Protein AF-A0A813HF98-F1 (afdb_monomer_lite)

Radius of gyration: 34.9 Å; chains: 1; bounding box: 110×50×104 Å

Structure (mmCIF, N/CA/C/O backbone):
data_AF-A0A813HF98-F1
#
_entry.id   AF-A0A813HF98-F1
#
loop_
_atom_site.group_PDB
_atom_site.id
_atom_site.type_symbol
_atom_site.label_atom_id
_atom_site.label_alt_id
_atom_site.label_comp_id
_atom_site.label_asym_id
_atom_site.label_entity_id
_atom_site.label_seq_id
_atom_site.pdbx_PDB_ins_code
_atom_site.Cartn_x
_atom_site.Cartn_y
_atom_site.Cartn_z
_atom_site.occupancy
_atom_site.B_iso_or_equiv
_atom_site.auth_seq_id
_atom_site.auth_comp_id
_atom_site.auth_asym_id
_atom_site.auth_atom_id
_atom_site.pdbx_PDB_model_num
ATOM 1 N N . ALA A 1 1 ? 39.385 -16.186 -59.248 1.00 38.28 1 ALA A N 1
ATOM 2 C CA . ALA A 1 1 ? 38.647 -17.145 -58.405 1.00 38.28 1 ALA A CA 1
ATOM 3 C C . ALA A 1 1 ? 37.904 -16.354 -57.336 1.00 38.28 1 ALA A C 1
ATOM 5 O O . ALA A 1 1 ? 38.528 -15.891 -56.394 1.00 38.28 1 ALA A O 1
ATOM 6 N N . ALA A 1 2 ? 36.614 -16.089 -57.549 1.00 32.00 2 ALA A N 1
ATOM 7 C CA . ALA A 1 2 ? 35.772 -15.406 -56.572 1.00 32.00 2 ALA A CA 1
ATOM 8 C C . ALA A 1 2 ? 35.332 -16.431 -55.519 1.00 32.00 2 ALA A C 1
ATOM 10 O O . ALA A 1 2 ? 34.642 -17.397 -55.857 1.00 32.00 2 ALA A O 1
ATOM 11 N N . SER A 1 3 ? 35.763 -16.263 -54.269 1.00 29.34 3 SER A N 1
ATOM 12 C CA . SER A 1 3 ? 35.233 -17.047 -53.159 1.00 29.34 3 SER A CA 1
ATOM 13 C C . SER A 1 3 ? 33.791 -16.604 -52.916 1.00 29.34 3 SER A C 1
ATOM 15 O O . SER A 1 3 ? 33.515 -15.487 -52.485 1.00 29.34 3 SER A O 1
ATOM 17 N N . LYS A 1 4 ? 32.843 -17.487 -53.238 1.00 30.52 4 LYS A N 1
ATOM 18 C CA . LYS A 1 4 ? 31.467 -17.368 -52.759 1.00 30.52 4 LYS A CA 1
ATOM 19 C C . LYS A 1 4 ? 31.513 -17.451 -51.235 1.00 30.52 4 LYS A C 1
ATOM 21 O O . LYS A 1 4 ? 31.697 -18.535 -50.687 1.00 30.52 4 LYS A O 1
ATOM 26 N N . VAL A 1 5 ? 31.360 -16.311 -50.570 1.00 29.19 5 VAL A N 1
ATOM 27 C CA . VAL A 1 5 ? 30.996 -16.257 -49.154 1.00 29.19 5 VAL A CA 1
ATOM 28 C C . VAL A 1 5 ? 29.626 -16.920 -49.053 1.00 29.19 5 VAL A C 1
ATOM 30 O O . VAL A 1 5 ? 28.638 -16.399 -49.568 1.00 29.19 5 VAL A O 1
ATOM 33 N N . GLN A 1 6 ? 29.576 -18.127 -48.488 1.00 28.06 6 GLN A N 1
ATOM 34 C CA . GLN A 1 6 ? 28.301 -18.730 -48.122 1.00 28.06 6 GLN A CA 1
ATOM 35 C C . GLN A 1 6 ? 27.680 -17.862 -47.022 1.00 28.06 6 GLN A C 1
ATOM 37 O O . GLN A 1 6 ? 28.387 -17.537 -46.064 1.00 28.06 6 GLN A O 1
ATOM 42 N N . PRO A 1 7 ? 26.396 -17.474 -47.125 1.00 32.50 7 PRO A N 1
ATOM 43 C CA . PRO A 1 7 ? 25.710 -16.846 -46.008 1.00 32.50 7 PRO A CA 1
ATOM 44 C C . PRO A 1 7 ? 25.754 -17.828 -44.835 1.00 32.50 7 PRO A C 1
ATOM 46 O O . PRO A 1 7 ? 25.277 -18.962 -44.941 1.00 32.50 7 PRO A O 1
ATOM 49 N N . GLY A 1 8 ? 26.406 -17.417 -43.746 1.00 29.75 8 GLY A N 1
ATOM 50 C CA . GLY A 1 8 ? 26.407 -18.178 -42.504 1.00 29.75 8 GLY A CA 1
ATOM 51 C C . GLY A 1 8 ? 24.967 -18.458 -42.084 1.00 29.75 8 GLY A C 1
ATOM 52 O O . GLY A 1 8 ? 24.086 -17.626 -42.304 1.00 29.75 8 GLY A O 1
ATOM 53 N N . ARG A 1 9 ? 24.722 -19.653 -41.531 1.00 29.39 9 ARG A N 1
ATOM 54 C CA . ARG A 1 9 ? 23.411 -20.038 -40.993 1.00 29.39 9 ARG A CA 1
ATOM 55 C C . ARG A 1 9 ? 22.866 -18.890 -40.143 1.00 29.39 9 ARG A C 1
ATOM 57 O O . ARG A 1 9 ? 23.546 -18.449 -39.219 1.00 29.39 9 ARG A O 1
ATOM 64 N N . THR A 1 10 ? 21.658 -18.427 -40.462 1.00 32.69 10 THR A N 1
ATOM 65 C CA . THR A 1 10 ? 20.919 -17.493 -39.616 1.00 32.69 10 THR A CA 1
ATOM 66 C C . THR A 1 10 ? 20.863 -18.085 -38.215 1.00 32.69 10 THR A C 1
ATOM 68 O O . THR A 1 10 ? 20.475 -19.242 -38.028 1.00 32.69 10 THR A O 1
ATOM 71 N N . ASN A 1 11 ? 21.345 -17.326 -37.236 1.00 32.75 11 ASN A N 1
ATOM 72 C CA . ASN A 1 11 ? 21.283 -17.734 -35.846 1.00 32.75 11 ASN A CA 1
ATOM 73 C C . ASN A 1 11 ? 19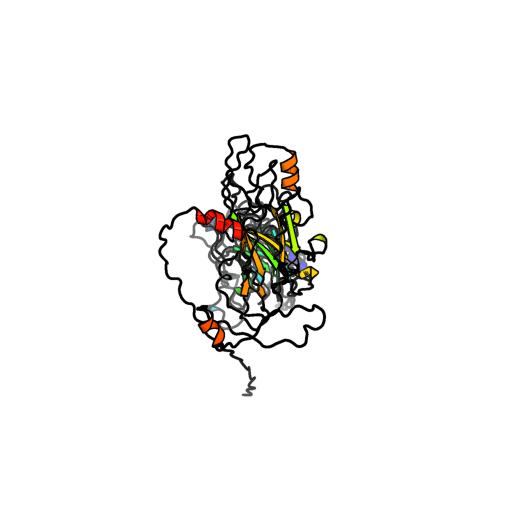.802 -17.664 -35.442 1.00 32.75 11 ASN A C 1
ATOM 75 O O . ASN A 1 11 ? 19.285 -16.598 -35.135 1.00 32.75 11 ASN A O 1
ATOM 79 N N . ASN A 1 12 ? 19.086 -18.786 -35.550 1.00 29.81 12 ASN A N 1
ATOM 80 C CA . ASN A 1 12 ? 17.634 -18.869 -35.341 1.00 29.81 12 ASN A CA 1
ATOM 81 C C . ASN A 1 12 ? 17.227 -18.783 -33.854 1.00 29.81 12 ASN A C 1
ATOM 83 O O . ASN A 1 12 ? 16.077 -19.058 -33.522 1.00 29.81 12 ASN A O 1
ATOM 87 N N . ALA A 1 13 ? 18.152 -18.436 -32.957 1.00 28.39 13 ALA A N 1
ATOM 88 C CA . ALA A 1 13 ? 17.856 -18.150 -31.562 1.00 28.39 13 ALA A CA 1
ATOM 89 C C . ALA A 1 13 ? 17.656 -16.629 -31.412 1.00 28.39 13 ALA A C 1
ATOM 91 O O . ALA A 1 13 ? 18.644 -15.891 -31.417 1.00 28.39 13 ALA A O 1
ATOM 92 N N . PRO A 1 14 ? 16.410 -16.130 -31.331 1.00 30.64 14 PRO A N 1
ATOM 93 C CA . PRO A 1 14 ? 16.161 -14.711 -31.110 1.00 30.64 14 PRO A CA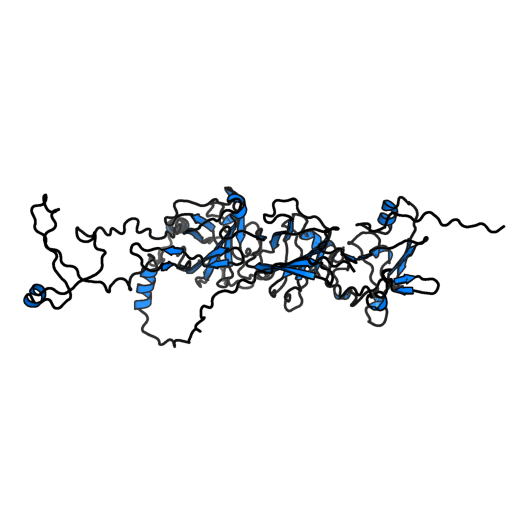 1
ATOM 94 C C . PRO A 1 14 ? 16.774 -14.279 -29.773 1.00 30.64 14 PRO A C 1
ATOM 96 O O . PRO A 1 14 ? 16.490 -14.870 -28.730 1.00 30.64 14 PRO A O 1
ATOM 99 N N . VAL A 1 15 ? 17.597 -13.229 -29.787 1.00 33.88 15 VAL A N 1
ATOM 100 C CA . VAL A 1 15 ? 18.107 -12.612 -28.557 1.00 33.88 15 VAL A CA 1
ATOM 101 C C . VAL A 1 15 ? 17.022 -11.683 -28.019 1.00 33.88 15 VAL A C 1
ATOM 103 O O . VAL A 1 15 ? 16.973 -10.498 -28.325 1.00 33.88 15 VAL A O 1
ATOM 106 N N . CYS A 1 16 ? 16.121 -12.247 -27.224 1.00 33.44 16 CYS A N 1
ATOM 107 C CA . CYS A 1 16 ? 15.427 -11.506 -26.179 1.00 33.44 16 CYS A CA 1
ATOM 108 C C . CYS A 1 16 ? 15.878 -12.099 -24.848 1.00 33.44 16 CYS A C 1
ATOM 110 O O . CYS A 1 16 ? 15.139 -12.851 -24.216 1.00 33.44 16 CYS A O 1
ATOM 112 N N . SER A 1 17 ? 17.133 -11.854 -24.457 1.00 33.72 17 SER A N 1
ATOM 113 C CA . SER A 1 17 ? 17.603 -12.341 -23.164 1.00 33.72 17 SER A CA 1
ATOM 114 C C . SER A 1 17 ? 17.036 -11.454 -22.057 1.00 33.72 17 SER A C 1
ATOM 116 O O . SER A 1 17 ? 17.115 -10.228 -22.078 1.00 33.72 17 SER A O 1
ATOM 118 N N . SER A 1 18 ? 16.434 -12.100 -21.064 1.00 31.39 18 SER A N 1
ATOM 119 C CA . SER A 1 18 ? 15.874 -11.506 -19.848 1.00 31.39 18 SER A CA 1
ATOM 120 C C . SER A 1 18 ? 16.939 -10.961 -18.887 1.00 31.39 18 SER A C 1
ATOM 122 O O . SER A 1 18 ? 16.610 -10.677 -17.741 1.00 31.39 18 SER A O 1
ATOM 124 N N . TYR A 1 19 ? 18.183 -10.833 -19.352 1.00 38.41 19 TYR A N 1
ATOM 125 C CA . TYR A 1 19 ? 19.390 -10.319 -18.705 1.00 38.41 19 TYR A CA 1
ATOM 126 C C . TYR A 1 19 ? 20.352 -9.993 -19.859 1.00 38.41 19 TYR A C 1
ATOM 128 O O . TYR A 1 19 ? 20.620 -10.874 -20.683 1.00 38.41 19 TYR A O 1
ATOM 136 N N . SER A 1 20 ? 20.749 -8.738 -20.054 1.00 40.41 20 SER A N 1
ATOM 137 C CA . SER A 1 20 ? 21.649 -8.405 -21.164 1.00 40.41 20 SER A CA 1
ATOM 138 C C . SER A 1 20 ? 22.580 -7.260 -20.809 1.00 40.41 20 SER A C 1
ATOM 140 O O . SER A 1 20 ? 22.523 -6.186 -21.407 1.00 40.41 20 SER A O 1
ATOM 142 N N . SER A 1 21 ? 23.495 -7.535 -19.884 1.00 47.91 21 SER A N 1
ATOM 143 C CA . SER A 1 21 ? 24.860 -7.055 -20.098 1.00 47.91 21 SER A CA 1
ATOM 144 C C . SER A 1 21 ? 25.378 -7.565 -21.452 1.00 47.91 21 SER A C 1
ATOM 146 O O . SER A 1 21 ? 24.955 -8.617 -21.950 1.00 47.91 21 SER A O 1
ATOM 148 N N . SER A 1 22 ? 26.337 -6.859 -22.049 1.00 41.19 22 SER A N 1
ATOM 149 C CA . SER A 1 22 ? 27.075 -7.351 -23.227 1.00 41.19 22 SER A CA 1
ATOM 150 C C . SER A 1 22 ? 27.654 -8.766 -23.005 1.00 41.19 22 SER A C 1
ATOM 152 O O . SER A 1 22 ? 27.738 -9.572 -23.934 1.00 41.19 22 SER A O 1
ATOM 154 N N . HIS A 1 23 ? 27.967 -9.094 -21.748 1.00 42.31 23 HIS A N 1
ATOM 155 C CA . HIS A 1 23 ? 28.470 -10.384 -21.286 1.00 42.31 23 HIS A CA 1
ATOM 156 C C . HIS A 1 23 ? 27.413 -11.511 -21.302 1.00 42.31 23 HIS A C 1
ATOM 158 O O . HIS A 1 23 ? 27.714 -12.644 -21.678 1.00 42.31 23 HIS A O 1
ATOM 164 N N . GLU A 1 24 ? 26.156 -11.235 -20.953 1.00 48.12 24 GLU A N 1
ATOM 165 C CA . GLU A 1 24 ? 25.084 -12.247 -20.936 1.00 48.12 24 GLU A CA 1
ATOM 166 C C . GLU A 1 24 ? 24.564 -12.590 -22.332 1.00 48.12 24 GLU A C 1
ATOM 168 O O . GLU A 1 24 ? 24.254 -13.751 -22.608 1.00 48.12 24 GLU A O 1
ATOM 173 N N . VAL A 1 25 ? 24.555 -11.615 -23.247 1.00 46.94 25 VAL A N 1
ATOM 174 C CA . VAL A 1 25 ? 24.309 -11.866 -24.676 1.00 46.94 25 VAL A CA 1
ATOM 175 C C . VAL A 1 25 ? 25.370 -12.823 -25.238 1.00 46.94 25 VAL A C 1
ATOM 177 O O . VAL A 1 25 ? 25.043 -13.735 -26.003 1.00 46.94 25 VAL A O 1
ATOM 180 N N . ALA A 1 26 ? 26.628 -12.686 -24.806 1.00 44.53 26 ALA A N 1
ATOM 181 C CA . ALA A 1 26 ? 27.710 -13.602 -25.168 1.00 44.53 26 ALA A CA 1
ATOM 182 C C . ALA A 1 26 ? 27.533 -15.005 -24.544 1.00 44.53 26 ALA A C 1
ATOM 184 O O . ALA A 1 26 ? 27.739 -16.021 -25.212 1.00 44.53 26 ALA A O 1
ATOM 185 N N . ALA A 1 27 ? 27.085 -15.086 -23.286 1.00 45.31 27 ALA A N 1
ATOM 186 C CA . ALA A 1 27 ? 26.850 -16.356 -22.595 1.00 45.31 27 ALA A CA 1
ATOM 187 C C . ALA A 1 27 ? 25.669 -17.159 -23.182 1.00 45.31 27 ALA A C 1
ATOM 189 O O . ALA A 1 27 ? 25.809 -18.358 -23.430 1.00 45.31 27 ALA A O 1
ATOM 190 N N . ALA A 1 28 ? 24.528 -16.513 -23.450 1.00 44.34 28 ALA A N 1
ATOM 191 C CA . ALA A 1 28 ? 23.311 -17.169 -23.945 1.00 44.34 28 ALA A CA 1
ATOM 192 C C . ALA A 1 28 ? 23.422 -17.651 -25.404 1.00 44.34 28 ALA A C 1
ATOM 194 O O . ALA A 1 28 ? 22.756 -18.605 -25.800 1.00 44.34 28 ALA A O 1
ATOM 195 N N . THR A 1 29 ? 24.286 -17.024 -26.204 1.00 47.53 29 THR A N 1
ATOM 196 C CA . THR A 1 29 ? 24.537 -17.414 -27.602 1.00 47.53 29 THR A CA 1
ATOM 197 C C . THR A 1 29 ? 25.652 -18.460 -27.748 1.00 47.53 29 THR A C 1
ATOM 199 O O . THR A 1 29 ? 25.936 -18.903 -28.861 1.00 47.53 29 THR A O 1
ATOM 202 N N . GLY A 1 30 ? 26.279 -18.885 -26.640 1.00 40.34 30 GLY A N 1
ATOM 203 C CA . GLY A 1 30 ? 27.355 -19.882 -26.631 1.00 40.34 30 GLY A CA 1
ATOM 204 C C . GLY A 1 30 ? 28.689 -19.389 -27.207 1.00 40.34 30 GLY A C 1
ATOM 205 O O . GLY A 1 30 ? 29.594 -20.197 -27.425 1.00 40.34 30 GLY A O 1
ATOM 206 N N . PHE A 1 31 ? 28.840 -18.084 -27.448 1.00 44.59 31 PHE A N 1
ATOM 207 C CA . PHE A 1 31 ? 29.987 -17.495 -28.138 1.00 44.59 31 PHE A CA 1
ATOM 208 C C . PHE A 1 31 ? 30.840 -16.647 -27.180 1.00 44.59 31 PHE A C 1
ATOM 210 O O . PHE A 1 31 ? 30.438 -15.581 -26.734 1.00 44.59 31 PHE A O 1
ATOM 217 N N . ARG A 1 32 ? 32.060 -17.111 -26.872 1.00 42.41 32 ARG A N 1
ATOM 218 C CA . ARG A 1 32 ? 32.964 -16.524 -25.854 1.00 42.41 32 ARG A CA 1
ATOM 219 C C . ARG A 1 32 ? 33.889 -15.392 -26.355 1.00 42.41 32 ARG A C 1
ATOM 221 O O . ARG A 1 32 ? 34.904 -15.122 -25.722 1.00 42.41 32 ARG A O 1
ATOM 228 N N . GLY A 1 33 ? 33.590 -14.757 -27.489 1.00 42.41 33 GLY A N 1
ATOM 229 C CA . GLY A 1 33 ? 34.410 -13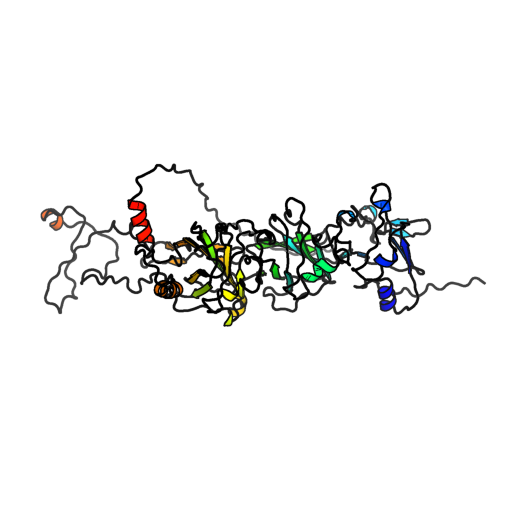.679 -28.069 1.00 42.41 33 GLY A CA 1
ATOM 230 C C . GLY A 1 33 ? 33.663 -12.347 -28.085 1.00 42.41 33 GLY A C 1
ATOM 231 O O . GLY A 1 33 ? 32.485 -12.332 -28.412 1.00 42.41 33 GLY A O 1
ATOM 232 N N . GLY A 1 34 ? 34.320 -11.240 -27.731 1.00 54.34 34 GLY A N 1
ATOM 233 C CA . GLY A 1 34 ? 33.724 -9.898 -27.700 1.00 54.34 34 GLY A CA 1
ATOM 234 C C . GLY A 1 34 ? 33.174 -9.450 -29.058 1.00 54.34 34 GLY A C 1
ATOM 235 O O . GLY A 1 34 ? 33.929 -8.993 -29.908 1.00 54.34 34 GLY A O 1
ATOM 236 N N . TYR A 1 35 ? 31.860 -9.579 -29.256 1.00 59.53 35 TYR A N 1
ATOM 237 C CA . TYR A 1 35 ? 31.165 -9.186 -30.490 1.00 59.53 35 TYR A CA 1
ATOM 238 C C . TYR A 1 35 ? 30.719 -7.729 -30.523 1.00 59.53 35 TYR A C 1
ATOM 240 O O . TYR A 1 35 ? 30.184 -7.308 -31.541 1.00 59.53 35 TYR A O 1
ATOM 248 N N . GLY A 1 36 ? 30.890 -6.983 -29.437 1.00 65.94 36 GLY A N 1
ATOM 249 C CA . GLY A 1 36 ? 30.381 -5.629 -29.302 1.00 65.94 36 GLY A CA 1
ATOM 250 C C . GLY A 1 36 ? 31.477 -4.674 -28.874 1.00 65.94 36 GLY A C 1
ATOM 251 O O . GLY A 1 36 ? 32.066 -4.892 -27.818 1.00 65.94 36 GLY A O 1
ATOM 252 N N . VAL A 1 37 ? 31.728 -3.614 -29.638 1.00 79.19 37 VAL A N 1
ATOM 253 C CA . VAL A 1 37 ? 32.418 -2.440 -29.089 1.00 79.19 37 VAL A CA 1
ATOM 254 C C . VAL A 1 37 ? 31.340 -1.505 -28.572 1.00 79.19 37 VAL A C 1
ATOM 256 O O . VAL A 1 37 ? 30.440 -1.116 -29.316 1.00 79.19 37 VAL A O 1
ATOM 259 N N . VAL A 1 38 ? 31.386 -1.183 -27.283 1.00 82.25 38 VAL A N 1
ATOM 260 C CA . VAL A 1 38 ? 30.476 -0.183 -26.729 1.00 82.25 38 VAL A CA 1
ATOM 261 C C . VAL A 1 38 ? 30.894 1.186 -27.254 1.00 82.25 38 VAL A C 1
ATOM 263 O O . VAL A 1 38 ? 32.054 1.577 -27.135 1.00 82.25 38 VAL A O 1
ATOM 266 N N . LEU A 1 39 ? 29.939 1.909 -27.828 1.00 84.62 39 LEU A N 1
ATOM 267 C CA . LEU A 1 39 ? 30.123 3.248 -28.368 1.00 84.62 39 LEU A CA 1
ATOM 268 C C . LEU A 1 39 ? 29.226 4.230 -27.609 1.00 84.62 39 LEU A C 1
ATOM 270 O O . LEU A 1 39 ? 28.123 3.877 -27.194 1.00 84.62 39 LEU A O 1
ATOM 274 N N . GLY A 1 40 ? 29.659 5.479 -27.470 1.00 82.38 40 GLY A N 1
ATOM 275 C CA . GLY A 1 40 ? 28.827 6.543 -26.914 1.00 82.38 40 GLY A CA 1
ATOM 276 C C . GLY A 1 40 ? 29.328 7.927 -27.302 1.00 82.38 40 GLY A C 1
ATOM 277 O O . GLY A 1 40 ? 30.461 8.075 -27.767 1.00 82.38 40 GLY A O 1
ATOM 278 N N . SER A 1 41 ? 28.486 8.944 -27.121 1.00 81.69 41 SER A N 1
ATOM 279 C CA . SER A 1 41 ? 28.897 10.336 -27.292 1.00 81.69 41 SER A CA 1
ATOM 280 C C . SER A 1 41 ? 30.039 10.675 -26.329 1.00 81.69 41 SER A C 1
ATOM 282 O O . SER A 1 41 ? 29.995 10.348 -25.143 1.00 81.69 41 SER A O 1
ATOM 284 N N . GLU A 1 42 ? 31.089 11.316 -26.850 1.00 63.72 42 GLU A N 1
ATOM 285 C CA . GLU A 1 42 ? 32.266 11.691 -26.065 1.00 63.72 42 GLU A CA 1
ATOM 286 C C . GLU A 1 42 ? 31.892 12.726 -24.992 1.00 63.72 42 GLU A C 1
ATOM 288 O O . GLU A 1 42 ? 31.761 13.922 -25.268 1.00 63.72 42 GLU A O 1
ATOM 293 N N . SER A 1 43 ? 31.755 12.271 -23.746 1.00 58.38 43 SER A N 1
ATOM 294 C CA . SER A 1 43 ? 31.787 13.135 -22.570 1.00 58.38 43 SER A CA 1
ATOM 295 C C . SER A 1 43 ? 32.803 12.580 -21.569 1.00 58.38 43 SER A C 1
ATOM 297 O O . SER A 1 43 ? 32.850 11.383 -21.300 1.00 58.38 43 SER A O 1
ATOM 299 N N . ALA A 1 44 ? 33.672 13.458 -21.067 1.00 49.97 44 ALA A N 1
ATOM 300 C CA . ALA A 1 44 ? 34.912 13.113 -20.370 1.00 49.97 44 ALA A CA 1
ATOM 301 C C . ALA A 1 44 ? 34.731 12.520 -18.958 1.00 49.97 44 ALA A C 1
ATOM 303 O O . ALA A 1 44 ? 35.722 12.346 -18.252 1.00 49.97 44 ALA A O 1
ATOM 304 N N . SER A 1 45 ? 33.500 12.261 -18.509 1.00 61.06 45 SER A N 1
ATOM 305 C CA . SER A 1 45 ? 33.244 11.909 -17.113 1.00 61.06 45 SER A CA 1
ATOM 306 C C . SER A 1 45 ? 32.967 10.429 -16.868 1.00 61.06 45 SER A C 1
ATOM 308 O O . SER A 1 45 ? 33.481 9.927 -15.871 1.00 61.06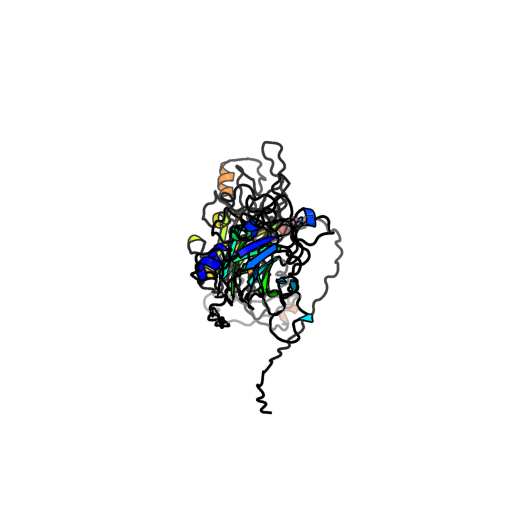 45 SER A O 1
ATOM 310 N N . HIS A 1 46 ? 32.160 9.728 -17.678 1.00 70.12 46 HIS A N 1
ATOM 311 C CA . HIS A 1 46 ? 31.693 8.360 -17.362 1.00 70.12 46 HIS A CA 1
ATOM 312 C C . HIS A 1 46 ? 31.797 7.423 -18.580 1.00 70.12 46 HIS A C 1
ATOM 314 O O . HIS A 1 46 ? 31.475 7.807 -19.704 1.00 70.12 46 HIS A O 1
ATOM 320 N N . GLU A 1 47 ? 32.259 6.190 -18.352 1.00 84.06 47 GLU A N 1
ATOM 321 C CA . GLU A 1 47 ? 32.540 5.199 -19.396 1.00 84.06 47 GLU A CA 1
ATOM 322 C C . GLU A 1 47 ? 31.235 4.587 -19.953 1.00 84.06 47 GLU A C 1
ATOM 324 O O . GLU A 1 47 ? 30.422 4.092 -19.172 1.00 84.06 47 GLU A O 1
ATOM 329 N N . PRO A 1 48 ? 30.997 4.581 -21.283 1.00 84.81 48 PRO A N 1
ATOM 330 C CA . PRO A 1 48 ? 29.801 3.970 -21.879 1.00 84.81 48 PRO A CA 1
ATOM 331 C C . PRO A 1 48 ? 29.578 2.495 -21.521 1.00 84.81 48 PRO A C 1
ATOM 333 O O . PRO A 1 48 ? 28.442 2.027 -21.524 1.00 84.81 48 PRO A O 1
ATOM 336 N N . SER A 1 49 ? 30.640 1.753 -21.199 1.00 83.75 49 SER A N 1
ATOM 337 C CA . SER A 1 49 ? 30.559 0.341 -20.804 1.00 83.75 49 SER A CA 1
ATOM 338 C C . SER A 1 49 ? 29.684 0.109 -19.566 1.00 83.75 49 SER A C 1
ATOM 340 O O . SER A 1 49 ? 29.066 -0.950 -19.474 1.00 83.75 49 SER A O 1
ATOM 342 N N . LEU A 1 50 ? 29.538 1.115 -18.694 1.00 82.69 50 LEU A N 1
ATOM 343 C CA . LEU A 1 50 ? 28.670 1.080 -17.511 1.00 82.69 50 LEU A CA 1
ATOM 344 C C . LEU A 1 50 ? 27.182 0.898 -17.859 1.00 82.69 50 LEU A C 1
ATOM 346 O O . LEU A 1 50 ? 26.424 0.364 -17.070 1.00 82.69 50 LEU A O 1
ATOM 350 N N . ALA A 1 51 ? 26.726 1.267 -19.061 1.00 83.06 51 ALA A N 1
ATOM 351 C CA . ALA A 1 51 ? 25.342 0.975 -19.462 1.00 83.06 51 ALA A CA 1
ATOM 352 C C . ALA A 1 51 ? 25.109 -0.499 -19.856 1.00 83.06 51 ALA A C 1
ATOM 354 O O . ALA A 1 51 ? 23.972 -0.896 -20.116 1.00 83.06 51 ALA A O 1
ATOM 355 N N . PHE A 1 52 ? 26.175 -1.299 -19.967 1.00 82.00 52 PHE A N 1
ATOM 356 C CA . PHE A 1 52 ? 26.152 -2.654 -20.527 1.00 82.00 52 PHE A CA 1
ATOM 357 C C . PHE A 1 52 ? 26.878 -3.691 -19.664 1.00 82.00 52 PHE A C 1
ATOM 359 O O . PHE A 1 52 ? 27.105 -4.812 -20.136 1.00 82.00 52 PHE A O 1
ATOM 366 N N . ASP A 1 53 ? 27.259 -3.347 -18.436 1.00 78.25 53 ASP A N 1
ATOM 367 C CA . ASP A 1 53 ? 27.913 -4.252 -17.485 1.00 78.25 53 ASP A CA 1
ATOM 368 C C . ASP A 1 53 ? 26.908 -5.150 -16.737 1.00 78.25 53 ASP A C 1
ATOM 370 O O . ASP A 1 53 ? 27.292 -6.173 -16.175 1.00 78.25 53 ASP A O 1
ATOM 374 N N . GLY A 1 54 ? 25.611 -4.827 -16.822 1.00 76.12 54 GLY A N 1
ATOM 375 C CA . GLY A 1 54 ? 24.529 -5.551 -16.149 1.00 76.12 54 GLY A CA 1
ATOM 376 C C . GLY A 1 54 ? 24.363 -5.171 -14.683 1.00 76.12 54 GLY A C 1
ATOM 377 O O . GLY A 1 54 ? 23.509 -5.749 -14.011 1.00 76.12 54 GLY A O 1
ATOM 378 N N . ASP A 1 55 ? 25.144 -4.207 -14.203 1.00 75.62 55 ASP A N 1
ATOM 379 C CA . ASP A 1 55 ? 25.054 -3.681 -12.857 1.00 75.62 55 ASP A CA 1
ATOM 380 C C . ASP A 1 55 ? 24.174 -2.431 -12.865 1.00 75.62 55 ASP A C 1
ATOM 382 O O . ASP A 1 55 ? 24.563 -1.366 -13.324 1.00 75.62 55 ASP A O 1
ATOM 386 N N . LEU A 1 56 ? 22.974 -2.546 -12.297 1.00 74.00 56 LEU A N 1
ATOM 387 C CA . LEU A 1 56 ? 22.136 -1.382 -12.006 1.00 74.00 56 LEU A CA 1
ATOM 388 C C . LEU A 1 56 ? 22.814 -0.416 -11.015 1.00 74.00 56 LEU A C 1
ATOM 390 O O . LEU A 1 56 ? 22.383 0.718 -10.874 1.00 74.00 56 LEU A O 1
ATOM 394 N N . GLY A 1 57 ? 23.872 -0.859 -10.336 1.00 73.38 57 GLY A N 1
ATOM 395 C CA . GLY A 1 57 ? 24.786 -0.060 -9.536 1.00 73.38 57 GLY A CA 1
ATOM 396 C C . GLY A 1 57 ? 25.543 1.017 -10.312 1.00 73.38 57 GLY A C 1
ATOM 397 O O . GLY A 1 57 ? 26.014 1.995 -9.731 1.00 73.38 57 GLY A O 1
ATOM 398 N N . SER A 1 58 ? 25.685 0.840 -11.620 1.00 77.88 58 SER A N 1
ATOM 399 C CA . SER A 1 58 ? 26.469 1.708 -12.477 1.00 77.88 58 SER A CA 1
ATOM 400 C C . SER A 1 58 ? 25.580 2.270 -13.590 1.00 77.88 58 SER A C 1
ATOM 402 O O . SER A 1 58 ? 24.570 1.687 -13.982 1.00 77.88 58 SER A O 1
ATOM 404 N N . PHE A 1 59 ? 25.894 3.475 -14.061 1.00 81.62 59 PHE A N 1
ATOM 405 C CA . PHE A 1 59 ? 25.155 4.076 -15.162 1.00 81.62 59 PHE A CA 1
ATOM 406 C C . PHE A 1 59 ? 26.048 4.981 -15.996 1.00 81.62 59 PHE A C 1
ATOM 408 O O . PHE A 1 59 ? 27.007 5.593 -15.519 1.00 81.62 59 PHE A O 1
ATOM 415 N N . TRP A 1 60 ? 25.692 5.094 -17.271 1.00 85.19 60 TRP A N 1
ATOM 416 C CA . TRP A 1 60 ? 26.276 6.071 -18.172 1.00 85.19 60 TRP A CA 1
ATOM 417 C C . TRP A 1 60 ? 25.421 7.339 -18.217 1.00 85.19 60 TRP A C 1
ATOM 419 O O . TRP A 1 60 ? 24.191 7.284 -18.242 1.00 85.19 60 TRP A O 1
ATOM 429 N N . VAL A 1 61 ? 26.083 8.492 -18.270 1.00 83.94 61 VAL A N 1
ATOM 430 C CA . VAL A 1 61 ? 25.448 9.797 -18.462 1.00 83.94 61 VAL A CA 1
ATOM 431 C C . VAL A 1 61 ? 26.340 10.680 -19.326 1.00 83.94 61 VAL A C 1
ATOM 433 O O . VAL A 1 61 ? 27.558 10.716 -19.155 1.00 83.94 61 VAL A O 1
ATOM 436 N N . ASP A 1 62 ? 25.720 11.440 -20.226 1.00 83.19 62 ASP A N 1
ATOM 437 C CA . ASP A 1 62 ? 26.371 12.515 -20.971 1.00 83.19 62 ASP A CA 1
ATOM 438 C C . ASP A 1 62 ? 25.994 13.871 -20.357 1.00 83.19 62 ASP A C 1
ATOM 440 O O . ASP A 1 62 ? 24.965 14.473 -20.676 1.00 83.19 62 ASP A O 1
ATOM 444 N N . LEU A 1 63 ? 26.841 14.370 -19.452 1.00 78.50 63 LEU A N 1
ATOM 445 C CA . LEU A 1 63 ? 26.620 15.667 -18.806 1.00 78.50 63 LEU A CA 1
ATOM 446 C C . LEU A 1 63 ? 26.772 16.838 -19.786 1.00 78.50 63 LEU A C 1
ATOM 448 O O . LEU A 1 63 ? 26.173 17.890 -19.565 1.00 78.50 63 LEU A O 1
ATOM 452 N N . ALA A 1 64 ? 27.513 16.677 -20.887 1.00 72.19 64 ALA A N 1
ATOM 453 C CA . ALA A 1 64 ? 27.660 17.727 -21.895 1.00 72.19 64 ALA A CA 1
ATOM 454 C C . ALA A 1 64 ? 26.365 17.931 -22.705 1.00 72.19 64 ALA A C 1
ATOM 456 O O . ALA A 1 64 ? 26.122 19.026 -23.220 1.00 72.19 64 ALA A O 1
ATOM 457 N N . ALA A 1 65 ? 25.509 16.909 -22.782 1.00 63.84 65 ALA A N 1
ATOM 458 C CA . ALA A 1 65 ? 24.183 16.985 -23.392 1.00 63.84 65 ALA A CA 1
ATOM 459 C C . ALA A 1 65 ? 23.123 17.670 -22.505 1.00 63.84 65 ALA A C 1
ATOM 461 O O . ALA A 1 65 ? 22.140 18.200 -23.027 1.00 63.84 65 ALA A O 1
ATOM 462 N N . SER A 1 66 ? 23.342 17.746 -21.185 1.00 61.03 66 SER A N 1
ATOM 463 C CA . SER A 1 66 ? 22.377 18.318 -20.225 1.00 61.03 66 SER A CA 1
ATOM 464 C C . SER A 1 66 ? 22.079 19.818 -20.423 1.00 61.03 66 SER A C 1
ATOM 466 O O . SER A 1 66 ? 21.057 20.313 -19.956 1.00 61.03 66 SER A O 1
ATOM 468 N N . GLY A 1 67 ? 22.911 20.538 -21.192 1.00 63.25 67 GLY A N 1
ATOM 469 C CA . GLY A 1 67 ? 22.707 21.942 -21.582 1.00 63.25 67 GLY A CA 1
ATOM 470 C C . GLY A 1 67 ? 21.725 22.178 -22.743 1.00 63.25 67 GLY A C 1
ATOM 471 O O . GLY A 1 67 ? 21.647 23.294 -23.252 1.00 63.25 67 GLY A O 1
ATOM 472 N N . GLY A 1 68 ? 21.006 21.149 -23.208 1.00 58.41 68 GLY A N 1
ATOM 473 C CA . GLY A 1 68 ? 19.865 21.284 -24.128 1.00 58.41 68 GLY A CA 1
ATOM 474 C C . GLY A 1 68 ? 20.191 21.444 -25.620 1.00 58.41 68 GLY A C 1
ATOM 475 O O . GLY A 1 68 ? 19.272 21.506 -26.433 1.00 58.41 68 GLY A O 1
ATOM 476 N N . LEU A 1 69 ? 21.469 21.479 -26.013 1.00 59.06 69 LEU A N 1
ATOM 477 C CA . LEU A 1 69 ? 21.879 21.668 -27.417 1.00 59.06 69 LEU A CA 1
ATOM 478 C C . LEU A 1 69 ? 22.490 20.424 -28.078 1.00 59.06 69 LEU A C 1
ATOM 480 O O . LEU A 1 69 ? 22.705 20.423 -29.290 1.00 59.06 69 LEU A O 1
ATOM 484 N N . ARG A 1 70 ? 22.774 19.360 -27.319 1.00 71.06 70 ARG A N 1
ATOM 485 C CA . ARG A 1 70 ? 23.411 18.140 -27.836 1.00 71.06 70 ARG A CA 1
ATOM 486 C C . ARG A 1 70 ? 22.550 16.913 -27.570 1.00 71.06 70 ARG A C 1
ATOM 488 O O . ARG A 1 70 ? 21.976 16.769 -26.499 1.00 71.06 70 ARG A O 1
ATOM 495 N N . ARG A 1 71 ? 22.470 16.028 -28.568 1.00 77.69 71 ARG A N 1
ATOM 496 C CA . ARG A 1 71 ? 21.880 14.694 -28.418 1.00 77.69 71 ARG A CA 1
ATOM 497 C C . ARG A 1 71 ? 22.943 13.771 -27.830 1.00 77.69 71 ARG A C 1
ATOM 499 O O . ARG A 1 71 ? 24.006 13.631 -28.431 1.00 77.69 71 ARG A O 1
ATOM 506 N N . ALA A 1 72 ? 22.640 13.166 -26.690 1.00 83.75 72 ALA A N 1
ATOM 507 C CA . ALA A 1 72 ? 23.412 12.056 -26.151 1.00 83.75 72 ALA A CA 1
ATOM 508 C C . ALA A 1 72 ? 23.076 10.782 -26.939 1.00 83.75 72 ALA A C 1
ATOM 510 O O . ALA A 1 72 ? 21.925 10.598 -27.346 1.00 83.75 72 ALA A O 1
ATOM 511 N N . TRP A 1 73 ? 24.055 9.909 -27.158 1.00 86.44 73 TRP A N 1
ATOM 512 C CA . TRP A 1 73 ? 23.812 8.597 -27.755 1.00 86.44 73 TRP A CA 1
ATOM 513 C C . TRP A 1 73 ? 24.748 7.552 -27.158 1.00 86.44 73 TRP A C 1
ATOM 515 O O . TRP A 1 73 ? 25.875 7.856 -26.777 1.00 86.44 73 TRP A O 1
ATOM 525 N N . ILE A 1 74 ? 24.261 6.319 -27.084 1.00 87.62 74 ILE A N 1
ATOM 526 C CA . ILE A 1 74 ? 24.995 5.154 -26.601 1.00 87.62 74 ILE A CA 1
ATOM 527 C C . ILE A 1 74 ? 24.541 3.928 -27.392 1.00 87.62 74 ILE A C 1
ATOM 529 O O . ILE A 1 74 ? 23.383 3.850 -27.807 1.00 87.62 74 ILE A O 1
ATOM 533 N N . GLY A 1 75 ? 25.445 2.987 -27.647 1.00 86.94 75 GLY A N 1
ATOM 534 C CA . GLY A 1 75 ? 25.139 1.809 -28.445 1.00 86.94 75 GLY A CA 1
ATOM 535 C C . GLY A 1 75 ? 26.232 0.750 -28.422 1.00 86.94 75 GLY A C 1
ATOM 536 O O . GLY A 1 75 ? 27.249 0.880 -27.745 1.00 86.94 75 GLY A O 1
ATOM 537 N N . ILE A 1 76 ? 25.999 -0.310 -29.190 1.00 85.75 76 ILE A N 1
ATOM 538 C CA . ILE A 1 76 ? 26.936 -1.415 -29.383 1.00 85.75 76 ILE A CA 1
ATOM 539 C C . ILE A 1 76 ? 27.180 -1.561 -30.884 1.00 85.75 76 ILE A C 1
ATOM 541 O O . ILE A 1 76 ? 26.235 -1.705 -31.660 1.00 85.75 76 ILE A O 1
ATOM 545 N N . GLU A 1 77 ? 28.444 -1.553 -31.293 1.00 85.31 77 GLU A N 1
ATOM 546 C CA . GLU A 1 77 ? 28.853 -1.977 -32.627 1.00 85.31 77 GLU A CA 1
ATOM 547 C C . GLU A 1 77 ? 29.006 -3.495 -32.651 1.00 85.31 77 GLU A C 1
ATOM 549 O O . GLU A 1 77 ? 29.950 -4.036 -32.076 1.00 85.31 77 GLU A O 1
ATOM 554 N N . PHE A 1 78 ? 28.084 -4.184 -33.322 1.00 82.62 78 PHE A N 1
ATOM 555 C CA . PHE A 1 78 ? 28.166 -5.630 -33.488 1.00 82.62 78 PHE A CA 1
ATOM 556 C C . PHE A 1 78 ? 29.141 -5.999 -34.616 1.00 82.62 78 PHE A C 1
ATOM 558 O O . PHE A 1 78 ? 28.974 -5.565 -35.753 1.00 82.62 78 PHE A O 1
ATOM 565 N N . LEU A 1 79 ? 30.112 -6.875 -34.337 1.00 81.50 79 LEU A N 1
ATOM 566 C CA . LEU A 1 79 ? 31.067 -7.384 -35.339 1.00 81.50 79 LEU A CA 1
ATOM 567 C C . LEU A 1 79 ? 30.408 -8.277 -36.407 1.00 81.50 79 LEU A C 1
ATOM 569 O O . LEU A 1 79 ? 31.017 -8.597 -37.427 1.00 81.50 79 LEU A O 1
ATOM 573 N N . VAL A 1 80 ? 29.174 -8.718 -36.160 1.00 79.25 80 VAL A N 1
ATOM 574 C CA . VAL A 1 80 ? 28.348 -9.495 -37.087 1.00 79.25 80 VAL A CA 1
ATOM 575 C C . VAL A 1 80 ? 26.939 -8.921 -37.114 1.00 79.25 80 VAL A C 1
ATOM 577 O O . VAL A 1 80 ? 26.500 -8.290 -36.158 1.00 79.25 80 VAL A O 1
ATOM 580 N N . SER A 1 81 ? 26.205 -9.160 -38.200 1.00 78.00 81 SER A N 1
ATOM 581 C CA . SER A 1 81 ? 24.792 -8.782 -38.261 1.00 78.00 81 SER A CA 1
ATOM 582 C C . SER A 1 81 ? 23.993 -9.584 -37.227 1.00 78.00 81 SER A C 1
ATOM 584 O O . SER A 1 81 ? 24.017 -10.817 -37.243 1.00 78.00 81 SER A O 1
ATOM 586 N N . VAL A 1 82 ? 23.306 -8.877 -36.327 1.00 75.38 82 VAL A N 1
ATOM 587 C CA . VAL A 1 82 ? 22.448 -9.444 -35.279 1.00 75.38 82 VAL A CA 1
ATOM 588 C C . VAL A 1 82 ? 21.023 -8.943 -35.483 1.00 75.38 82 VAL A C 1
ATOM 590 O O . VAL A 1 82 ? 20.799 -7.765 -35.752 1.00 75.38 82 VAL A O 1
ATOM 593 N N . ASP A 1 83 ? 20.059 -9.847 -35.344 1.00 73.88 83 ASP A N 1
ATOM 594 C CA . ASP A 1 83 ? 18.637 -9.523 -35.398 1.00 73.88 83 ASP A CA 1
ATOM 595 C C . ASP A 1 83 ? 18.136 -9.149 -33.993 1.00 73.88 83 ASP A C 1
ATOM 597 O O . ASP A 1 83 ? 17.955 -10.011 -33.130 1.00 73.88 83 ASP A O 1
ATOM 601 N N . ILE A 1 84 ? 17.962 -7.848 -33.748 1.00 71.62 84 ILE A N 1
ATOM 602 C CA . ILE A 1 84 ? 17.503 -7.309 -32.461 1.00 71.62 84 ILE A CA 1
ATOM 603 C C . ILE A 1 84 ? 15.977 -7.235 -32.478 1.00 71.62 84 ILE A C 1
ATOM 605 O O . ILE A 1 84 ? 15.390 -6.467 -33.237 1.00 71.62 84 ILE A O 1
ATOM 609 N N . LYS A 1 85 ? 15.324 -8.026 -31.621 1.00 74.88 85 LYS A N 1
ATOM 610 C CA . LYS A 1 85 ? 13.852 -8.074 -31.529 1.00 74.88 85 LYS A CA 1
ATOM 611 C C . LYS A 1 85 ? 13.267 -7.196 -30.435 1.00 74.88 85 LYS A C 1
ATOM 613 O O . LYS A 1 85 ? 12.107 -6.804 -30.520 1.00 74.88 85 LYS A O 1
ATOM 618 N N . CYS A 1 86 ? 14.048 -6.917 -29.404 1.00 72.06 86 CYS A N 1
ATOM 619 C CA . CYS A 1 86 ? 13.609 -6.164 -28.247 1.00 72.06 86 CYS A CA 1
ATOM 620 C C . CYS A 1 86 ? 14.803 -5.435 -27.632 1.00 72.06 86 CYS A C 1
ATOM 622 O O . CYS A 1 86 ? 15.947 -5.870 -27.767 1.00 72.06 86 CYS A O 1
ATOM 624 N N . VAL A 1 87 ? 14.523 -4.335 -26.938 1.00 77.06 87 VAL A N 1
ATOM 625 C CA . VAL A 1 87 ? 15.509 -3.648 -26.099 1.00 77.06 87 VAL A CA 1
ATOM 626 C C . VAL A 1 87 ? 15.010 -3.600 -24.667 1.00 77.06 87 VAL A C 1
ATOM 628 O O . VAL A 1 87 ? 13.806 -3.490 -24.410 1.00 77.06 87 VAL A O 1
ATOM 631 N N . ARG A 1 88 ? 15.949 -3.680 -23.730 1.00 78.19 88 ARG A N 1
ATOM 632 C CA . ARG A 1 88 ? 15.690 -3.530 -22.305 1.00 78.19 88 ARG A CA 1
ATOM 633 C C . ARG A 1 88 ? 16.474 -2.327 -21.802 1.00 78.19 88 ARG A C 1
ATOM 635 O O . ARG A 1 88 ? 17.658 -2.214 -22.093 1.00 78.19 88 ARG A O 1
ATOM 642 N N . LEU A 1 89 ? 15.807 -1.427 -21.091 1.00 80.81 89 LEU A N 1
ATOM 643 C CA . LEU A 1 89 ? 16.391 -0.169 -20.627 1.00 80.81 89 LEU A CA 1
ATOM 644 C C . LEU A 1 89 ? 16.055 0.041 -19.152 1.00 80.81 89 LEU A C 1
ATOM 646 O O . LEU A 1 89 ? 14.969 -0.343 -18.709 1.00 80.81 89 LEU A O 1
ATOM 650 N N . ALA A 1 90 ? 16.978 0.657 -18.422 1.00 80.81 90 ALA A N 1
ATOM 651 C CA . ALA A 1 90 ? 16.779 1.147 -17.067 1.00 80.81 90 ALA A CA 1
ATOM 652 C C . ALA A 1 90 ? 17.323 2.576 -16.981 1.00 80.81 90 ALA A C 1
ATOM 654 O O . ALA A 1 90 ? 18.402 2.860 -17.496 1.00 80.81 90 ALA A O 1
ATOM 655 N N . TRP A 1 91 ? 16.566 3.473 -16.353 1.00 80.50 91 TRP A N 1
ATOM 656 C CA . TRP A 1 91 ? 16.957 4.871 -16.158 1.00 80.50 91 TRP A CA 1
ATOM 657 C C . TRP A 1 91 ? 17.408 5.088 -14.718 1.00 80.50 91 TRP A C 1
ATOM 659 O O . TRP A 1 91 ? 16.807 4.515 -13.804 1.00 80.50 91 TRP A O 1
ATOM 669 N N . ALA A 1 92 ? 18.479 5.865 -14.536 1.00 76.75 92 ALA A N 1
ATOM 670 C CA . ALA A 1 92 ? 18.986 6.233 -13.212 1.00 76.75 92 ALA A CA 1
ATOM 671 C C . ALA A 1 92 ? 17.925 7.024 -12.463 1.00 76.75 92 ALA A C 1
ATOM 673 O O . ALA A 1 92 ? 17.267 7.844 -13.077 1.00 76.75 92 ALA A O 1
ATOM 674 N N . ALA A 1 93 ? 17.784 6.858 -11.150 1.00 73.50 93 ALA A N 1
ATOM 675 C CA . ALA A 1 93 ? 16.757 7.507 -10.330 1.00 73.50 93 ALA A CA 1
ATOM 676 C C . ALA A 1 93 ? 16.967 9.022 -10.120 1.00 73.50 93 ALA A C 1
ATOM 678 O O . ALA A 1 93 ? 16.611 9.575 -9.079 1.00 73.50 93 ALA A O 1
ATOM 679 N N . ILE A 1 94 ? 17.563 9.705 -11.094 1.00 75.69 94 ILE A N 1
ATOM 680 C CA . ILE A 1 94 ? 17.893 11.121 -11.063 1.00 75.69 94 ILE A CA 1
ATOM 681 C C . ILE A 1 94 ? 17.029 11.804 -12.131 1.00 75.69 94 ILE A C 1
ATOM 683 O O . ILE A 1 94 ? 17.416 11.836 -13.302 1.00 75.69 94 ILE A O 1
ATOM 687 N N . PRO A 1 95 ? 15.866 12.378 -11.760 1.00 75.81 95 PRO A N 1
ATOM 688 C CA . PRO A 1 95 ? 14.908 12.897 -12.736 1.00 75.81 95 PRO A CA 1
ATOM 689 C C . PRO A 1 95 ? 15.481 13.985 -13.655 1.00 75.81 95 PRO A C 1
ATOM 691 O O . PRO A 1 95 ? 15.035 14.128 -14.787 1.00 75.81 95 PRO A O 1
ATOM 694 N N . SER A 1 96 ? 16.496 14.737 -13.218 1.00 75.88 96 SER A N 1
ATOM 695 C CA . SER A 1 96 ? 17.174 15.729 -14.066 1.00 75.88 96 SER A CA 1
ATOM 696 C C . SER A 1 96 ? 18.042 15.123 -15.177 1.00 75.88 96 SER A C 1
ATOM 698 O O . SER A 1 96 ? 18.412 15.844 -16.101 1.00 75.88 96 SER A O 1
ATOM 700 N N . LEU A 1 97 ? 18.372 13.829 -15.104 1.00 76.81 97 LEU A N 1
ATOM 701 C CA . LEU A 1 97 ? 19.128 13.095 -16.126 1.00 76.81 97 LEU A CA 1
ATOM 702 C C . LEU A 1 97 ? 18.224 12.320 -17.091 1.00 76.81 97 LEU A C 1
ATOM 704 O O . LEU A 1 97 ? 18.700 11.763 -18.079 1.00 76.81 97 LEU A O 1
ATOM 708 N N . HIS A 1 98 ? 16.923 12.274 -16.815 1.00 77.50 98 HIS A N 1
ATOM 709 C CA . HIS A 1 98 ? 15.960 11.570 -17.643 1.00 77.50 98 HIS A CA 1
ATOM 710 C C . HIS A 1 98 ? 15.792 12.269 -18.996 1.00 77.50 98 HIS A C 1
ATOM 712 O O . HIS A 1 98 ? 15.474 13.463 -19.040 1.00 77.50 98 HIS A O 1
ATOM 718 N N . PRO A 1 99 ? 15.960 11.558 -20.125 1.00 74.88 99 PRO A N 1
ATOM 719 C CA . PRO A 1 99 ? 15.720 12.169 -21.418 1.00 74.88 99 PRO A CA 1
ATOM 720 C C . PRO A 1 99 ? 14.224 12.415 -21.604 1.00 74.88 99 PRO A C 1
ATOM 722 O O . PRO A 1 99 ? 13.395 11.582 -21.258 1.00 74.88 99 PRO A O 1
ATOM 725 N N . THR A 1 100 ? 13.850 13.536 -22.215 1.00 71.06 100 THR A N 1
ATOM 726 C CA . THR A 1 100 ? 12.436 13.821 -22.523 1.00 71.06 100 THR A CA 1
ATOM 727 C C . THR A 1 100 ? 11.851 12.850 -23.549 1.00 71.06 100 THR A C 1
ATOM 729 O O . THR A 1 100 ? 10.645 12.608 -23.556 1.00 71.06 100 THR A O 1
ATOM 732 N N . TRP A 1 101 ? 12.710 12.299 -24.403 1.00 72.06 101 TRP A N 1
ATOM 733 C CA . TRP A 1 101 ? 12.420 11.245 -25.362 1.00 72.06 101 TRP A CA 1
ATOM 734 C C . TRP A 1 101 ? 13.719 10.501 -25.685 1.00 72.06 101 TRP A C 1
ATOM 736 O O . TRP A 1 101 ? 14.813 11.058 -25.594 1.00 72.06 101 TRP A O 1
ATOM 746 N N . SER A 1 102 ? 13.604 9.253 -26.106 1.00 75.50 102 SER A N 1
ATOM 747 C CA . SER A 1 102 ? 14.709 8.487 -26.689 1.00 75.50 102 SER A CA 1
ATOM 748 C C . SER A 1 102 ? 14.197 7.711 -27.895 1.00 75.50 102 SER A C 1
ATOM 750 O O . SER A 1 102 ? 12.987 7.594 -28.084 1.00 75.50 102 SER A O 1
ATOM 752 N N . GLU A 1 103 ? 15.110 7.246 -28.741 1.00 77.69 103 GLU A N 1
ATOM 753 C CA . GLU A 1 103 ? 14.806 6.395 -29.887 1.00 77.69 103 GLU A CA 1
ATOM 754 C C . GLU A 1 103 ? 15.908 5.348 -30.061 1.00 77.69 103 GLU A C 1
ATOM 756 O O . GLU A 1 103 ? 17.059 5.580 -29.693 1.00 77.69 103 GLU A O 1
ATOM 761 N N . VAL A 1 104 ? 15.558 4.202 -30.642 1.00 80.00 104 VAL A N 1
ATOM 762 C CA . VAL A 1 104 ? 16.533 3.180 -31.035 1.00 80.00 104 VAL A CA 1
ATOM 763 C C . VAL A 1 104 ? 16.875 3.384 -32.507 1.00 80.00 104 VAL A C 1
ATOM 765 O O . VAL A 1 104 ? 15.981 3.451 -33.353 1.00 80.00 104 VAL A O 1
ATOM 768 N N . GLN A 1 105 ? 18.166 3.473 -32.818 1.00 82.19 105 GLN A N 1
ATOM 769 C CA . GLN A 1 105 ? 18.678 3.583 -34.183 1.00 82.19 105 GLN A CA 1
ATOM 770 C C . GLN A 1 105 ? 19.597 2.401 -34.500 1.00 82.19 105 GLN A C 1
ATOM 772 O O . GLN A 1 105 ? 20.271 1.870 -33.620 1.00 82.19 105 GLN A O 1
ATOM 777 N N . ALA A 1 106 ? 19.636 2.004 -35.768 1.00 84.06 106 ALA A N 1
ATOM 778 C CA . ALA A 1 106 ? 20.583 1.033 -36.300 1.00 84.06 106 ALA A CA 1
ATOM 779 C C . ALA A 1 106 ? 21.445 1.702 -37.375 1.00 84.06 106 ALA A C 1
ATOM 781 O O . ALA A 1 106 ? 20.977 2.589 -38.090 1.00 84.06 106 ALA A O 1
ATOM 782 N N . TRP A 1 107 ? 22.705 1.292 -37.508 1.00 81.44 107 TRP A N 1
ATOM 783 C CA . TRP A 1 107 ? 23.551 1.766 -38.600 1.00 81.44 107 TRP A CA 1
ATOM 784 C C . TRP A 1 107 ? 23.244 0.978 -39.879 1.00 81.44 107 TRP A C 1
ATOM 786 O O . TRP A 1 107 ? 23.426 -0.238 -39.933 1.00 81.44 107 TRP A O 1
ATOM 796 N N . GLY A 1 108 ? 22.743 1.671 -40.901 1.00 81.88 108 GLY A N 1
ATOM 797 C CA . GLY A 1 108 ? 22.506 1.127 -42.236 1.00 81.88 108 GLY A CA 1
ATOM 798 C C . GLY A 1 108 ? 23.734 1.234 -43.146 1.00 81.88 108 GLY A C 1
ATOM 799 O O . GLY A 1 108 ? 24.852 1.485 -42.709 1.00 81.88 108 GLY A O 1
ATOM 800 N N . SER A 1 109 ? 23.536 1.095 -44.458 1.00 82.50 109 SER A N 1
ATOM 801 C CA . SER A 1 109 ? 24.631 1.149 -45.442 1.00 82.50 109 SER A CA 1
ATOM 802 C C . SER A 1 109 ? 25.324 2.512 -45.558 1.00 82.50 109 SER A C 1
ATOM 804 O O . SER A 1 109 ? 26.429 2.586 -46.086 1.00 82.50 109 SER A O 1
ATOM 806 N N . SER A 1 110 ? 24.677 3.596 -45.122 1.00 86.44 110 SER A N 1
ATOM 807 C CA . SER A 1 110 ? 25.174 4.967 -45.309 1.00 86.44 110 SER A CA 1
ATOM 808 C C . SER A 1 110 ? 24.927 5.901 -44.121 1.00 86.44 110 SER A C 1
ATOM 810 O O . SER A 1 110 ? 25.177 7.098 -44.240 1.00 86.44 110 SER A O 1
ATOM 812 N N . GLY A 1 111 ? 24.415 5.396 -42.996 1.00 86.56 111 GLY A N 1
ATOM 813 C CA . GLY A 1 111 ? 24.115 6.223 -41.828 1.00 86.56 111 GLY A CA 1
ATOM 814 C C . GLY A 1 111 ? 23.151 5.577 -40.839 1.00 86.56 111 GLY A C 1
ATOM 815 O O . GLY A 1 111 ? 22.638 4.483 -41.074 1.00 86.56 111 GLY A O 1
ATOM 816 N N . TRP A 1 112 ? 22.890 6.288 -39.743 1.00 83.25 112 TRP A N 1
ATOM 817 C CA . TRP A 1 112 ? 21.887 5.912 -38.751 1.00 83.25 112 TRP A CA 1
ATOM 818 C C . TRP A 1 112 ? 20.478 5.976 -39.341 1.00 83.25 112 TRP A C 1
ATOM 820 O O . TRP A 1 112 ? 20.072 6.989 -39.910 1.00 83.25 112 TRP A O 1
ATOM 830 N N . ILE A 1 113 ? 19.729 4.894 -39.169 1.00 81.38 113 ILE A N 1
ATOM 831 C CA . ILE A 1 113 ? 18.304 4.799 -39.474 1.00 81.38 113 ILE A CA 1
ATOM 832 C C . ILE A 1 113 ? 17.550 4.519 -38.174 1.00 81.38 113 ILE A C 1
ATOM 834 O O . ILE A 1 113 ? 18.003 3.724 -37.350 1.00 81.38 113 ILE A O 1
ATOM 838 N N . THR A 1 114 ? 16.402 5.161 -37.961 1.00 71.56 114 THR A N 1
ATOM 839 C CA . THR A 1 114 ? 15.519 4.807 -36.841 1.00 71.56 114 THR A CA 1
ATOM 840 C C . THR A 1 114 ? 15.064 3.364 -37.033 1.00 71.56 114 THR A C 1
ATOM 842 O O . THR A 1 114 ? 14.588 3.002 -38.111 1.00 71.56 114 THR A O 1
ATOM 845 N N . ALA A 1 115 ? 15.249 2.526 -36.012 1.00 61.09 115 ALA A N 1
ATOM 846 C CA . ALA A 1 115 ? 14.860 1.126 -36.067 1.00 61.09 115 ALA A CA 1
ATOM 847 C C . ALA A 1 115 ? 13.326 1.041 -36.110 1.00 61.09 115 ALA A C 1
ATOM 849 O O . ALA A 1 115 ? 12.657 1.124 -35.082 1.00 61.09 115 ALA A O 1
ATOM 850 N N . ALA A 1 116 ? 12.765 0.925 -37.313 1.00 55.47 116 ALA A N 1
ATOM 851 C CA . ALA A 1 116 ? 11.349 0.659 -37.502 1.00 55.47 116 ALA A CA 1
ATOM 852 C C . ALA A 1 116 ? 11.093 -0.849 -37.327 1.00 55.47 116 ALA A C 1
ATOM 854 O O . ALA A 1 116 ? 11.869 -1.661 -37.846 1.00 55.47 116 ALA A O 1
ATOM 855 N N . PRO A 1 117 ? 10.020 -1.263 -36.633 1.00 53.97 117 PRO A N 1
ATOM 856 C CA . PRO A 1 117 ? 9.602 -2.657 -36.659 1.00 53.97 117 PRO A CA 1
ATOM 857 C C . PRO A 1 117 ? 9.345 -3.071 -38.115 1.00 53.97 117 PRO A C 1
ATOM 859 O O . PRO A 1 117 ? 8.724 -2.331 -38.874 1.00 53.97 117 PRO A O 1
ATOM 862 N N . ALA A 1 118 ? 9.831 -4.248 -38.516 1.00 47.34 118 ALA A N 1
ATOM 863 C CA . ALA A 1 118 ? 9.795 -4.756 -39.894 1.00 47.34 118 ALA A CA 1
ATOM 864 C C . ALA A 1 118 ? 8.380 -5.146 -40.404 1.00 47.34 118 ALA A C 1
ATOM 866 O O . ALA A 1 118 ? 8.228 -6.109 -41.152 1.00 47.34 118 ALA A O 1
ATOM 867 N N . LEU A 1 119 ? 7.331 -4.424 -39.999 1.00 41.66 119 LEU A N 1
ATOM 868 C CA . LEU A 1 119 ? 5.924 -4.729 -40.260 1.00 41.66 119 LEU A CA 1
ATOM 869 C C . LEU A 1 119 ? 5.222 -3.554 -40.974 1.00 41.66 119 LEU A C 1
ATOM 871 O O . LEU A 1 119 ? 4.480 -2.806 -40.352 1.00 41.66 119 LEU A O 1
ATOM 875 N N . GLY A 1 120 ? 5.423 -3.405 -42.290 1.00 46.69 120 GLY A N 1
ATOM 876 C CA . GLY A 1 120 ? 4.584 -2.559 -43.168 1.00 46.69 120 GLY A CA 1
ATOM 877 C C . GLY A 1 120 ? 4.501 -1.062 -42.813 1.00 46.69 120 GLY A C 1
ATOM 878 O O . GLY A 1 120 ? 5.347 -0.554 -42.083 1.00 46.69 120 GLY A O 1
ATOM 879 N N . ASP A 1 121 ? 3.473 -0.363 -43.329 1.00 43.12 121 ASP A N 1
ATOM 880 C CA . ASP A 1 121 ? 3.153 1.089 -43.203 1.00 43.12 121 ASP A CA 1
ATOM 881 C C . ASP A 1 121 ? 3.136 1.676 -41.762 1.00 43.12 121 ASP A C 1
ATOM 883 O O . ASP A 1 121 ? 2.790 2.835 -41.533 1.00 43.12 121 ASP A O 1
ATOM 887 N N . TRP A 1 122 ? 3.538 0.899 -40.758 1.00 42.12 122 TRP A N 1
ATOM 888 C CA . TRP A 1 122 ? 3.753 1.301 -39.370 1.00 42.12 122 TRP A CA 1
ATOM 889 C C . TRP A 1 122 ? 5.057 2.081 -39.130 1.00 42.12 122 TRP A C 1
ATOM 891 O O . TRP A 1 122 ? 5.209 2.686 -38.063 1.00 42.12 122 TRP A O 1
ATOM 901 N N . ALA A 1 123 ? 5.978 2.094 -40.101 1.00 42.00 123 ALA A N 1
ATOM 902 C CA . ALA A 1 123 ? 7.317 2.680 -39.980 1.00 42.00 123 ALA A CA 1
ATOM 903 C C . ALA A 1 123 ? 7.348 4.219 -39.847 1.00 42.00 123 ALA A C 1
ATOM 905 O O . ALA A 1 123 ? 8.274 4.750 -39.239 1.00 42.00 123 ALA A O 1
ATOM 906 N N . GLU A 1 124 ? 6.339 4.949 -40.342 1.00 41.75 124 GLU A N 1
ATOM 907 C CA . GLU A 1 124 ? 6.289 6.421 -40.216 1.00 41.75 124 GLU A CA 1
ATOM 908 C C . GLU A 1 124 ? 5.711 6.916 -38.879 1.00 41.75 124 GLU A C 1
ATOM 910 O O . GLU A 1 124 ? 5.932 8.069 -38.508 1.00 41.75 124 GLU A O 1
ATOM 915 N N . ARG A 1 125 ? 4.994 6.070 -38.122 1.00 41.00 125 ARG A N 1
ATOM 916 C CA . ARG A 1 125 ? 4.302 6.494 -36.884 1.00 41.00 125 ARG A CA 1
ATOM 917 C C . ARG A 1 125 ? 4.997 6.106 -35.586 1.00 41.00 125 ARG A C 1
ATOM 919 O O . ARG A 1 125 ? 4.642 6.643 -34.543 1.00 41.00 125 ARG A O 1
ATOM 926 N N . HIS A 1 126 ? 6.002 5.238 -35.633 1.00 42.47 126 HIS A N 1
ATOM 927 C CA . HIS A 1 126 ? 6.613 4.693 -34.425 1.00 42.47 126 HIS A CA 1
ATOM 928 C C . HIS A 1 126 ? 8.114 4.954 -34.408 1.00 42.47 126 HIS A C 1
ATOM 930 O O . HIS A 1 126 ? 8.933 4.043 -34.511 1.00 42.47 126 HIS A O 1
ATOM 936 N N . ARG A 1 127 ? 8.486 6.212 -34.132 1.00 50.56 127 ARG A N 1
ATOM 937 C CA . ARG A 1 127 ? 9.600 6.384 -33.192 1.00 50.56 127 ARG A CA 1
ATOM 938 C C . ARG A 1 127 ? 9.227 5.523 -31.986 1.00 50.56 127 ARG A C 1
ATOM 940 O O . ARG A 1 127 ? 8.101 5.656 -31.503 1.00 50.56 127 ARG A O 1
ATOM 947 N N . ILE A 1 128 ? 10.122 4.667 -31.491 1.00 52.84 128 ILE A N 1
ATOM 948 C CA . ILE A 1 128 ? 9.982 4.141 -30.125 1.00 52.84 128 ILE A CA 1
ATOM 949 C C . ILE A 1 128 ? 10.246 5.336 -29.208 1.00 52.84 128 ILE A C 1
ATOM 951 O O . ILE A 1 128 ? 11.285 5.418 -28.570 1.00 52.84 128 ILE A O 1
ATOM 955 N N . ALA A 1 129 ? 9.347 6.321 -29.238 1.00 49.31 129 ALA A N 1
ATOM 956 C CA . ALA A 1 129 ? 9.321 7.413 -28.307 1.00 49.31 129 ALA A CA 1
ATOM 957 C C . ALA A 1 129 ? 9.030 6.731 -26.987 1.00 49.31 129 ALA A C 1
ATOM 959 O O . ALA A 1 129 ? 7.915 6.276 -26.748 1.00 49.31 129 ALA A O 1
ATOM 960 N N . LEU A 1 130 ? 10.063 6.570 -26.173 1.00 57.41 130 LEU A N 1
ATOM 961 C CA . LEU A 1 130 ? 9.860 6.234 -24.782 1.00 57.41 130 LEU A CA 1
ATOM 962 C C . LEU A 1 130 ? 9.249 7.505 -24.185 1.00 57.41 130 LEU A C 1
ATOM 964 O O . LEU A 1 130 ? 9.975 8.499 -24.078 1.00 57.41 130 LEU A O 1
ATOM 968 N N . PRO A 1 131 ? 7.920 7.545 -23.922 1.00 52.62 131 PRO A N 1
ATOM 969 C CA . PRO A 1 131 ? 7.319 8.707 -23.280 1.00 52.62 131 PRO A CA 1
ATOM 970 C C . PRO A 1 131 ? 8.095 8.960 -21.994 1.00 52.62 131 PRO A C 1
ATOM 972 O O . PRO A 1 131 ? 8.591 7.983 -21.420 1.00 52.62 131 PRO A O 1
ATOM 975 N N . GLN A 1 132 ? 8.230 10.240 -21.614 1.00 55.03 132 GLN A N 1
ATOM 976 C CA . GLN A 1 132 ? 9.095 10.707 -20.525 1.00 55.03 132 GLN A CA 1
ATOM 977 C C . GLN A 1 132 ? 9.322 9.609 -19.485 1.00 55.03 132 GLN A C 1
ATOM 979 O O . GLN A 1 132 ? 8.338 9.133 -18.906 1.00 55.03 132 GLN A O 1
ATOM 984 N N . PRO A 1 133 ? 10.571 9.156 -19.284 1.00 54.38 133 PRO A N 1
ATOM 985 C CA . PRO A 1 133 ? 10.853 8.108 -18.339 1.00 54.38 133 PRO A CA 1
ATOM 986 C C . PRO A 1 133 ? 10.511 8.670 -16.973 1.00 54.38 133 PRO A C 1
ATOM 988 O O . PRO A 1 133 ? 11.252 9.433 -16.382 1.00 54.38 133 PRO A O 1
ATOM 991 N N . SER A 1 134 ? 9.327 8.355 -16.486 1.00 59.91 134 SER A N 1
ATOM 992 C CA . SER A 1 134 ? 8.947 8.575 -15.103 1.00 59.91 134 SER A CA 1
ATOM 993 C C . SER A 1 134 ? 9.227 7.319 -14.290 1.00 59.91 134 SER A C 1
ATOM 995 O O . SER A 1 134 ? 8.665 7.182 -13.213 1.00 59.91 134 SER A O 1
ATOM 997 N N . PHE A 1 135 ? 10.057 6.396 -14.805 1.00 70.00 135 PHE A N 1
ATOM 998 C CA . PHE A 1 135 ? 10.249 5.069 -14.236 1.00 70.00 135 PHE A CA 1
ATOM 999 C C . PHE A 1 135 ? 11.704 4.724 -13.926 1.00 70.00 135 PHE A C 1
ATOM 1001 O O . PHE A 1 135 ? 12.606 5.085 -14.679 1.00 70.00 135 PHE A O 1
ATOM 1008 N N . ILE A 1 136 ? 11.890 3.965 -12.850 1.00 71.69 136 ILE A N 1
ATOM 1009 C CA . ILE A 1 136 ? 13.135 3.319 -12.439 1.00 71.69 136 ILE A CA 1
ATOM 1010 C C . ILE A 1 136 ? 12.974 1.811 -12.598 1.00 71.69 136 ILE A C 1
ATOM 1012 O O . ILE A 1 136 ? 11.885 1.250 -12.438 1.00 71.69 136 ILE A O 1
ATOM 1016 N N . GLY A 1 137 ? 14.091 1.161 -12.896 1.00 74.50 137 GLY A N 1
ATOM 1017 C CA . GLY A 1 137 ? 14.174 -0.277 -13.039 1.00 74.50 137 GLY A CA 1
ATOM 1018 C C . GLY A 1 137 ? 14.089 -0.708 -14.491 1.00 74.50 137 GLY A C 1
ATOM 1019 O O . GLY A 1 137 ? 14.028 0.084 -15.434 1.00 74.50 137 GLY A O 1
ATOM 1020 N N . TRP A 1 138 ? 14.147 -2.014 -14.663 1.00 76.94 138 TRP A N 1
ATOM 1021 C CA . TRP A 1 138 ? 14.286 -2.632 -15.960 1.00 76.94 138 TRP A CA 1
ATOM 1022 C C . TRP A 1 138 ? 12.954 -2.746 -16.697 1.00 76.94 138 TRP A C 1
ATOM 1024 O O . TRP A 1 138 ? 12.025 -3.380 -16.207 1.00 76.94 138 TRP A O 1
ATOM 1034 N N . ARG A 1 139 ? 12.904 -2.247 -17.934 1.00 75.62 139 ARG A N 1
ATOM 1035 C CA . ARG A 1 139 ? 11.732 -2.378 -18.804 1.00 75.62 139 ARG A CA 1
ATOM 1036 C C . ARG A 1 139 ? 12.097 -2.930 -20.170 1.00 75.62 139 ARG A C 1
ATOM 1038 O O . ARG A 1 139 ? 13.035 -2.446 -20.800 1.00 75.62 139 ARG A O 1
ATOM 1045 N N . ARG A 1 140 ? 11.303 -3.882 -20.661 1.00 79.25 140 ARG A N 1
ATOM 1046 C CA . ARG A 1 140 ? 11.364 -4.376 -22.044 1.00 79.25 140 ARG A CA 1
ATOM 1047 C C . ARG A 1 140 ? 10.457 -3.559 -22.960 1.00 79.25 140 ARG A C 1
ATOM 1049 O O . ARG A 1 140 ? 9.348 -3.201 -22.572 1.00 79.25 140 ARG A O 1
ATOM 1056 N N . ASN A 1 141 ? 10.922 -3.279 -24.175 1.00 75.19 141 ASN A N 1
ATOM 1057 C CA . ASN A 1 141 ? 10.142 -2.603 -25.209 1.00 75.19 141 ASN A CA 1
ATOM 1058 C C . ASN A 1 141 ? 10.269 -3.334 -26.565 1.00 75.19 141 ASN A C 1
ATOM 1060 O O . ASN A 1 141 ? 11.398 -3.576 -27.006 1.00 75.19 141 ASN A O 1
ATOM 1064 N N . PRO A 1 142 ? 9.142 -3.654 -27.236 1.00 76.75 142 PRO A N 1
ATOM 1065 C CA . PRO A 1 142 ? 7.777 -3.611 -26.697 1.00 76.75 142 PRO A CA 1
ATOM 1066 C C . PRO A 1 142 ? 7.602 -4.634 -25.560 1.00 76.75 142 PRO A C 1
ATOM 1068 O O . PRO A 1 142 ? 8.156 -5.732 -25.609 1.00 76.75 142 PRO A O 1
ATOM 1071 N N . ALA A 1 143 ? 6.847 -4.272 -24.523 1.00 84.25 143 ALA A N 1
ATOM 1072 C CA . ALA A 1 143 ? 6.431 -5.233 -23.506 1.00 84.25 143 ALA A CA 1
ATOM 1073 C C . ALA A 1 143 ? 5.223 -6.029 -24.031 1.00 84.25 143 ALA A C 1
ATOM 1075 O O . ALA A 1 143 ? 4.320 -5.419 -24.612 1.00 84.25 143 ALA A O 1
ATOM 1076 N N . PRO A 1 144 ? 5.173 -7.361 -23.845 1.00 88.31 144 PRO A N 1
ATOM 1077 C CA . PRO A 1 144 ? 3.965 -8.124 -24.128 1.00 88.31 144 PRO A CA 1
ATOM 1078 C C . PRO A 1 144 ? 2.755 -7.588 -23.344 1.00 88.31 144 PRO A C 1
ATOM 1080 O O . PRO A 1 144 ? 2.879 -7.162 -22.194 1.00 88.31 144 PRO A O 1
ATOM 1083 N N . ILE A 1 145 ? 1.568 -7.647 -23.950 1.00 90.94 145 ILE A N 1
ATOM 1084 C CA . ILE A 1 145 ? 0.308 -7.332 -23.259 1.00 90.94 145 ILE A CA 1
ATOM 1085 C C . ILE A 1 145 ? 0.212 -8.194 -21.993 1.00 90.94 145 ILE A C 1
ATOM 1087 O O . ILE A 1 145 ? 0.554 -9.376 -22.019 1.00 90.94 145 ILE A O 1
ATOM 1091 N N . GLY A 1 146 ? -0.212 -7.602 -20.878 1.00 92.56 146 GLY A N 1
ATOM 1092 C CA . GLY A 1 146 ? -0.375 -8.280 -19.592 1.00 92.56 146 GLY A CA 1
ATOM 1093 C C . GLY A 1 146 ? 0.927 -8.755 -18.938 1.00 92.56 146 GLY A C 1
ATOM 1094 O O . GLY A 1 146 ? 0.862 -9.514 -17.973 1.00 92.56 146 GLY A O 1
ATOM 1095 N N . SER A 1 147 ? 2.109 -8.361 -19.432 1.00 94.81 147 SER A N 1
ATOM 1096 C CA . SER A 1 147 ? 3.377 -8.728 -18.783 1.00 94.81 147 SER A CA 1
ATOM 1097 C C . SER A 1 147 ? 3.869 -7.716 -17.756 1.00 94.81 147 SER A C 1
ATOM 1099 O O . SER A 1 147 ? 4.732 -8.062 -16.956 1.00 94.81 147 SER A O 1
ATOM 1101 N N . LEU A 1 148 ? 3.371 -6.476 -17.778 1.00 95.06 148 LEU A N 1
ATOM 1102 C CA . LEU A 1 148 ? 3.680 -5.478 -16.752 1.00 95.06 148 LEU A CA 1
ATOM 1103 C C . LEU A 1 148 ? 2.450 -5.224 -15.892 1.00 95.06 148 LEU A C 1
ATOM 1105 O O . LEU A 1 148 ? 1.350 -5.046 -16.422 1.00 95.06 148 LEU A O 1
ATOM 1109 N N . TRP A 1 149 ? 2.670 -5.141 -14.587 1.00 97.38 149 TRP A N 1
ATOM 1110 C CA . TRP A 1 149 ? 1.646 -4.849 -13.593 1.00 97.38 149 TRP A CA 1
ATOM 1111 C C . TRP A 1 149 ? 2.173 -3.838 -12.595 1.00 97.38 149 TRP A C 1
ATOM 1113 O O . TRP A 1 149 ? 3.342 -3.902 -12.225 1.00 97.38 149 TRP A O 1
ATOM 1123 N N . ARG A 1 150 ? 1.328 -2.907 -12.153 1.00 97.38 150 ARG A N 1
ATOM 1124 C CA . ARG A 1 150 ? 1.690 -1.926 -11.126 1.00 97.38 150 ARG A CA 1
ATOM 1125 C C . ARG A 1 150 ? 0.505 -1.545 -10.255 1.00 97.38 150 ARG A C 1
ATOM 1127 O O . ARG A 1 150 ? -0.638 -1.571 -10.710 1.00 97.38 150 ARG A O 1
ATOM 1134 N N . LEU A 1 151 ? 0.814 -1.122 -9.038 1.00 98.25 151 LEU A N 1
ATOM 1135 C CA . LEU A 1 151 ? -0.064 -0.321 -8.204 1.00 98.25 151 LEU A CA 1
ATOM 1136 C C . LEU A 1 151 ? 0.322 1.147 -8.353 1.00 98.25 151 LEU A C 1
ATOM 1138 O O . LEU A 1 151 ? 1.503 1.481 -8.287 1.00 98.25 151 LEU A O 1
ATOM 1142 N N . ALA A 1 152 ? -0.664 2.013 -8.547 1.00 97.75 152 ALA A N 1
ATOM 1143 C CA . ALA A 1 152 ? -0.489 3.461 -8.598 1.00 97.75 152 ALA A CA 1
ATOM 1144 C C . ALA A 1 152 ? -1.351 4.132 -7.525 1.00 97.75 152 ALA A C 1
ATOM 1146 O O . ALA A 1 152 ? -2.441 3.641 -7.229 1.00 97.75 152 ALA A O 1
ATOM 1147 N N . ASN A 1 153 ? -0.904 5.246 -6.947 1.00 98.06 153 ASN A N 1
ATOM 1148 C CA . ASN A 1 153 ? -1.711 5.974 -5.971 1.00 98.06 153 ASN A CA 1
ATOM 1149 C C . ASN A 1 153 ? -3.002 6.499 -6.628 1.00 98.06 153 ASN A C 1
ATOM 1151 O O . ASN A 1 153 ? -2.966 7.151 -7.671 1.00 98.06 153 ASN A O 1
ATOM 1155 N N . ALA A 1 154 ? -4.155 6.223 -6.020 1.00 97.44 154 ALA A N 1
ATOM 1156 C CA . ALA A 1 154 ? -5.455 6.666 -6.530 1.00 97.44 154 ALA A CA 1
ATOM 1157 C C . ALA A 1 154 ? -5.954 7.970 -5.898 1.00 97.44 154 ALA A C 1
ATOM 1159 O O . ALA A 1 154 ? -6.988 8.502 -6.292 1.00 97.44 154 ALA A O 1
ATOM 1160 N N . VAL A 1 155 ? -5.214 8.471 -4.916 1.00 96.69 155 VAL A N 1
ATOM 1161 C CA . VAL A 1 155 ? -5.464 9.721 -4.204 1.00 96.69 155 VAL A CA 1
ATOM 1162 C C . VAL A 1 155 ? -4.184 10.542 -4.182 1.00 96.69 155 VAL A C 1
ATOM 1164 O O . VAL A 1 155 ? -3.085 9.978 -4.218 1.00 96.69 155 VAL A O 1
ATOM 1167 N N . GLU A 1 156 ? -4.327 11.863 -4.131 1.00 96.44 156 GLU A N 1
ATOM 1168 C CA . GLU A 1 156 ? -3.192 12.755 -3.907 1.00 96.44 156 GLU A CA 1
ATOM 1169 C C . GLU A 1 156 ? -2.546 12.458 -2.551 1.00 96.44 156 GLU A C 1
ATOM 1171 O O . GLU A 1 156 ? -3.226 12.159 -1.566 1.00 96.44 156 GLU A O 1
ATOM 1176 N N . LEU A 1 157 ? -1.221 12.517 -2.516 1.00 94.38 157 LEU A N 1
ATOM 1177 C CA . LEU A 1 157 ? -0.427 12.253 -1.322 1.00 94.38 157 LEU A CA 1
ATOM 1178 C C . LEU A 1 157 ? 0.195 13.554 -0.849 1.00 94.38 157 LEU A C 1
ATOM 1180 O O . LEU A 1 157 ? 0.737 14.287 -1.663 1.00 94.38 157 LEU A O 1
ATOM 1184 N N . GLU A 1 158 ? 0.169 13.817 0.458 1.00 91.94 158 GLU A N 1
ATOM 1185 C CA . GLU A 1 158 ? 0.700 15.066 1.021 1.00 91.94 158 GLU A CA 1
ATOM 1186 C C . GLU A 1 158 ? 2.233 15.156 0.934 1.00 91.94 158 GLU A C 1
ATOM 1188 O O . GLU A 1 158 ? 2.775 16.248 0.772 1.00 91.94 158 GLU A O 1
ATOM 1193 N N . VAL A 1 159 ? 2.940 14.026 1.083 1.00 90.50 159 VAL A N 1
ATOM 1194 C CA . VAL A 1 159 ? 4.411 14.005 1.155 1.00 90.50 159 VAL A CA 1
ATOM 1195 C C . VAL A 1 159 ? 5.016 12.987 0.204 1.00 90.50 159 VAL A C 1
ATOM 1197 O O . VAL A 1 159 ? 5.692 13.388 -0.733 1.00 90.50 159 VAL A O 1
ATOM 1200 N N . ALA A 1 160 ? 4.815 11.693 0.445 1.00 93.19 160 ALA A N 1
ATOM 1201 C CA . ALA A 1 160 ? 5.433 10.627 -0.339 1.00 93.19 160 ALA A CA 1
ATOM 1202 C C . ALA A 1 160 ? 4.537 9.386 -0.384 1.00 93.19 160 ALA A C 1
ATOM 1204 O O . ALA A 1 160 ? 3.527 9.319 0.315 1.00 93.19 160 ALA A O 1
ATOM 1205 N N . TRP A 1 161 ? 4.918 8.388 -1.179 1.00 96.00 161 TRP A N 1
ATOM 1206 C CA . TRP A 1 161 ? 4.404 7.029 -1.020 1.00 96.00 161 TRP A CA 1
ATOM 1207 C C . TRP A 1 161 ? 5.548 6.102 -0.639 1.00 96.00 161 TRP A C 1
ATOM 1209 O O . TRP A 1 161 ? 6.496 5.990 -1.405 1.00 96.00 161 TRP A O 1
ATOM 1219 N N . GLU A 1 162 ? 5.472 5.450 0.514 1.00 95.06 162 GLU A N 1
ATOM 1220 C CA . GLU A 1 162 ? 6.480 4.502 0.979 1.00 95.06 162 GLU A CA 1
ATOM 1221 C C . GLU A 1 162 ? 5.866 3.099 1.103 1.00 95.06 162 GLU A C 1
ATOM 1223 O O . GLU A 1 162 ? 4.898 2.883 1.844 1.00 95.06 162 GLU A O 1
ATOM 1228 N N . VAL A 1 163 ? 6.426 2.147 0.357 1.00 96.38 163 VAL A N 1
ATOM 1229 C CA . VAL A 1 163 ? 6.000 0.744 0.296 1.00 96.38 163 VAL A CA 1
ATOM 1230 C C . VAL A 1 163 ? 7.127 -0.124 0.832 1.00 96.38 163 VAL A C 1
ATOM 1232 O O . VAL A 1 163 ? 8.222 -0.119 0.282 1.00 96.38 163 VAL A O 1
ATOM 1235 N N . LEU A 1 164 ? 6.844 -0.855 1.907 1.00 95.50 164 LEU A N 1
ATOM 1236 C CA . LEU A 1 164 ? 7.790 -1.768 2.547 1.00 95.50 164 LEU A CA 1
ATOM 1237 C C . LEU A 1 164 ? 7.814 -3.092 1.795 1.00 95.50 164 LEU A C 1
ATOM 1239 O O . LEU A 1 164 ? 8.871 -3.614 1.512 1.00 95.50 164 LEU A O 1
ATOM 1243 N N . GLU A 1 165 ? 6.641 -3.619 1.444 1.00 97.56 165 GLU A N 1
ATOM 1244 C CA . GLU A 1 165 ? 6.528 -4.900 0.750 1.00 97.56 165 GLU A CA 1
ATOM 1245 C C . GLU A 1 165 ? 5.326 -4.932 -0.190 1.00 97.56 165 GLU A C 1
ATOM 1247 O O . GLU A 1 165 ? 4.265 -4.372 0.106 1.00 97.56 165 GLU A O 1
ATOM 1252 N N . LEU A 1 166 ? 5.477 -5.635 -1.308 1.00 98.25 166 LEU A N 1
ATOM 1253 C CA . LEU A 1 166 ? 4.471 -5.827 -2.338 1.00 98.25 166 LEU A CA 1
ATOM 1254 C C . LEU A 1 166 ? 4.612 -7.218 -2.962 1.00 98.25 166 LEU A C 1
ATOM 1256 O O . LEU A 1 166 ? 5.687 -7.643 -3.368 1.00 98.25 166 LEU A O 1
ATOM 1260 N N . ALA A 1 167 ? 3.492 -7.918 -3.102 1.00 98.38 167 ALA A N 1
ATOM 1261 C CA . ALA A 1 167 ? 3.433 -9.200 -3.789 1.00 98.38 167 ALA A CA 1
ATOM 1262 C C . ALA A 1 167 ? 2.186 -9.289 -4.673 1.00 98.38 167 ALA A C 1
ATOM 1264 O O . ALA A 1 167 ? 1.100 -8.861 -4.276 1.00 98.38 167 ALA A O 1
ATOM 1265 N N . PHE A 1 168 ? 2.338 -9.881 -5.858 1.00 98.44 168 PHE A N 1
ATOM 1266 C CA . PHE A 1 168 ? 1.261 -10.120 -6.819 1.00 98.44 168 PHE A CA 1
ATOM 1267 C C . PHE A 1 168 ? 0.967 -11.615 -6.954 1.00 98.44 168 PHE A C 1
ATOM 1269 O O . PHE A 1 168 ? 1.878 -12.438 -6.892 1.00 98.44 168 PHE A O 1
ATOM 1276 N N . PHE A 1 169 ? -0.299 -11.965 -7.179 1.00 98.38 169 PHE A N 1
ATOM 1277 C CA . PHE A 1 169 ? -0.779 -13.348 -7.193 1.00 98.38 169 PHE A CA 1
ATOM 1278 C C . PHE A 1 169 ? -1.751 -13.601 -8.348 1.00 98.38 169 PHE A C 1
ATOM 1280 O O . PHE A 1 169 ? -2.447 -12.691 -8.811 1.00 98.38 169 PHE A O 1
ATOM 1287 N N . GLN A 1 170 ? -1.810 -14.857 -8.804 1.00 97.31 170 GLN A N 1
ATOM 1288 C CA . GLN A 1 170 ? -2.670 -15.275 -9.919 1.00 97.31 170 GLN A CA 1
ATOM 1289 C C . GLN A 1 170 ? -4.081 -15.675 -9.480 1.00 97.31 170 GLN A C 1
ATOM 1291 O O . GLN A 1 170 ? -4.995 -15.716 -10.304 1.00 97.31 170 GLN A O 1
ATOM 1296 N N . ASP A 1 171 ? -4.282 -15.976 -8.199 1.00 96.00 171 ASP A N 1
ATOM 1297 C CA . ASP A 1 171 ? -5.582 -16.299 -7.620 1.00 96.00 171 ASP A CA 1
ATOM 1298 C C . ASP A 1 171 ? -6.152 -15.119 -6.821 1.00 96.00 171 ASP A C 1
ATOM 1300 O O . ASP A 1 171 ? -5.418 -14.270 -6.332 1.00 96.00 171 ASP A O 1
ATOM 1304 N N . ALA A 1 172 ? -7.475 -15.077 -6.653 1.00 92.62 172 ALA A N 1
ATOM 1305 C CA . ALA A 1 172 ? -8.153 -13.990 -5.942 1.00 92.62 172 ALA A CA 1
ATOM 1306 C C . ALA A 1 172 ? -7.933 -14.004 -4.414 1.00 92.62 172 ALA A C 1
ATOM 1308 O O . ALA A 1 172 ? -8.275 -13.031 -3.753 1.00 92.62 172 ALA A O 1
ATOM 1309 N N . GLN A 1 173 ? -7.392 -15.092 -3.849 1.00 92.25 173 GLN A N 1
ATOM 1310 C CA . GLN A 1 173 ? -7.152 -15.241 -2.408 1.00 92.25 173 GLN A CA 1
ATOM 1311 C C . GLN A 1 173 ? -5.691 -14.967 -2.015 1.00 92.25 173 GLN A C 1
ATOM 1313 O O . GLN A 1 173 ? -5.342 -15.092 -0.837 1.00 92.25 173 GLN A O 1
ATOM 1318 N N . CYS A 1 174 ? -4.833 -14.594 -2.974 1.00 95.69 174 CYS A N 1
ATOM 1319 C CA . CYS A 1 174 ? -3.391 -14.439 -2.774 1.00 95.69 174 CYS A CA 1
ATOM 1320 C C . CYS A 1 174 ? -2.756 -15.684 -2.114 1.00 95.69 174 CYS A C 1
ATOM 1322 O O . CYS A 1 174 ? -1.963 -15.583 -1.170 1.00 95.69 174 CYS A O 1
ATOM 1324 N N . SER A 1 175 ? -3.180 -16.871 -2.540 1.00 94.12 175 SER A N 1
ATOM 1325 C CA . SER A 1 175 ? -2.753 -18.161 -1.986 1.00 94.12 175 SER A CA 1
ATOM 1326 C C . SER A 1 175 ? -1.843 -18.948 -2.930 1.00 94.12 175 SER A C 1
ATOM 1328 O O . SER A 1 175 ? -1.157 -19.872 -2.492 1.00 94.12 175 SER A O 1
ATOM 1330 N N . SER A 1 176 ? -1.812 -18.580 -4.214 1.00 95.25 176 SER A N 1
ATOM 1331 C CA . SER A 1 176 ? -0.916 -19.142 -5.216 1.00 95.25 176 SER A CA 1
ATOM 1332 C C . SER A 1 176 ? 0.534 -18.758 -4.942 1.00 95.25 176 SER A C 1
ATOM 1334 O O . SER A 1 176 ? 0.847 -17.930 -4.087 1.00 95.25 176 SER A O 1
ATOM 1336 N N . GLN A 1 177 ? 1.436 -19.319 -5.743 1.00 96.94 177 GLN A N 1
ATOM 1337 C CA . GLN A 1 177 ? 2.790 -18.795 -5.831 1.00 96.94 177 GLN A CA 1
ATOM 1338 C C . GLN A 1 177 ? 2.757 -17.318 -6.259 1.00 96.94 177 GLN A C 1
ATOM 1340 O O . GLN A 1 177 ? 1.939 -16.926 -7.101 1.00 96.94 177 GLN A O 1
ATOM 1345 N N . GLU A 1 178 ? 3.639 -16.522 -5.656 1.00 97.62 178 GLU A N 1
ATOM 1346 C CA . GLU A 1 178 ? 3.870 -15.129 -6.029 1.00 97.62 178 GLU A CA 1
ATOM 1347 C C . GLU A 1 178 ? 4.325 -15.037 -7.489 1.00 97.62 178 GLU A C 1
ATOM 1349 O O . GLU A 1 178 ? 5.125 -15.845 -7.973 1.00 97.62 178 GLU A O 1
ATOM 1354 N N . ILE A 1 179 ? 3.817 -14.036 -8.201 1.00 97.50 179 ILE A N 1
ATOM 1355 C CA . ILE A 1 179 ? 4.287 -13.714 -9.544 1.00 97.50 179 ILE A CA 1
ATOM 1356 C C . ILE A 1 179 ? 5.614 -12.980 -9.397 1.00 97.50 179 ILE A C 1
ATOM 1358 O O . ILE A 1 179 ? 5.662 -11.841 -8.936 1.00 97.50 179 ILE A O 1
ATOM 1362 N N . HIS A 1 180 ? 6.691 -13.640 -9.807 1.00 96.44 180 HIS A N 1
ATOM 1363 C CA . HIS A 1 180 ? 8.018 -13.043 -9.829 1.00 96.44 180 HIS A CA 1
ATOM 1364 C C . HIS A 1 180 ? 8.251 -12.279 -11.136 1.00 96.44 180 HIS A C 1
ATOM 1366 O O . HIS A 1 180 ? 7.786 -12.671 -12.207 1.00 96.44 180 HIS A O 1
ATOM 1372 N N . GLY A 1 181 ? 9.000 -11.187 -11.044 1.00 92.56 181 GLY A N 1
ATOM 1373 C CA . GLY A 1 181 ? 9.357 -10.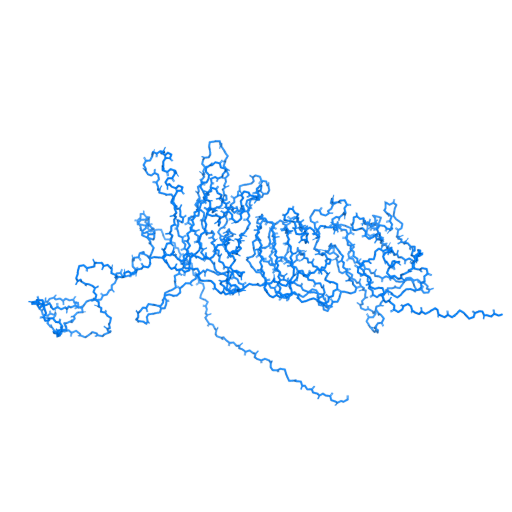339 -12.172 1.00 92.56 181 GLY A CA 1
ATOM 1374 C C . GLY A 1 181 ? 10.467 -9.371 -11.789 1.00 92.56 181 GLY A C 1
ATOM 1375 O O . GLY A 1 181 ? 10.939 -9.376 -10.655 1.00 92.56 181 GLY A O 1
ATOM 1376 N N . ASN A 1 182 ? 10.885 -8.536 -12.735 1.00 91.06 182 ASN A N 1
ATOM 1377 C CA . ASN A 1 182 ? 11.808 -7.446 -12.437 1.00 91.06 182 ASN A CA 1
ATOM 1378 C C . ASN A 1 182 ? 11.021 -6.287 -11.809 1.00 91.06 182 ASN A C 1
ATOM 1380 O O . ASN A 1 182 ? 10.084 -5.810 -12.456 1.00 91.06 182 ASN A O 1
ATOM 1384 N N . PRO A 1 183 ? 11.375 -5.818 -10.602 1.00 93.06 183 PRO A N 1
ATOM 1385 C CA . PRO A 1 183 ? 10.734 -4.657 -10.001 1.00 93.06 183 PRO A CA 1
ATOM 1386 C C . PRO A 1 183 ? 10.860 -3.414 -10.890 1.00 93.06 183 PRO A C 1
ATOM 1388 O O . PRO A 1 183 ? 11.928 -3.123 -11.435 1.00 93.06 183 PRO A O 1
ATOM 1391 N N . ILE A 1 184 ? 9.755 -2.687 -11.028 1.00 92.25 184 ILE A N 1
ATOM 1392 C CA . ILE A 1 184 ? 9.655 -1.413 -11.745 1.00 92.25 184 ILE A CA 1
ATOM 1393 C C . ILE A 1 184 ? 8.895 -0.421 -10.872 1.00 92.25 184 ILE A C 1
ATOM 1395 O O . ILE A 1 184 ? 7.964 -0.801 -10.167 1.00 92.25 184 ILE A O 1
ATOM 1399 N N . SER A 1 185 ? 9.240 0.857 -10.918 1.00 92.25 185 SER A N 1
ATOM 1400 C CA . SER A 1 185 ? 8.488 1.872 -10.174 1.00 92.25 185 SER A CA 1
ATOM 1401 C C . SER A 1 185 ? 8.607 3.249 -10.800 1.00 92.25 185 SER A C 1
ATOM 1403 O O . SER A 1 185 ? 9.360 3.437 -11.754 1.00 92.25 185 SER A O 1
ATOM 1405 N N . SER A 1 186 ? 7.852 4.212 -10.274 1.00 89.50 186 SER A N 1
ATOM 1406 C CA . SER A 1 186 ? 8.089 5.625 -10.513 1.00 89.50 186 SER A CA 1
ATOM 1407 C C . SER A 1 186 ? 9.422 6.067 -9.905 1.00 89.50 186 SER A C 1
ATOM 1409 O O . SER A 1 186 ? 10.064 5.326 -9.159 1.00 89.50 186 SER A O 1
ATOM 1411 N N . VAL A 1 187 ? 9.840 7.302 -10.187 1.00 81.06 187 VAL A N 1
ATOM 1412 C CA . VAL A 1 187 ? 11.070 7.852 -9.602 1.00 81.06 187 VAL A CA 1
ATOM 1413 C C . VAL A 1 187 ? 11.048 7.747 -8.067 1.00 81.06 187 VAL A C 1
ATOM 1415 O O . VAL A 1 187 ? 10.009 7.978 -7.452 1.00 81.06 187 VAL A O 1
ATOM 1418 N N . SER A 1 188 ? 12.178 7.376 -7.460 1.00 75.06 188 SER A N 1
ATOM 1419 C CA . SER A 1 188 ? 12.349 7.131 -6.024 1.00 75.06 188 SER A CA 1
ATOM 1420 C C . SER A 1 188 ? 12.984 8.342 -5.343 1.00 75.06 188 SER A C 1
ATOM 1422 O O . SER A 1 188 ? 13.925 8.926 -5.883 1.00 75.06 188 SER A O 1
ATOM 1424 N N . ALA A 1 189 ? 12.470 8.745 -4.178 1.00 66.31 189 ALA A N 1
ATOM 1425 C CA . ALA A 1 189 ? 12.974 9.886 -3.408 1.00 66.31 189 ALA A CA 1
ATOM 1426 C C . ALA A 1 189 ? 14.403 9.646 -2.909 1.00 66.31 189 ALA A C 1
ATOM 1428 O O . ALA A 1 189 ? 15.231 10.556 -2.923 1.00 66.31 189 ALA A O 1
ATOM 1429 N N . ASP A 1 190 ? 14.692 8.403 -2.527 1.00 60.56 190 ASP A N 1
ATOM 1430 C CA . ASP A 1 190 ? 15.983 7.987 -1.976 1.00 60.56 190 ASP A CA 1
ATOM 1431 C C . ASP A 1 190 ? 17.041 7.771 -3.079 1.00 60.56 190 ASP A C 1
ATOM 1433 O O . ASP A 1 190 ? 18.238 7.647 -2.814 1.00 60.56 190 ASP A O 1
ATOM 1437 N N . GLY A 1 191 ? 16.608 7.767 -4.345 1.00 53.66 191 GLY A N 1
ATOM 1438 C CA . GLY A 1 191 ? 17.401 7.296 -5.473 1.00 53.66 191 GLY A CA 1
ATOM 1439 C C . GLY A 1 191 ? 18.516 8.223 -5.960 1.00 53.66 191 GLY A C 1
ATOM 1440 O O . GLY A 1 191 ? 19.443 7.761 -6.615 1.00 53.66 191 GLY A O 1
ATOM 1441 N N . ALA A 1 192 ? 18.515 9.509 -5.606 1.00 52.22 192 ALA A N 1
ATOM 1442 C CA . ALA A 1 192 ? 19.569 10.412 -6.078 1.00 52.22 192 ALA A CA 1
ATOM 1443 C C . ALA A 1 192 ? 20.927 10.220 -5.366 1.00 52.22 192 ALA A C 1
ATOM 1445 O O . ALA A 1 192 ? 21.929 10.753 -5.840 1.00 52.22 192 ALA A O 1
ATOM 1446 N N . MET A 1 193 ? 20.975 9.507 -4.228 1.00 52.38 193 MET A N 1
ATOM 1447 C CA . MET A 1 193 ? 22.181 9.412 -3.382 1.00 52.38 193 MET A CA 1
ATOM 1448 C C . MET A 1 193 ? 22.659 7.983 -3.069 1.00 52.38 193 MET A C 1
ATOM 1450 O O . MET A 1 193 ? 23.672 7.822 -2.384 1.00 52.38 193 MET A O 1
ATOM 1454 N N . GLY A 1 194 ? 21.979 6.947 -3.571 1.00 60.97 194 GLY A N 1
ATOM 1455 C CA . GLY A 1 194 ? 22.472 5.568 -3.503 1.00 60.97 194 GLY A CA 1
ATOM 1456 C C . GLY A 1 194 ? 23.726 5.368 -4.362 1.00 60.97 194 GLY A C 1
ATOM 1457 O O . GLY A 1 194 ? 23.900 6.041 -5.379 1.00 60.97 194 GLY A O 1
ATOM 1458 N N . ARG A 1 195 ? 24.611 4.430 -3.978 1.00 61.41 195 ARG A N 1
ATOM 1459 C CA . ARG A 1 195 ? 25.776 4.046 -4.811 1.00 61.41 195 ARG A CA 1
ATOM 1460 C C . ARG A 1 195 ? 25.363 3.556 -6.198 1.00 61.41 195 ARG A C 1
ATOM 1462 O O . ARG A 1 195 ? 26.164 3.644 -7.113 1.00 61.41 195 ARG A O 1
ATOM 1469 N N . ASP A 1 196 ? 24.135 3.069 -6.305 1.00 60.44 196 ASP A N 1
ATOM 1470 C CA . ASP A 1 196 ? 23.491 2.543 -7.496 1.00 60.44 196 ASP A CA 1
ATOM 1471 C C . ASP A 1 196 ? 22.648 3.569 -8.254 1.00 60.44 196 ASP A C 1
ATOM 1473 O O . ASP A 1 196 ? 21.800 3.191 -9.052 1.00 60.44 196 ASP A O 1
ATOM 1477 N N . GLY A 1 197 ? 22.761 4.862 -7.930 1.00 60.06 197 GLY A N 1
ATOM 1478 C CA . GLY A 1 197 ? 21.889 5.882 -8.512 1.00 60.06 197 GLY A CA 1
ATOM 1479 C C . GLY A 1 197 ? 20.399 5.560 -8.351 1.00 60.06 197 GLY A C 1
ATOM 1480 O O . GLY A 1 197 ? 19.611 5.949 -9.210 1.00 60.06 197 GLY A O 1
ATOM 1481 N N . GLY A 1 198 ? 20.021 4.801 -7.309 1.00 67.38 198 GLY A N 1
ATOM 1482 C CA . GLY A 1 198 ? 18.645 4.458 -6.958 1.00 67.38 198 GLY A CA 1
ATOM 1483 C C . GLY A 1 198 ? 17.981 3.379 -7.804 1.00 67.38 198 GLY A C 1
ATOM 1484 O O . GLY A 1 198 ? 16.777 3.163 -7.655 1.00 67.38 198 GLY A O 1
ATOM 1485 N N . HIS A 1 199 ? 18.713 2.706 -8.689 1.00 64.19 199 HIS A N 1
ATOM 1486 C CA . HIS A 1 199 ? 18.146 1.694 -9.572 1.00 64.19 199 HIS A CA 1
ATOM 1487 C C . HIS A 1 199 ? 17.619 0.444 -8.845 1.00 64.19 199 HIS A C 1
ATOM 1489 O O . HIS A 1 199 ? 16.664 -0.171 -9.326 1.00 64.19 199 HIS A O 1
ATOM 1495 N N . ALA A 1 200 ? 18.198 0.068 -7.700 1.00 71.88 200 ALA A N 1
ATOM 1496 C CA . ALA A 1 200 ? 17.740 -1.050 -6.877 1.00 71.88 200 ALA A CA 1
ATOM 1497 C C . ALA A 1 200 ? 16.624 -0.655 -5.899 1.00 71.88 200 ALA A C 1
ATOM 1499 O O . ALA A 1 200 ? 16.009 -1.534 -5.294 1.00 71.88 200 ALA A O 1
ATOM 1500 N N . ALA A 1 201 ? 16.288 0.635 -5.785 1.00 82.25 201 ALA A N 1
ATOM 1501 C CA . ALA A 1 201 ? 15.227 1.102 -4.894 1.00 82.25 201 ALA A CA 1
ATOM 1502 C C . ALA A 1 201 ? 13.887 0.353 -5.058 1.00 82.25 201 ALA A C 1
ATOM 1504 O O . ALA A 1 201 ? 13.270 0.059 -4.040 1.00 82.25 201 ALA A O 1
ATOM 1505 N N . PRO A 1 202 ? 13.417 -0.017 -6.272 1.00 90.62 202 PRO A N 1
ATOM 1506 C CA . PRO A 1 202 ? 12.164 -0.755 -6.401 1.00 90.62 202 PRO A CA 1
ATOM 1507 C C . PRO A 1 202 ? 12.248 -2.176 -5.824 1.00 90.62 202 PRO A C 1
ATOM 1509 O O . PRO A 1 202 ? 11.234 -2.693 -5.375 1.00 90.62 202 PRO A O 1
ATOM 1512 N N . SER A 1 203 ? 13.428 -2.815 -5.819 1.00 91.62 203 SER A N 1
ATOM 1513 C CA . SER A 1 203 ? 13.581 -4.177 -5.278 1.00 91.62 203 SER A CA 1
ATOM 1514 C C . SER A 1 203 ? 13.423 -4.264 -3.763 1.00 91.62 203 SER A C 1
ATOM 1516 O O . SER A 1 203 ? 13.055 -5.327 -3.276 1.00 91.62 203 SER A O 1
ATOM 1518 N N . LEU A 1 204 ? 13.593 -3.144 -3.053 1.00 91.88 204 LEU A N 1
ATOM 1519 C CA . LEU A 1 204 ? 13.388 -3.045 -1.605 1.00 91.88 204 LEU A CA 1
ATOM 1520 C C . LEU A 1 204 ? 11.933 -3.265 -1.175 1.00 91.88 204 LEU A C 1
ATOM 1522 O O . LEU A 1 204 ? 11.687 -3.435 0.005 1.00 91.88 204 LEU A O 1
ATOM 1526 N N . ALA A 1 205 ? 10.978 -3.225 -2.112 1.00 95.62 205 ALA A N 1
ATOM 1527 C CA . ALA A 1 205 ? 9.577 -3.551 -1.850 1.00 95.62 205 ALA A CA 1
ATOM 1528 C C . ALA A 1 205 ? 9.207 -4.995 -2.230 1.00 95.62 205 ALA A C 1
ATOM 1530 O O . ALA A 1 205 ? 8.028 -5.336 -2.233 1.00 95.62 205 ALA A O 1
ATOM 1531 N N . PHE A 1 206 ? 10.171 -5.818 -2.647 1.00 96.62 206 PHE A N 1
ATOM 1532 C CA . PHE A 1 206 ? 9.946 -7.203 -3.079 1.00 96.62 206 PHE A CA 1
ATOM 1533 C C . PHE A 1 206 ? 10.975 -8.171 -2.467 1.00 96.62 206 PHE A C 1
ATOM 1535 O O . PHE A 1 206 ? 11.118 -9.300 -2.947 1.00 96.62 206 PHE A O 1
ATOM 1542 N N . ASP A 1 207 ? 11.732 -7.739 -1.455 1.00 95.62 207 ASP A N 1
ATOM 1543 C CA . ASP A 1 207 ? 12.825 -8.509 -0.853 1.00 95.62 207 ASP A CA 1
ATOM 1544 C C . ASP A 1 207 ? 12.406 -9.287 0.406 1.00 95.62 207 ASP A C 1
ATOM 1546 O O . ASP A 1 207 ? 13.207 -10.054 0.951 1.00 95.62 207 ASP A O 1
ATOM 1550 N N . ARG A 1 208 ? 11.125 -9.200 0.793 1.00 96.06 208 ARG A N 1
ATOM 1551 C CA . ARG A 1 208 ? 10.524 -9.851 1.968 1.00 96.06 208 ARG A CA 1
ATOM 1552 C C . ARG A 1 208 ? 11.137 -9.372 3.282 1.00 96.06 208 ARG A C 1
ATOM 1554 O O . ARG A 1 208 ? 11.120 -10.112 4.272 1.00 96.06 208 ARG A O 1
ATOM 1561 N N . ASN A 1 209 ? 11.658 -8.155 3.302 1.00 94.44 209 ASN A N 1
ATOM 1562 C CA . ASN A 1 209 ? 12.220 -7.509 4.462 1.00 94.44 209 ASN A CA 1
ATOM 1563 C C . ASN A 1 209 ? 11.449 -6.222 4.796 1.00 94.44 209 ASN A C 1
ATOM 1565 O O . ASN A 1 209 ? 11.610 -5.175 4.189 1.00 94.44 209 ASN A O 1
ATOM 1569 N N . LEU A 1 210 ? 10.668 -6.268 5.878 1.00 91.88 210 LEU A N 1
ATOM 1570 C CA . LEU A 1 210 ? 9.889 -5.116 6.352 1.00 91.88 210 LEU A CA 1
ATOM 1571 C C . LEU A 1 210 ? 10.746 -3.963 6.916 1.00 91.88 210 LEU A C 1
ATOM 1573 O O . LEU A 1 210 ? 10.190 -2.936 7.306 1.00 91.88 210 LEU A O 1
ATOM 1577 N N . GLU A 1 211 ? 12.068 -4.134 7.019 1.00 90.44 211 GLU A N 1
ATOM 1578 C CA . GLU A 1 211 ? 13.003 -3.072 7.416 1.00 90.44 211 GLU A CA 1
ATOM 1579 C C . GLU A 1 211 ? 13.469 -2.212 6.231 1.00 90.44 211 GLU A C 1
ATOM 1581 O O . GLU A 1 211 ? 14.037 -1.137 6.437 1.00 90.44 211 GLU A O 1
ATOM 1586 N N . THR A 1 212 ? 13.238 -2.674 5.004 1.00 92.00 212 THR A N 1
ATOM 1587 C CA . THR A 1 212 ? 13.533 -1.963 3.760 1.00 92.00 212 THR A CA 1
ATOM 1588 C C . THR A 1 212 ? 12.248 -1.415 3.144 1.00 92.00 212 THR A C 1
ATOM 1590 O O . THR A 1 212 ? 11.138 -1.836 3.471 1.00 92.00 212 THR A O 1
ATOM 1593 N N . SER A 1 213 ? 12.378 -0.377 2.318 1.00 93.12 213 SER A N 1
ATOM 1594 C CA . SER A 1 213 ? 11.234 0.225 1.640 1.00 93.12 213 SER A CA 1
ATOM 1595 C C . SER A 1 213 ? 11.639 0.912 0.343 1.00 93.12 213 SER A C 1
ATOM 1597 O O . SER A 1 213 ? 12.765 1.381 0.168 1.00 93.12 213 SER A O 1
ATOM 1599 N N . TRP A 1 214 ? 10.687 0.981 -0.581 1.00 94.19 214 TRP A N 1
ATOM 1600 C CA . TRP A 1 214 ? 10.718 1.899 -1.708 1.00 94.19 214 TRP A CA 1
ATOM 1601 C C . TRP A 1 214 ? 9.924 3.162 -1.361 1.00 94.19 214 TRP A C 1
ATOM 1603 O O . TRP A 1 214 ? 8.773 3.063 -0.933 1.00 94.19 214 TRP A O 1
ATOM 1613 N N . THR A 1 215 ? 10.492 4.341 -1.628 1.00 92.94 215 THR A N 1
ATOM 1614 C CA . THR A 1 215 ? 9.825 5.637 -1.426 1.00 92.94 215 THR A CA 1
ATOM 1615 C C . THR A 1 215 ? 9.705 6.399 -2.742 1.00 92.94 215 THR A C 1
ATOM 1617 O O . THR A 1 215 ? 10.711 6.687 -3.381 1.00 92.94 215 THR A O 1
ATOM 1620 N N . ALA A 1 216 ? 8.501 6.804 -3.142 1.00 91.94 216 ALA A N 1
ATOM 1621 C CA . ALA A 1 216 ? 8.276 7.632 -4.324 1.00 91.94 216 ALA A CA 1
ATOM 1622 C C . ALA A 1 216 ? 8.857 9.051 -4.170 1.00 91.94 216 ALA A C 1
ATOM 1624 O O . ALA A 1 216 ? 8.672 9.706 -3.143 1.00 91.94 216 ALA A O 1
ATOM 1625 N N . SER A 1 217 ? 9.508 9.551 -5.223 1.00 87.56 217 SER A N 1
ATOM 1626 C CA . SER A 1 217 ? 9.970 10.937 -5.347 1.00 87.56 217 SER A CA 1
ATOM 1627 C C . SER A 1 217 ? 8.803 11.834 -5.727 1.00 87.56 217 SER A C 1
ATOM 1629 O O . SER A 1 217 ? 8.485 12.000 -6.902 1.00 87.56 217 SER A O 1
ATOM 1631 N N . CYS A 1 218 ? 8.152 12.397 -4.721 1.00 86.50 218 CYS A N 1
ATOM 1632 C CA . CYS A 1 218 ? 7.118 13.393 -4.928 1.00 86.50 218 CYS A CA 1
ATOM 1633 C C . CYS A 1 218 ? 7.728 14.802 -4.925 1.00 86.50 218 CYS A C 1
ATOM 1635 O O . CYS A 1 218 ? 8.668 15.092 -4.178 1.00 86.50 218 CYS A O 1
ATOM 1637 N N . GLY A 1 219 ? 7.199 15.702 -5.756 1.00 83.81 219 GLY A N 1
ATOM 1638 C CA . GLY A 1 219 ? 7.606 17.108 -5.751 1.00 83.81 219 GLY A CA 1
ATOM 1639 C C . GLY A 1 219 ? 7.266 17.830 -4.435 1.00 83.81 219 GLY A C 1
ATOM 1640 O O . GLY A 1 219 ? 6.714 17.265 -3.496 1.00 83.81 219 GLY A O 1
ATOM 1641 N N . LYS A 1 220 ? 7.530 19.144 -4.368 1.00 84.56 220 LYS A N 1
ATOM 1642 C CA . LYS A 1 220 ? 7.266 19.978 -3.168 1.00 84.56 220 LYS A CA 1
ATOM 1643 C C . LYS A 1 220 ? 5.789 20.057 -2.728 1.00 84.56 220 LYS A C 1
ATOM 1645 O O . LYS A 1 220 ? 5.517 20.664 -1.699 1.00 84.56 220 LYS A O 1
ATOM 1650 N N . GLY A 1 221 ? 4.858 19.490 -3.491 1.00 87.56 221 GLY A N 1
ATOM 1651 C CA . GLY A 1 221 ? 3.428 19.431 -3.174 1.00 87.56 221 GLY A CA 1
ATOM 1652 C C . GLY A 1 221 ? 2.911 18.016 -2.920 1.00 87.56 221 GLY A C 1
ATOM 1653 O O . GLY A 1 221 ? 1.702 17.823 -2.961 1.00 87.56 221 GLY A O 1
ATOM 1654 N N . GLY A 1 222 ? 3.805 17.043 -2.718 1.00 92.19 222 GLY A N 1
ATOM 1655 C CA . GLY A 1 222 ? 3.427 15.639 -2.661 1.00 92.19 222 GLY A CA 1
ATOM 1656 C C . GLY A 1 222 ? 3.164 15.058 -4.053 1.00 92.19 222 GLY A C 1
ATOM 1657 O O . GLY A 1 222 ? 3.647 15.605 -5.048 1.00 92.19 222 GLY A O 1
ATOM 1658 N N . CYS A 1 223 ? 2.493 13.908 -4.117 1.00 94.50 223 CYS A N 1
ATOM 1659 C CA . CYS A 1 223 ? 2.268 13.188 -5.373 1.00 94.50 223 CYS A CA 1
ATOM 1660 C C . CYS A 1 223 ? 0.834 13.360 -5.861 1.00 94.50 223 CYS A C 1
ATOM 1662 O O . CYS A 1 223 ? -0.121 13.108 -5.124 1.00 94.50 223 CYS A O 1
ATOM 1664 N N . GLN A 1 224 ? 0.692 13.718 -7.132 1.00 95.94 224 GLN A N 1
ATOM 1665 C CA . GLN A 1 224 ? -0.571 13.722 -7.855 1.00 95.94 224 GLN A CA 1
ATOM 1666 C C . GLN A 1 224 ? -1.085 12.294 -8.061 1.00 95.94 224 GLN A C 1
ATOM 1668 O O . GLN A 1 224 ? -0.343 11.316 -7.939 1.00 95.94 224 GLN A O 1
ATOM 1673 N N . ILE A 1 225 ? -2.370 12.155 -8.387 1.00 95.75 225 ILE A N 1
ATOM 1674 C CA . ILE A 1 225 ? -2.977 10.854 -8.695 1.00 95.75 225 ILE A CA 1
ATOM 1675 C C . ILE A 1 225 ? -2.190 10.162 -9.820 1.00 95.75 225 ILE A C 1
ATOM 1677 O O . ILE A 1 225 ? -1.916 10.757 -10.860 1.00 95.75 225 ILE A O 1
ATOM 1681 N N . SER A 1 226 ? -1.863 8.883 -9.621 1.00 94.25 226 SER A N 1
ATOM 1682 C CA . SER A 1 226 ? -1.062 8.035 -10.519 1.00 94.25 226 SER A CA 1
ATOM 1683 C C . SER A 1 226 ? 0.400 8.444 -10.740 1.00 94.25 226 SER A C 1
ATOM 1685 O O . SER A 1 226 ? 1.085 7.801 -11.540 1.00 94.25 226 SER A O 1
ATOM 1687 N N . GLU A 1 227 ? 0.896 9.477 -10.057 1.00 92.69 227 GLU A N 1
ATOM 1688 C CA . GLU A 1 227 ? 2.297 9.901 -10.153 1.00 92.69 227 GLU A CA 1
ATOM 1689 C C . GLU A 1 227 ? 3.233 8.886 -9.487 1.00 92.69 227 GLU A C 1
ATOM 1691 O O . GLU A 1 227 ? 4.238 8.487 -10.080 1.00 92.69 227 GLU A O 1
ATOM 1696 N N . ALA A 1 228 ? 2.869 8.418 -8.291 1.00 94.62 228 ALA A N 1
ATOM 1697 C CA . ALA A 1 228 ? 3.614 7.408 -7.557 1.00 94.62 228 ALA A CA 1
ATOM 1698 C C . ALA A 1 228 ? 3.091 6.011 -7.901 1.00 94.62 228 ALA A C 1
ATOM 1700 O O . ALA A 1 228 ? 1.904 5.716 -7.737 1.00 94.62 228 ALA A O 1
ATOM 1701 N N . TRP A 1 229 ? 3.974 5.125 -8.354 1.00 96.00 229 TRP A N 1
ATOM 1702 C CA . TRP A 1 229 ? 3.597 3.751 -8.672 1.00 96.00 229 TRP A CA 1
ATOM 1703 C C . TRP A 1 229 ? 4.747 2.764 -8.499 1.00 96.00 229 TRP A C 1
ATOM 1705 O O . TRP A 1 229 ? 5.907 3.116 -8.671 1.00 96.00 229 TRP A O 1
ATOM 1715 N N . ILE A 1 230 ? 4.425 1.508 -8.201 1.00 96.69 230 ILE A N 1
ATOM 1716 C CA . ILE A 1 230 ? 5.387 0.407 -8.070 1.00 96.69 230 ILE A CA 1
ATOM 1717 C C . ILE A 1 230 ? 4.772 -0.902 -8.567 1.00 96.69 230 ILE A C 1
ATOM 1719 O O . ILE A 1 230 ? 3.562 -1.110 -8.480 1.00 96.69 230 ILE A O 1
ATOM 1723 N N . GLY A 1 231 ? 5.582 -1.773 -9.158 1.00 96.88 231 GLY A N 1
ATOM 1724 C CA . GLY A 1 231 ? 5.104 -2.928 -9.897 1.00 96.88 231 GLY A CA 1
ATOM 1725 C C . GLY A 1 231 ? 6.199 -3.893 -10.335 1.00 96.88 231 GLY A C 1
ATOM 1726 O O . GLY A 1 231 ? 7.337 -3.823 -9.877 1.00 96.88 231 GLY A O 1
ATOM 1727 N N . ILE A 1 232 ? 5.840 -4.785 -11.256 1.00 95.75 232 ILE A N 1
ATOM 1728 C CA . ILE A 1 232 ? 6.724 -5.804 -11.825 1.00 95.75 232 ILE A CA 1
ATOM 1729 C C . ILE A 1 232 ? 6.624 -5.860 -13.356 1.00 95.75 232 ILE A C 1
ATOM 1731 O O . ILE A 1 232 ? 5.545 -5.707 -13.933 1.00 95.75 232 ILE A O 1
ATOM 1735 N N . ASP A 1 233 ? 7.749 -6.148 -14.010 1.00 94.44 233 ASP A N 1
ATOM 1736 C CA . ASP A 1 233 ? 7.804 -6.760 -15.341 1.00 94.44 233 ASP A CA 1
ATOM 1737 C C . ASP A 1 233 ? 7.946 -8.277 -15.180 1.00 94.44 233 ASP A C 1
ATOM 1739 O O . ASP A 1 233 ? 9.038 -8.788 -14.916 1.00 94.44 233 ASP A O 1
ATOM 1743 N N . ALA A 1 234 ? 6.843 -9.004 -15.349 1.00 94.94 234 ALA A N 1
ATOM 1744 C CA . ALA A 1 234 ? 6.769 -10.451 -15.168 1.00 94.94 234 ALA A CA 1
ATOM 1745 C C . ALA A 1 234 ? 7.480 -11.258 -16.269 1.00 94.94 234 ALA A C 1
ATOM 1747 O O . ALA A 1 234 ? 7.511 -12.484 -16.211 1.00 94.94 234 ALA A O 1
ATOM 1748 N N . GLY A 1 235 ? 8.022 -10.636 -17.323 1.00 89.25 235 GLY A N 1
ATOM 1749 C CA . GLY A 1 235 ? 8.678 -11.394 -18.398 1.00 89.25 235 GLY A CA 1
ATOM 1750 C C . GLY A 1 235 ? 7.693 -11.989 -19.419 1.00 89.25 235 GLY A C 1
ATOM 1751 O O . GLY A 1 235 ? 7.929 -11.979 -20.628 1.00 89.25 235 GLY A O 1
ATOM 1752 N N . VAL A 1 236 ? 6.542 -12.451 -18.956 1.00 91.31 236 VAL A N 1
ATOM 1753 C CA . VAL A 1 236 ? 5.532 -13.160 -19.744 1.00 91.31 236 VAL A CA 1
ATOM 1754 C C . VAL A 1 236 ? 4.141 -12.649 -19.401 1.00 91.31 236 VAL A C 1
ATOM 1756 O O . VAL A 1 236 ? 3.956 -11.992 -18.375 1.00 91.31 236 VAL A O 1
ATOM 1759 N N . TYR A 1 237 ? 3.159 -12.959 -20.251 1.00 94.94 237 TYR A N 1
ATOM 1760 C CA . TYR A 1 237 ? 1.758 -12.710 -19.920 1.00 94.94 237 TYR A CA 1
ATOM 1761 C C . TYR A 1 237 ? 1.440 -13.335 -18.560 1.00 94.94 237 TYR A C 1
ATOM 1763 O O . TYR A 1 237 ? 1.628 -14.536 -18.359 1.00 94.94 237 TYR A O 1
ATOM 1771 N N . SER A 1 238 ? 0.976 -12.504 -17.637 1.00 96.12 238 SER A N 1
ATOM 1772 C CA . SER A 1 238 ? 0.590 -12.902 -16.292 1.00 96.12 238 SER A CA 1
ATOM 1773 C C . SER A 1 238 ? -0.744 -12.254 -15.968 1.00 96.12 238 SER A C 1
ATOM 1775 O O . SER A 1 238 ? -0.960 -11.089 -16.286 1.00 96.12 238 SER A O 1
ATOM 1777 N N . LEU A 1 239 ? -1.647 -12.994 -15.332 1.00 96.50 239 LEU A N 1
ATOM 1778 C CA . LEU A 1 239 ? -2.920 -12.448 -14.878 1.00 96.50 239 LEU A CA 1
ATOM 1779 C C . LEU A 1 239 ? -2.845 -12.212 -13.372 1.00 96.50 239 LEU A C 1
ATOM 1781 O O . LEU A 1 239 ? -2.954 -13.164 -12.604 1.00 96.50 239 LEU A O 1
ATOM 1785 N N . VAL A 1 240 ? -2.662 -10.959 -12.955 1.00 97.69 240 VAL A N 1
ATOM 1786 C CA . VAL A 1 240 ? -2.769 -10.590 -11.539 1.00 97.69 240 VAL A CA 1
ATOM 1787 C C . VAL A 1 240 ? -4.245 -10.545 -11.166 1.00 97.69 240 VAL A C 1
ATOM 1789 O O . VAL A 1 240 ? -5.022 -9.820 -11.781 1.00 97.69 240 VAL A O 1
ATOM 1792 N N . ARG A 1 241 ? -4.630 -11.321 -10.153 1.00 97.12 241 ARG A N 1
ATOM 1793 C CA . ARG A 1 241 ? -5.988 -11.304 -9.581 1.00 97.12 241 ARG A CA 1
ATOM 1794 C C . ARG A 1 241 ? -6.028 -10.839 -8.138 1.00 97.12 241 ARG A C 1
ATOM 1796 O O . ARG A 1 241 ? -7.111 -10.572 -7.631 1.00 97.12 241 ARG A O 1
ATOM 1803 N N . CYS A 1 242 ? -4.877 -10.797 -7.477 1.00 97.62 242 CYS A N 1
ATOM 1804 C CA . CYS A 1 242 ? -4.759 -10.372 -6.095 1.00 97.62 242 CYS A CA 1
ATOM 1805 C C . CYS A 1 242 ? -3.374 -9.776 -5.849 1.00 97.62 242 CYS A C 1
ATOM 1807 O O . CYS A 1 242 ? -2.393 -10.158 -6.496 1.00 97.62 242 CYS A O 1
ATOM 1809 N N . PHE A 1 243 ? -3.290 -8.848 -4.904 1.00 98.38 243 PHE A N 1
ATOM 1810 C CA . PHE A 1 243 ? -2.029 -8.346 -4.381 1.00 98.38 243 PHE A CA 1
ATOM 1811 C C . PHE A 1 243 ? -2.063 -8.238 -2.861 1.00 98.38 243 PHE A C 1
ATOM 1813 O O . PHE A 1 243 ? -3.122 -8.133 -2.232 1.00 98.38 243 PHE A O 1
ATOM 1820 N N . ARG A 1 244 ? -0.867 -8.226 -2.279 1.00 97.75 244 ARG A N 1
ATOM 1821 C CA . ARG A 1 244 ? -0.625 -7.881 -0.883 1.00 97.75 244 ARG A CA 1
ATOM 1822 C C . ARG A 1 244 ? 0.346 -6.721 -0.815 1.00 97.75 244 ARG A C 1
ATOM 1824 O O . ARG A 1 244 ? 1.328 -6.728 -1.546 1.00 97.75 244 ARG A O 1
ATOM 1831 N N . ILE A 1 245 ? 0.085 -5.761 0.062 1.00 98.12 245 ILE A N 1
ATOM 1832 C CA . ILE A 1 245 ? 0.936 -4.587 0.251 1.00 98.12 245 ILE A CA 1
ATOM 1833 C C . ILE A 1 245 ? 1.130 -4.285 1.739 1.00 98.12 245 ILE A C 1
ATOM 1835 O O . ILE A 1 245 ? 0.179 -4.369 2.522 1.00 98.12 245 ILE A O 1
ATOM 1839 N N . VAL A 1 246 ? 2.346 -3.897 2.115 1.00 97.00 246 VAL A N 1
ATOM 1840 C CA . VAL A 1 246 ? 2.658 -3.215 3.376 1.00 97.00 246 VAL A CA 1
ATOM 1841 C C . VAL A 1 246 ? 3.196 -1.833 3.039 1.00 97.00 246 VAL A C 1
ATOM 1843 O O . VAL A 1 246 ? 4.179 -1.696 2.318 1.00 97.00 246 VAL A O 1
ATOM 1846 N N . GLN A 1 247 ? 2.548 -0.798 3.563 1.00 96.50 247 GLN A N 1
ATOM 1847 C CA . GLN A 1 247 ? 2.963 0.598 3.400 1.00 96.50 247 GLN A CA 1
ATOM 1848 C C . GLN A 1 247 ? 3.584 1.118 4.696 1.00 96.50 247 GLN A C 1
ATOM 1850 O O . GLN A 1 247 ? 3.421 0.497 5.750 1.00 96.50 247 GLN A O 1
ATOM 1855 N N . ALA A 1 248 ? 4.269 2.259 4.656 1.00 93.62 248 ALA A N 1
ATOM 1856 C CA . ALA A 1 248 ? 4.808 2.866 5.871 1.00 93.62 248 ALA A CA 1
ATOM 1857 C C . ALA A 1 248 ? 3.708 3.152 6.898 1.00 93.62 248 ALA A C 1
ATOM 1859 O O . ALA A 1 248 ? 2.566 3.407 6.546 1.00 93.62 248 ALA A O 1
ATOM 1860 N N . GLY A 1 249 ? 4.030 3.150 8.193 1.00 90.69 249 GLY A N 1
ATOM 1861 C CA . GLY A 1 249 ? 3.062 3.481 9.250 1.00 90.69 249 GLY A CA 1
ATOM 1862 C C . GLY A 1 249 ? 2.674 4.962 9.306 1.00 90.69 249 GLY A C 1
ATOM 1863 O O . GLY A 1 249 ? 1.687 5.312 9.944 1.00 90.69 249 GLY A O 1
ATOM 1864 N N . LEU A 1 250 ? 3.416 5.827 8.617 1.00 89.50 250 LEU A N 1
ATOM 1865 C CA . LEU A 1 250 ? 3.187 7.263 8.604 1.00 89.50 250 LEU A CA 1
ATOM 1866 C C . LEU A 1 250 ? 2.098 7.644 7.593 1.00 89.50 250 LEU A C 1
ATOM 1868 O O . LEU A 1 250 ? 2.287 7.467 6.395 1.00 89.50 250 LEU A O 1
ATOM 1872 N N . ARG A 1 251 ? 0.997 8.251 8.059 1.00 90.12 251 ARG A N 1
ATOM 1873 C CA . ARG A 1 251 ? -0.170 8.614 7.225 1.00 90.12 251 ARG A CA 1
ATOM 1874 C C . ARG A 1 251 ? 0.184 9.421 5.968 1.00 90.12 251 ARG A C 1
ATOM 1876 O O . ARG A 1 251 ? -0.414 9.217 4.922 1.00 90.12 251 ARG A O 1
ATOM 1883 N N . THR A 1 252 ? 1.161 10.324 6.051 1.00 90.94 252 THR A N 1
ATOM 1884 C CA . THR A 1 252 ? 1.589 11.161 4.912 1.00 90.94 252 THR A CA 1
ATOM 1885 C C . THR A 1 252 ? 2.470 10.429 3.894 1.00 90.94 252 THR A C 1
ATOM 1887 O O . THR A 1 252 ? 2.817 11.011 2.870 1.00 90.94 252 THR A O 1
ATOM 1890 N N . HIS A 1 253 ? 2.858 9.187 4.199 1.00 93.44 253 HIS A N 1
ATOM 1891 C CA . HIS A 1 253 ? 3.671 8.297 3.366 1.00 93.44 253 HIS A CA 1
ATOM 1892 C C . HIS A 1 253 ? 2.873 7.068 2.890 1.00 93.44 253 HIS A C 1
ATOM 1894 O O . HIS A 1 253 ? 3.441 6.102 2.387 1.00 93.44 253 HIS A O 1
ATOM 1900 N N . GLN A 1 254 ? 1.551 7.077 3.061 1.00 94.75 254 GLN A N 1
ATOM 1901 C CA . GLN A 1 254 ? 0.658 5.993 2.664 1.00 94.75 254 GLN A CA 1
ATOM 1902 C C . GLN A 1 254 ? -0.305 6.464 1.590 1.00 94.75 254 GLN A C 1
ATOM 1904 O O . GLN A 1 254 ? -0.771 7.601 1.616 1.00 94.75 254 GLN A O 1
ATOM 1909 N N . SER A 1 255 ? -0.706 5.542 0.723 1.00 96.62 255 SER A N 1
ATOM 1910 C CA . SER A 1 255 ? -1.866 5.721 -0.130 1.00 96.62 255 SER A CA 1
ATOM 1911 C C . SER A 1 255 ? -3.062 4.971 0.452 1.00 96.62 255 SER A C 1
ATOM 1913 O O . SER A 1 255 ? -3.064 3.743 0.550 1.00 96.62 255 SER A O 1
ATOM 1915 N N . GLY A 1 256 ? -4.108 5.712 0.831 1.00 95.94 256 GLY A N 1
ATOM 1916 C CA . GLY A 1 256 ? -5.367 5.125 1.305 1.00 95.94 256 GLY A CA 1
ATOM 1917 C C . GLY A 1 256 ? -6.164 4.417 0.201 1.00 95.94 256 GLY A C 1
ATOM 1918 O O . GLY A 1 256 ? -7.102 3.672 0.492 1.00 95.94 256 GLY A O 1
ATOM 1919 N N . SER A 1 257 ? -5.804 4.632 -1.068 1.00 97.50 257 SER A N 1
ATOM 1920 C CA . SER A 1 257 ? -6.412 3.975 -2.221 1.00 97.50 257 SER A CA 1
ATOM 1921 C C . SER A 1 257 ? -5.413 3.831 -3.365 1.00 97.50 257 SER A C 1
ATOM 1923 O O . SER A 1 257 ? -4.671 4.762 -3.653 1.00 97.50 257 SER A O 1
ATOM 1925 N N . VAL A 1 258 ? -5.425 2.687 -4.049 1.00 98.19 258 VAL A N 1
ATOM 1926 C CA . VAL A 1 258 ? -4.532 2.386 -5.176 1.00 98.19 258 VAL A CA 1
ATOM 1927 C C . VAL A 1 258 ? -5.307 1.880 -6.386 1.00 98.19 258 VAL A C 1
ATOM 1929 O O . VAL A 1 258 ? -6.366 1.266 -6.249 1.00 98.19 258 VAL A O 1
ATOM 1932 N N . MET A 1 259 ? -4.752 2.107 -7.571 1.00 98.00 259 MET A N 1
ATOM 1933 C CA . MET A 1 259 ? -5.206 1.527 -8.830 1.00 98.00 259 MET A CA 1
ATOM 1934 C C . MET A 1 259 ? -4.299 0.363 -9.210 1.00 98.00 259 MET A C 1
ATOM 1936 O O . MET A 1 259 ? -3.081 0.537 -9.272 1.00 98.00 259 MET A O 1
ATOM 1940 N N . LEU A 1 260 ? -4.881 -0.793 -9.513 1.00 97.88 260 LEU A N 1
ATOM 1941 C CA . LEU A 1 260 ? -4.173 -1.886 -10.166 1.00 97.88 260 LEU A CA 1
ATOM 1942 C C . LEU A 1 260 ? -4.217 -1.652 -11.676 1.00 97.88 260 LEU A C 1
ATOM 1944 O O . LEU A 1 260 ? -5.295 -1.582 -12.264 1.00 97.88 260 LEU A O 1
ATOM 1948 N N . ALA A 1 261 ? -3.053 -1.529 -12.309 1.00 97.25 261 ALA A N 1
ATOM 1949 C CA . ALA A 1 261 ? -2.939 -1.315 -13.746 1.00 97.25 261 ALA A CA 1
ATOM 1950 C C . ALA A 1 261 ? -2.072 -2.388 -14.409 1.00 97.25 261 ALA A C 1
ATOM 1952 O O . ALA A 1 261 ? -1.076 -2.840 -13.840 1.00 97.25 261 ALA A O 1
ATOM 1953 N N . SER A 1 262 ? -2.433 -2.748 -15.638 1.00 96.56 262 SER A N 1
ATOM 1954 C CA . SER A 1 262 ? -1.692 -3.683 -16.489 1.00 96.56 262 SER A CA 1
ATOM 1955 C C . SER A 1 262 ? -1.282 -3.019 -17.801 1.00 96.56 262 SER A C 1
ATOM 1957 O O . SER A 1 262 ? -1.879 -2.028 -18.223 1.00 96.56 262 SER A O 1
ATOM 1959 N N . TRP A 1 263 ? -0.234 -3.523 -18.446 1.00 93.88 263 TRP A N 1
ATOM 1960 C CA . TRP A 1 263 ? 0.185 -3.022 -19.757 1.00 93.88 263 TRP A CA 1
ATOM 1961 C C . TRP A 1 263 ? -0.653 -3.638 -20.885 1.00 93.88 263 TRP A C 1
ATOM 1963 O O . TRP A 1 263 ? -0.661 -4.856 -21.054 1.00 93.88 263 TRP A O 1
ATOM 1973 N N . GLY A 1 264 ? -1.363 -2.800 -21.641 1.00 91.62 264 GLY A N 1
ATOM 1974 C CA . GLY A 1 264 ? -2.178 -3.158 -22.805 1.00 91.62 264 GLY A CA 1
ATOM 1975 C C . GLY A 1 264 ? -1.492 -2.866 -24.144 1.00 91.62 264 GLY A C 1
ATOM 1976 O O . GLY A 1 264 ? -0.275 -2.709 -24.206 1.00 91.62 264 GLY A O 1
ATOM 1977 N N . GLU A 1 265 ? -2.285 -2.783 -25.216 1.00 86.75 265 GLU A N 1
ATOM 1978 C CA . GLU A 1 265 ? -1.805 -2.482 -26.579 1.00 86.75 265 GLU A CA 1
ATOM 1979 C C . GLU A 1 265 ? -1.192 -1.078 -26.675 1.00 86.75 265 GLU A C 1
ATOM 1981 O O . GLU A 1 265 ? -0.059 -0.923 -27.126 1.00 86.75 265 GLU A O 1
ATOM 1986 N N . ASP A 1 266 ? -1.907 -0.079 -26.153 1.00 82.81 266 ASP A N 1
ATOM 1987 C CA . ASP A 1 266 ? -1.542 1.338 -26.277 1.00 82.81 266 ASP A CA 1
ATOM 1988 C C . ASP A 1 266 ? -0.933 1.938 -24.995 1.00 82.81 266 ASP A C 1
ATOM 1990 O O . ASP A 1 266 ? -0.681 3.140 -24.913 1.00 82.81 266 ASP A O 1
ATOM 1994 N N . GLY A 1 267 ? -0.700 1.119 -23.964 1.00 86.44 267 GLY A N 1
ATOM 1995 C CA . GLY A 1 267 ? -0.101 1.555 -22.702 1.00 86.44 267 GLY A CA 1
ATOM 1996 C C . GLY A 1 267 ? -0.801 1.023 -21.456 1.00 86.44 267 GLY A C 1
ATOM 1997 O O . GLY A 1 267 ? -1.451 -0.018 -21.487 1.00 86.44 267 GLY A O 1
ATOM 1998 N N . TRP A 1 268 ? -0.641 1.725 -20.334 1.00 91.56 268 TRP A N 1
ATOM 1999 C CA . TRP A 1 268 ? -1.214 1.319 -19.050 1.00 91.56 268 TRP A CA 1
ATOM 2000 C C . TRP A 1 268 ? -2.743 1.398 -19.056 1.00 91.56 268 TRP A C 1
ATOM 2002 O O . TRP A 1 268 ? -3.312 2.460 -19.284 1.00 91.56 268 TRP A O 1
ATOM 2012 N N . GLN A 1 269 ? -3.385 0.280 -18.734 1.00 94.94 269 GLN A N 1
ATOM 2013 C CA . GLN A 1 269 ? -4.827 0.142 -18.572 1.00 94.94 269 GLN A CA 1
ATOM 2014 C C . GLN A 1 269 ? -5.137 -0.073 -17.092 1.00 94.94 269 GLN A C 1
ATOM 2016 O O . GLN A 1 269 ? -4.586 -0.982 -16.467 1.00 94.94 269 GLN A O 1
ATOM 2021 N N . ILE A 1 270 ? -6.001 0.766 -16.523 1.00 95.81 270 ILE A N 1
ATOM 2022 C CA . ILE A 1 270 ? -6.472 0.604 -15.144 1.00 95.81 270 ILE A CA 1
ATOM 2023 C C . ILE A 1 270 ? -7.474 -0.552 -15.128 1.00 95.81 270 ILE A C 1
ATOM 2025 O O . ILE A 1 270 ? -8.473 -0.507 -15.842 1.00 95.81 270 ILE A O 1
ATOM 2029 N N . GLY A 1 271 ? -7.182 -1.587 -14.343 1.00 92.94 271 GLY A N 1
ATOM 2030 C CA . GLY A 1 271 ? -8.067 -2.732 -14.143 1.00 92.94 271 GLY A CA 1
ATOM 2031 C C . GLY A 1 271 ? -9.040 -2.486 -12.997 1.00 92.94 271 GLY A C 1
ATOM 2032 O O . GLY A 1 271 ? -10.247 -2.501 -13.206 1.00 92.94 271 GLY A O 1
ATOM 2033 N N . ASP A 1 272 ? -8.505 -2.198 -11.809 1.00 95.50 272 ASP A N 1
ATOM 2034 C CA . ASP A 1 272 ? -9.288 -2.125 -10.574 1.00 95.50 272 ASP A CA 1
ATOM 2035 C C . ASP A 1 272 ? -8.873 -0.941 -9.691 1.00 95.50 272 ASP A C 1
ATOM 2037 O O . ASP A 1 272 ? -7.713 -0.519 -9.676 1.00 95.50 272 ASP A O 1
ATOM 2041 N N . LEU A 1 273 ? -9.833 -0.429 -8.916 1.00 96.25 273 LEU A N 1
ATOM 2042 C CA . LEU A 1 273 ? -9.625 0.578 -7.876 1.00 96.25 273 LEU A CA 1
ATOM 2043 C C . LEU A 1 273 ? -9.848 -0.063 -6.506 1.00 96.25 273 LEU A C 1
ATOM 2045 O O . LEU A 1 273 ? -10.912 -0.616 -6.233 1.00 96.25 273 LEU A O 1
ATOM 2049 N N . HIS A 1 274 ? -8.871 0.070 -5.616 1.00 96.38 274 HIS A N 1
ATOM 2050 C CA . HIS A 1 274 ? -8.949 -0.461 -4.262 1.00 96.38 274 HIS A CA 1
ATOM 2051 C C . HIS A 1 274 ? -8.820 0.657 -3.242 1.00 96.38 274 HIS A C 1
ATOM 2053 O O . HIS A 1 274 ? -7.900 1.469 -3.308 1.00 96.38 274 HIS A O 1
ATOM 2059 N N . GLN A 1 275 ? -9.740 0.698 -2.284 1.00 95.69 275 GLN A N 1
ATOM 2060 C CA . GLN A 1 275 ? -9.813 1.734 -1.258 1.00 95.69 275 GLN A CA 1
ATOM 2061 C C . GLN A 1 275 ? -9.579 1.165 0.142 1.00 95.69 275 GLN A C 1
ATOM 2063 O O . GLN A 1 275 ? -9.589 -0.052 0.372 1.00 95.69 275 GLN A O 1
ATOM 2068 N N . GLY A 1 276 ? -9.393 2.081 1.091 1.00 93.56 276 GLY A N 1
ATOM 2069 C CA . GLY A 1 276 ? -9.337 1.760 2.506 1.00 93.56 276 GLY A CA 1
ATOM 2070 C C . GLY A 1 276 ? -8.119 0.939 2.889 1.00 93.56 276 GLY A C 1
ATOM 2071 O O . GLY A 1 276 ? -8.245 0.032 3.712 1.00 93.56 276 GLY A O 1
ATOM 2072 N N . LEU A 1 277 ? -6.990 1.205 2.236 1.00 96.25 277 LEU A N 1
ATOM 2073 C CA . LEU A 1 277 ? -5.705 0.619 2.581 1.00 96.25 277 LEU A CA 1
ATOM 2074 C C . LEU A 1 277 ? -5.092 1.384 3.749 1.00 96.25 277 LEU A C 1
ATOM 2076 O O . LEU A 1 277 ? -5.255 2.598 3.865 1.00 96.25 277 LEU A O 1
ATOM 2080 N N . GLY A 1 278 ? -4.409 0.648 4.614 1.00 94.62 278 GLY A N 1
ATOM 2081 C CA . GLY A 1 278 ? -3.678 1.205 5.740 1.00 94.62 278 GLY A CA 1
ATOM 2082 C C . GLY A 1 278 ? -2.168 1.046 5.603 1.00 94.62 278 GLY A C 1
ATOM 2083 O O . GLY A 1 278 ? -1.648 0.762 4.519 1.00 94.62 278 GLY A O 1
ATOM 2084 N N . GLY A 1 279 ? -1.467 1.209 6.720 1.00 94.12 279 GLY A N 1
ATOM 2085 C CA . GLY A 1 279 ? -0.014 1.121 6.795 1.00 94.12 279 GLY A CA 1
ATOM 2086 C C . GLY A 1 279 ? 0.452 0.193 7.904 1.00 94.12 279 GLY A C 1
ATOM 2087 O O . GLY A 1 279 ? -0.302 -0.156 8.809 1.00 94.12 279 GLY A O 1
ATOM 2088 N N . HIS A 1 280 ? 1.714 -0.216 7.813 1.00 92.50 280 HIS A N 1
ATOM 2089 C CA . HIS A 1 280 ? 2.422 -1.058 8.779 1.00 92.50 280 HIS A CA 1
ATOM 2090 C C . HIS A 1 280 ? 1.717 -2.377 9.145 1.00 92.50 280 HIS A C 1
ATOM 2092 O O . HIS A 1 280 ? 1.961 -2.985 10.183 1.00 92.50 280 HIS A O 1
ATOM 2098 N N . SER A 1 281 ? 0.820 -2.813 8.269 1.00 93.62 281 SER A N 1
ATOM 2099 C CA . SER A 1 281 ? 0.085 -4.064 8.328 1.00 93.62 281 SER A CA 1
ATOM 2100 C C . SER A 1 281 ? -0.122 -4.554 6.899 1.00 93.62 281 SER A C 1
ATOM 2102 O O . SER A 1 281 ? -0.184 -3.762 5.950 1.00 93.62 281 SER A O 1
ATOM 2104 N N . TRP A 1 282 ? -0.200 -5.870 6.736 1.00 95.06 282 TRP A N 1
ATOM 2105 C CA . TRP A 1 282 ? -0.489 -6.471 5.441 1.00 95.06 282 TRP A CA 1
ATOM 2106 C C . TRP A 1 282 ? -1.924 -6.164 5.034 1.00 95.06 282 TRP A C 1
ATOM 2108 O O . TRP A 1 282 ? -2.869 -6.532 5.723 1.00 95.06 282 TRP A O 1
ATOM 2118 N N . ASN A 1 283 ? -2.080 -5.531 3.877 1.00 96.12 283 ASN A N 1
ATOM 2119 C CA . ASN A 1 283 ? -3.369 -5.308 3.246 1.00 96.12 283 ASN A CA 1
ATOM 2120 C C . ASN A 1 283 ? -3.464 -6.190 1.999 1.00 96.12 283 ASN A C 1
ATOM 2122 O O . ASN A 1 283 ? -2.584 -6.142 1.140 1.00 96.12 283 ASN A O 1
ATOM 2126 N N . GLN A 1 284 ? -4.530 -6.982 1.891 1.00 96.19 284 GLN A N 1
ATOM 2127 C CA . GLN A 1 284 ? -4.793 -7.858 0.749 1.00 96.19 284 GLN A CA 1
ATOM 2128 C C . GLN A 1 284 ? -6.005 -7.366 -0.047 1.00 96.19 284 GLN A C 1
ATOM 2130 O O . GLN A 1 284 ? -7.012 -6.967 0.545 1.00 96.19 284 GLN A O 1
ATOM 2135 N N . ARG A 1 285 ? -5.932 -7.403 -1.384 1.00 96.56 285 ARG A N 1
ATOM 2136 C CA . ARG A 1 285 ? -7.063 -7.095 -2.276 1.00 96.56 285 ARG A CA 1
ATOM 2137 C C . ARG A 1 285 ? -7.057 -7.991 -3.527 1.00 96.56 285 ARG A C 1
ATOM 2139 O O . ARG A 1 285 ? -5.970 -8.269 -4.026 1.00 96.56 285 ARG A O 1
ATOM 2146 N N . PRO A 1 286 ? -8.231 -8.378 -4.069 1.00 96.19 286 PRO A N 1
ATOM 2147 C CA . PRO A 1 286 ? -9.563 -8.164 -3.508 1.00 96.19 286 PRO A CA 1
ATOM 2148 C C . PRO A 1 286 ? -9.773 -9.008 -2.243 1.00 96.19 286 PRO A C 1
ATOM 2150 O O . PRO A 1 286 ? -8.971 -9.873 -1.901 1.00 96.19 286 PRO A O 1
ATOM 2153 N N . VAL A 1 287 ? -10.842 -8.712 -1.516 1.00 93.81 287 VAL A N 1
ATOM 2154 C CA . VAL A 1 287 ? -11.199 -9.404 -0.278 1.00 93.81 287 VAL A CA 1
ATOM 2155 C C . VAL A 1 287 ? -12.718 -9.451 -0.163 1.00 93.81 287 VAL A C 1
ATOM 2157 O O . VAL A 1 287 ? -13.407 -8.521 -0.595 1.00 93.81 287 VAL A O 1
ATOM 2160 N N . GLY A 1 288 ? -13.231 -10.580 0.332 1.00 92.62 288 GLY A N 1
ATOM 2161 C CA . GLY A 1 288 ? -14.663 -10.851 0.408 1.00 92.62 288 GLY A CA 1
ATOM 2162 C C . GLY A 1 288 ? -15.397 -9.846 1.293 1.00 92.62 288 GLY A C 1
ATOM 2163 O O . GLY A 1 288 ? -14.825 -9.283 2.224 1.00 92.62 288 GLY A O 1
ATOM 2164 N N . ALA A 1 289 ? -16.678 -9.620 1.003 1.00 95.38 289 ALA A N 1
ATOM 2165 C CA . ALA A 1 289 ? -17.532 -8.837 1.888 1.00 95.38 289 ALA A CA 1
ATOM 2166 C C . ALA A 1 289 ? -17.557 -9.460 3.291 1.00 95.38 289 ALA A C 1
ATOM 2168 O O . ALA A 1 289 ? -17.525 -10.681 3.430 1.00 95.38 289 ALA A O 1
ATOM 2169 N N . ASP A 1 290 ? -17.619 -8.618 4.314 1.00 95.00 290 ASP A N 1
ATOM 2170 C CA . ASP A 1 290 ? -17.746 -8.974 5.725 1.00 95.00 290 ASP A CA 1
ATOM 2171 C C . ASP A 1 290 ? -16.617 -9.851 6.275 1.00 95.00 290 ASP A C 1
ATOM 2173 O O . ASP A 1 290 ? -16.746 -10.439 7.344 1.00 95.00 290 ASP A O 1
ATOM 2177 N N . THR A 1 291 ? -15.478 -9.939 5.584 1.00 96.06 291 THR A N 1
ATOM 2178 C CA . THR A 1 291 ? -14.291 -10.613 6.128 1.00 96.06 291 THR A CA 1
ATOM 2179 C C . THR A 1 291 ? -13.327 -9.647 6.799 1.00 96.06 291 THR A C 1
ATOM 2181 O O . THR A 1 291 ? -12.389 -10.105 7.432 1.00 96.06 291 THR A O 1
ATOM 2184 N N . MET A 1 292 ? -13.530 -8.333 6.690 1.00 97.88 292 MET A N 1
ATOM 2185 C CA . MET A 1 292 ? -12.716 -7.341 7.391 1.00 97.88 292 MET A CA 1
ATOM 2186 C C . MET A 1 292 ? -13.595 -6.384 8.181 1.00 97.88 292 MET A C 1
ATOM 2188 O O . MET A 1 292 ? -14.600 -5.881 7.670 1.00 97.88 292 MET A O 1
ATOM 2192 N N . TRP A 1 293 ? -13.166 -6.105 9.405 1.00 97.94 293 TRP A N 1
ATOM 2193 C CA . TRP A 1 293 ? -13.869 -5.251 10.353 1.00 97.94 293 TRP A CA 1
ATOM 2194 C C . TRP A 1 293 ? -12.873 -4.358 11.068 1.00 97.94 293 TRP A C 1
ATOM 2196 O O . TRP A 1 293 ? -11.773 -4.805 11.389 1.00 97.94 293 TRP A O 1
ATOM 2206 N N . ARG A 1 294 ? -13.248 -3.104 11.321 1.00 97.50 294 ARG A N 1
ATOM 2207 C CA . ARG A 1 294 ? -12.377 -2.134 11.990 1.00 97.50 294 ARG A CA 1
ATOM 2208 C C . ARG A 1 294 ? -13.153 -1.170 12.870 1.00 97.50 294 ARG A C 1
ATOM 2210 O O . ARG A 1 294 ? -14.289 -0.822 12.563 1.00 97.50 294 ARG A O 1
ATOM 2217 N N . VAL A 1 295 ? -12.499 -0.709 13.924 1.00 96.31 295 VAL A N 1
ATOM 2218 C CA . VAL A 1 295 ? -12.934 0.413 14.751 1.00 96.31 295 VAL A CA 1
ATOM 2219 C C . VAL A 1 295 ? -12.234 1.666 14.238 1.00 96.31 295 VAL A C 1
ATOM 2221 O O . VAL A 1 295 ? -11.018 1.661 14.038 1.00 96.31 295 VAL A O 1
ATOM 2224 N N . VAL A 1 296 ? -13.003 2.722 14.007 1.00 96.75 296 VAL A N 1
ATOM 2225 C CA . VAL A 1 296 ? -12.561 4.006 13.462 1.00 96.75 296 VAL A CA 1
ATOM 2226 C C . VAL A 1 296 ? -12.761 5.088 14.512 1.00 96.75 296 VAL A C 1
ATOM 2228 O O . VAL A 1 296 ? -13.809 5.149 15.145 1.00 96.75 296 VAL A O 1
ATOM 2231 N N . LEU A 1 297 ? -11.764 5.944 14.698 1.00 95.06 297 LEU A N 1
ATOM 2232 C CA . LEU A 1 297 ? -11.867 7.118 15.555 1.00 95.06 297 LEU A CA 1
ATOM 2233 C C . LEU A 1 297 ? -12.785 8.161 14.910 1.00 95.06 297 LEU A C 1
ATOM 2235 O O . LEU A 1 297 ? -12.464 8.648 13.829 1.00 95.06 297 LEU A O 1
ATOM 2239 N N . GLU A 1 298 ? -13.862 8.562 15.581 1.00 94.81 298 GLU A N 1
ATOM 2240 C CA . GLU A 1 298 ? -14.722 9.671 15.135 1.00 94.81 298 GLU A CA 1
ATOM 2241 C C . GLU A 1 298 ? -14.417 10.946 15.915 1.00 94.81 298 GLU A C 1
ATOM 2243 O O . GLU A 1 298 ? -14.233 12.007 15.325 1.00 94.81 298 GLU A O 1
ATOM 2248 N N . GLU A 1 299 ? -14.258 10.842 17.230 1.00 90.88 299 GLU A N 1
ATOM 2249 C CA . GLU A 1 299 ? -13.921 11.986 18.065 1.00 90.88 299 GLU A CA 1
ATOM 2250 C C . GLU A 1 299 ? -12.895 11.585 19.125 1.00 90.88 299 GLU A C 1
ATOM 2252 O O . GLU A 1 299 ? -12.999 10.545 19.777 1.00 90.88 299 GLU A O 1
ATOM 2257 N N . GLN A 1 300 ? -11.862 12.414 19.263 1.00 85.00 300 GLN A N 1
ATOM 2258 C CA . GLN A 1 300 ? -10.835 12.275 20.287 1.00 85.00 300 GLN A CA 1
ATOM 2259 C C . GLN A 1 300 ? -11.173 13.220 21.436 1.00 85.00 300 GLN A C 1
ATOM 2261 O O . GLN A 1 300 ? -11.400 14.410 21.201 1.00 85.00 300 GLN A O 1
ATOM 2266 N N . GLU A 1 301 ? -11.138 12.726 22.672 1.00 76.94 301 GLU A N 1
ATOM 2267 C CA . GLU A 1 301 ? -11.316 13.588 23.832 1.00 76.94 301 GLU A CA 1
ATOM 2268 C C . GLU A 1 301 ? -10.157 14.598 23.890 1.00 76.94 301 GLU A C 1
ATOM 2270 O O . GLU A 1 301 ? -8.979 14.238 23.979 1.00 76.94 301 GLU A O 1
ATOM 2275 N N . LEU A 1 302 ? -10.475 15.892 23.790 1.00 69.06 302 LEU A N 1
ATOM 2276 C CA . LEU A 1 302 ? -9.478 16.961 23.745 1.00 69.06 302 LEU A CA 1
ATOM 2277 C C . LEU A 1 302 ? -8.907 17.233 25.146 1.00 69.06 302 LEU A C 1
ATOM 2279 O O . LEU A 1 302 ? -9.242 18.219 25.801 1.00 69.06 302 LEU A O 1
ATOM 2283 N N . GLY A 1 303 ? -7.996 16.372 25.596 1.00 64.25 303 GLY A N 1
ATOM 2284 C CA . GLY A 1 303 ? -7.254 16.517 26.846 1.00 64.25 303 GLY A CA 1
ATOM 2285 C C . GLY A 1 303 ? -5.797 16.927 26.622 1.00 64.25 303 GLY A C 1
ATOM 2286 O O . GLY A 1 303 ? -5.068 16.325 25.842 1.00 64.25 303 GLY A O 1
ATOM 2287 N N . THR A 1 304 ? -5.292 17.930 27.350 1.00 55.97 304 THR A N 1
ATOM 2288 C CA . THR A 1 304 ? -3.833 18.091 27.488 1.00 55.97 304 THR A CA 1
ATOM 2289 C C . THR A 1 304 ? -3.370 17.300 28.699 1.00 55.97 304 THR A C 1
ATOM 2291 O O . THR A 1 304 ? -3.551 17.753 29.830 1.00 55.97 304 THR A O 1
ATOM 2294 N N . CYS A 1 305 ? -2.731 16.152 28.513 1.00 56.69 305 CYS A N 1
ATOM 2295 C CA . CYS A 1 305 ? -2.129 15.484 29.665 1.00 56.69 305 CYS A CA 1
ATOM 2296 C C . CYS A 1 305 ? -0.902 16.253 30.122 1.00 56.69 305 CYS A C 1
ATOM 2298 O O . CYS A 1 305 ? 0.041 16.526 29.370 1.00 56.69 305 CYS A O 1
ATOM 2300 N N . ARG A 1 306 ? -0.932 16.614 31.397 1.00 54.94 306 ARG A N 1
ATOM 2301 C CA . ARG A 1 306 ? 0.186 17.247 32.073 1.00 54.94 306 ARG A CA 1
ATOM 2302 C C . ARG A 1 306 ? 1.174 16.161 32.465 1.00 54.94 306 ARG A C 1
ATOM 2304 O O . ARG A 1 306 ? 0.995 15.492 33.477 1.00 54.94 306 ARG A O 1
ATOM 2311 N N . ARG A 1 307 ? 2.239 15.993 31.681 1.00 54.88 307 ARG A N 1
ATOM 2312 C CA . ARG A 1 307 ? 3.431 15.319 32.201 1.00 54.88 307 ARG A CA 1
ATOM 2313 C C . ARG A 1 307 ? 4.165 16.233 33.189 1.00 54.88 307 ARG A C 1
ATOM 2315 O O . ARG A 1 307 ? 4.155 17.452 33.006 1.00 54.88 307 ARG A O 1
ATOM 2322 N N . PRO A 1 308 ? 4.834 15.670 34.209 1.00 51.44 308 PRO A N 1
ATOM 2323 C CA . PRO A 1 308 ? 5.846 16.390 34.970 1.00 51.44 308 PRO A CA 1
ATOM 2324 C C . PRO A 1 308 ? 6.987 16.768 34.012 1.00 51.44 308 PRO A C 1
ATOM 2326 O O . PRO A 1 308 ? 7.772 15.921 33.597 1.00 51.44 308 PRO A O 1
ATOM 2329 N N . GLY A 1 309 ? 7.016 18.031 33.588 1.00 58.06 309 GLY A N 1
ATOM 2330 C CA . GLY A 1 309 ? 7.886 18.541 32.525 1.00 58.06 309 GLY A CA 1
ATOM 2331 C C . GLY A 1 309 ? 7.042 19.144 31.403 1.00 58.06 309 GLY A C 1
ATOM 2332 O O . GLY A 1 309 ? 6.211 18.457 30.827 1.00 58.06 309 GLY A O 1
ATOM 2333 N N . ASN A 1 310 ? 7.234 20.434 31.112 1.00 56.12 310 ASN A N 1
ATOM 2334 C CA . ASN A 1 310 ? 6.396 21.325 30.280 1.00 56.12 310 ASN A CA 1
ATOM 2335 C C . ASN A 1 310 ? 6.204 20.943 28.786 1.00 56.12 310 ASN A C 1
ATOM 2337 O O . ASN A 1 310 ? 6.068 21.812 27.926 1.00 56.12 310 ASN A O 1
ATOM 2341 N N . TRP A 1 311 ? 6.201 19.664 28.429 1.00 57.31 311 TRP A N 1
ATOM 2342 C CA . TRP A 1 311 ? 6.146 19.192 27.054 1.00 57.31 311 TRP A CA 1
ATOM 2343 C C . TRP A 1 311 ? 4.684 18.962 26.674 1.00 57.31 311 TRP A C 1
ATOM 2345 O O . TRP A 1 311 ? 4.105 17.913 26.950 1.00 57.31 311 TRP A O 1
ATOM 2355 N N . LYS A 1 312 ? 4.070 19.967 26.040 1.00 55.84 312 LYS A N 1
ATOM 2356 C CA . LYS A 1 312 ? 2.744 19.840 25.423 1.00 55.84 312 LYS A CA 1
ATOM 2357 C C . LYS A 1 312 ? 2.876 19.081 24.101 1.00 55.84 312 LYS A C 1
ATOM 2359 O O . LYS A 1 312 ? 3.069 19.695 23.057 1.00 55.84 312 LYS A O 1
ATOM 2364 N N . ARG A 1 313 ? 2.778 17.753 24.135 1.00 59.38 313 ARG A N 1
ATOM 2365 C CA . ARG A 1 313 ? 2.516 16.957 22.928 1.00 59.38 313 ARG A CA 1
ATOM 2366 C C . ARG A 1 313 ? 1.040 16.568 22.919 1.00 59.38 313 ARG A C 1
ATOM 2368 O O . ARG A 1 313 ? 0.553 16.020 23.907 1.00 59.38 313 ARG A O 1
ATOM 2375 N N . ARG A 1 314 ? 0.343 16.892 21.826 1.00 56.25 314 ARG A N 1
ATOM 2376 C CA . ARG A 1 314 ? -0.905 16.205 21.463 1.00 56.25 314 ARG A CA 1
ATOM 2377 C C . ARG A 1 314 ? -0.571 14.743 21.176 1.00 56.25 314 ARG A C 1
ATOM 2379 O O . ARG A 1 314 ? 0.573 14.464 20.806 1.00 56.25 314 ARG A O 1
ATOM 2386 N N . ARG A 1 315 ? -1.501 13.830 21.442 1.00 70.06 315 ARG A N 1
ATOM 2387 C CA . ARG A 1 315 ? -1.186 12.400 21.497 1.00 70.06 315 ARG A CA 1
ATOM 2388 C C . ARG A 1 315 ? -1.862 11.632 20.394 1.00 70.06 315 ARG A C 1
ATOM 2390 O O . ARG A 1 315 ? -2.865 12.060 19.829 1.00 70.06 315 ARG A O 1
ATOM 2397 N N . SER A 1 316 ? -1.271 10.485 20.113 1.00 84.06 316 SER A N 1
ATOM 2398 C CA . SER A 1 316 ? -1.890 9.436 19.331 1.00 84.06 316 SER A CA 1
ATOM 2399 C C . SER A 1 316 ? -3.094 8.852 20.075 1.00 84.06 316 SER A C 1
ATOM 2401 O O . SER A 1 316 ? -3.125 8.770 21.306 1.00 84.06 316 SER A O 1
ATOM 2403 N N . TRP A 1 317 ? -4.094 8.449 19.300 1.00 88.69 317 TRP A N 1
ATOM 2404 C CA . TRP A 1 317 ? -5.113 7.509 19.742 1.00 88.69 317 TRP A CA 1
ATOM 2405 C C . TRP A 1 317 ? -4.497 6.108 19.763 1.00 88.69 317 TRP A C 1
ATOM 2407 O O . TRP A 1 317 ? -3.713 5.776 18.874 1.00 88.69 317 TRP A O 1
ATOM 2417 N N . GLY A 1 318 ? -4.803 5.293 20.770 1.00 89.12 318 GLY A N 1
ATOM 2418 C CA . GLY A 1 318 ? -4.190 3.976 20.910 1.00 89.12 318 GLY A CA 1
ATOM 2419 C C . GLY A 1 318 ? -5.093 2.965 21.595 1.00 89.12 318 GLY A C 1
ATOM 2420 O O . GLY A 1 318 ? -5.901 3.316 22.455 1.00 89.12 318 GLY A O 1
ATOM 2421 N N . ILE A 1 319 ? -4.922 1.700 21.225 1.00 90.69 319 ILE A N 1
ATOM 2422 C CA . ILE A 1 319 ? -5.693 0.566 21.733 1.00 90.69 319 ILE A CA 1
ATOM 2423 C C . ILE A 1 319 ? -4.721 -0.464 22.302 1.00 90.69 319 ILE A C 1
ATOM 2425 O O . ILE A 1 319 ? -3.845 -0.949 21.590 1.00 90.69 319 ILE A O 1
ATOM 2429 N N . SER A 1 320 ? -4.874 -0.765 23.589 1.00 90.31 320 SER A N 1
ATOM 2430 C CA . SER A 1 320 ? -4.142 -1.827 24.281 1.00 90.31 320 SER A CA 1
ATOM 2431 C C . SER A 1 320 ? -4.684 -3.206 23.949 1.00 90.31 320 SER A C 1
ATOM 2433 O O . SER A 1 320 ? -3.902 -4.120 23.782 1.00 90.31 320 SER A O 1
ATOM 2435 N N . GLU A 1 321 ? -6.002 -3.358 23.829 1.00 93.31 321 GLU A N 1
ATOM 2436 C CA . GLU A 1 321 ? -6.611 -4.651 23.511 1.00 93.31 321 GLU A CA 1
ATOM 2437 C C . GLU A 1 321 ? -7.966 -4.446 22.823 1.00 93.31 321 GLU A C 1
ATOM 2439 O O . GLU A 1 321 ? -8.730 -3.554 23.197 1.00 93.31 321 GLU A O 1
ATOM 2444 N N . LEU A 1 322 ? -8.265 -5.254 21.811 1.00 94.88 322 LEU A N 1
ATOM 2445 C CA . LEU A 1 322 ? -9.481 -5.223 21.011 1.00 94.88 322 LEU A CA 1
ATOM 2446 C C . LEU A 1 322 ? -9.944 -6.649 20.735 1.00 94.88 322 LEU A C 1
ATOM 2448 O O . LEU A 1 322 ? -9.224 -7.475 20.183 1.00 94.88 322 LEU A O 1
ATOM 2452 N N . GLU A 1 323 ? -11.201 -6.920 21.048 1.00 96.56 323 GLU A N 1
ATOM 2453 C CA . GLU A 1 323 ? -11.838 -8.198 20.774 1.00 96.56 323 GLU A CA 1
ATOM 2454 C C . GLU A 1 323 ? -13.148 -7.983 20.030 1.00 96.56 323 GLU A C 1
ATOM 2456 O O . GLU A 1 323 ? -13.902 -7.059 20.332 1.00 96.56 323 GLU A O 1
ATOM 2461 N N . LEU A 1 324 ? -13.427 -8.856 19.066 1.00 95.75 324 LEU A N 1
ATOM 2462 C CA . LEU A 1 324 ? -14.627 -8.825 18.236 1.00 95.75 324 LEU A CA 1
ATOM 2463 C C . LEU A 1 324 ? -15.470 -10.071 18.532 1.00 95.75 324 LEU A C 1
ATOM 2465 O O . LEU A 1 324 ? -14.919 -11.151 18.749 1.00 95.75 324 LEU A O 1
ATOM 2469 N N . PHE A 1 325 ? -16.795 -9.931 18.540 1.00 96.06 325 PHE A N 1
ATOM 2470 C CA . PHE A 1 325 ? -17.732 -10.985 18.939 1.00 96.06 325 PHE A CA 1
ATOM 2471 C C . PHE A 1 325 ? -18.834 -11.187 17.899 1.00 96.06 325 PHE A C 1
ATOM 2473 O O . PHE A 1 325 ? -19.319 -10.226 17.291 1.00 96.06 325 PHE A O 1
ATOM 2480 N N . ALA A 1 326 ? -19.242 -12.446 17.726 1.00 94.06 326 ALA A N 1
ATOM 2481 C CA . ALA A 1 326 ? -20.270 -12.864 16.773 1.00 94.06 326 ALA A CA 1
ATOM 2482 C C . ALA A 1 326 ? -21.702 -12.586 17.266 1.00 94.06 326 ALA A C 1
ATOM 2484 O O . ALA A 1 326 ? -22.661 -12.576 16.486 1.00 94.06 326 ALA A O 1
ATOM 2485 N N . ASP A 1 327 ? -21.861 -12.371 18.573 1.00 88.44 327 ASP A N 1
ATOM 2486 C CA . ASP A 1 327 ? -23.140 -12.232 19.249 1.00 88.44 327 ASP A CA 1
ATOM 2487 C C . ASP A 1 327 ? -23.321 -10.857 19.907 1.00 88.44 327 ASP A C 1
ATOM 2489 O O . ASP A 1 327 ? -22.389 -10.100 20.165 1.00 88.44 327 ASP A O 1
ATOM 2493 N N . GLU A 1 328 ? -24.580 -10.523 20.178 1.00 83.44 328 GLU A N 1
ATOM 2494 C CA . GLU A 1 328 ? -24.968 -9.238 20.769 1.00 83.44 328 GLU A CA 1
ATOM 2495 C C . GLU A 1 328 ? -24.539 -9.107 22.241 1.00 83.44 328 GLU A C 1
ATOM 2497 O O . GLU A 1 328 ? -24.351 -7.994 22.731 1.00 83.44 328 GLU A O 1
ATOM 2502 N N . ALA A 1 329 ? -24.378 -10.240 22.933 1.00 84.19 329 ALA A N 1
ATOM 2503 C CA . ALA A 1 329 ? -24.001 -10.306 24.341 1.00 84.19 329 ALA A CA 1
ATOM 2504 C C . ALA A 1 329 ? -22.479 -10.337 24.568 1.00 84.19 329 ALA A C 1
ATOM 2506 O O . ALA A 1 329 ? -22.052 -10.412 25.718 1.00 84.19 329 ALA A O 1
ATOM 2507 N N . CYS A 1 330 ? -21.670 -10.279 23.502 1.00 87.62 330 CYS A N 1
ATOM 2508 C CA . CYS A 1 330 ? -20.207 -10.349 23.568 1.00 87.62 330 CYS A CA 1
ATOM 2509 C C . CYS A 1 330 ? -19.699 -11.601 24.298 1.00 87.62 330 CYS A C 1
ATOM 2511 O O . CYS A 1 330 ? -18.755 -11.539 25.086 1.00 87.62 330 CYS A O 1
ATOM 2513 N N . SER A 1 331 ? -20.363 -12.735 24.082 1.00 93.06 331 SER A N 1
ATOM 2514 C CA . SER A 1 331 ? -20.015 -14.006 24.714 1.00 93.06 331 SER A CA 1
ATOM 2515 C C . SER A 1 331 ? -19.316 -14.971 23.753 1.00 93.06 331 SER A C 1
ATOM 2517 O O . SER A 1 331 ? -18.512 -15.794 24.189 1.00 93.06 331 SER A O 1
ATOM 2519 N N . GLU A 1 332 ? -19.547 -14.834 22.446 1.00 95.44 332 GLU A N 1
ATOM 2520 C CA . GLU A 1 332 ? -18.944 -15.655 21.398 1.00 95.44 332 GLU A CA 1
ATOM 2521 C C . GLU A 1 332 ? -17.826 -14.874 20.695 1.00 95.44 332 GLU A C 1
ATOM 2523 O O . GLU A 1 332 ? -18.047 -14.165 19.710 1.00 95.44 332 GLU A O 1
ATOM 2528 N N . LYS A 1 333 ? -16.608 -14.966 21.242 1.00 96.69 333 LYS A N 1
ATOM 2529 C CA . LYS A 1 333 ? -15.423 -14.296 20.689 1.00 96.69 333 LYS A CA 1
ATOM 2530 C C . LYS A 1 333 ? -15.090 -14.863 19.304 1.00 96.69 333 LYS A C 1
ATOM 2532 O O . LYS A 1 333 ? -14.998 -16.078 19.131 1.00 96.69 333 LYS A O 1
ATOM 2537 N N . LEU A 1 334 ? -14.888 -13.980 18.328 1.00 96.88 334 LEU A N 1
ATOM 2538 C CA . LEU A 1 334 ? -14.428 -14.346 16.989 1.00 96.88 334 LEU A CA 1
ATOM 2539 C C . LEU A 1 334 ? -12.935 -14.723 16.998 1.00 96.88 334 LEU A C 1
ATOM 2541 O O . LEU A 1 334 ? -12.204 -14.289 17.893 1.00 96.88 334 LEU A O 1
ATOM 2545 N N . PRO A 1 335 ? -12.460 -15.493 15.999 1.00 97.81 335 PRO A N 1
ATOM 2546 C CA . PRO A 1 335 ? -11.057 -15.893 15.911 1.00 97.81 335 PRO A CA 1
ATOM 2547 C C . PRO A 1 335 ? -10.096 -14.696 15.956 1.00 97.81 335 PRO A C 1
ATOM 2549 O O . PRO A 1 335 ? -10.255 -13.740 15.198 1.00 97.81 335 PRO A O 1
ATOM 2552 N N . GLY A 1 336 ? -9.095 -14.747 16.833 1.00 97.12 336 GLY A N 1
ATOM 2553 C CA . GLY A 1 336 ? -8.083 -13.701 16.985 1.00 97.12 336 GLY A CA 1
ATOM 2554 C C . GLY A 1 336 ? -6.837 -13.939 16.129 1.00 97.12 336 GLY A C 1
ATOM 2555 O O . GLY A 1 336 ? -6.792 -14.825 15.272 1.00 97.12 336 GLY A O 1
ATOM 2556 N N . ILE A 1 337 ? -5.771 -13.175 16.393 1.00 97.12 337 ILE A N 1
ATOM 2557 C CA . ILE A 1 337 ? -4.486 -13.348 15.690 1.00 97.12 337 ILE A CA 1
ATOM 2558 C C . ILE A 1 337 ? -3.847 -14.718 15.956 1.00 97.12 337 ILE A C 1
ATOM 2560 O O . ILE A 1 337 ? -3.206 -15.282 15.072 1.00 97.12 337 ILE A O 1
ATOM 2564 N N . ALA A 1 338 ? -4.075 -15.290 17.145 1.00 96.25 338 ALA A N 1
ATOM 2565 C CA . ALA A 1 338 ? -3.621 -16.633 17.507 1.00 96.25 338 ALA A CA 1
ATOM 2566 C C . ALA A 1 338 ? -4.305 -17.731 16.672 1.00 96.25 338 ALA A C 1
ATOM 2568 O O . ALA A 1 338 ? -3.724 -18.793 16.459 1.00 96.25 338 ALA A O 1
ATOM 2569 N N . ASP A 1 339 ? -5.501 -17.444 16.154 1.00 97.06 339 ASP A N 1
ATOM 2570 C CA . ASP A 1 339 ? -6.284 -18.337 15.299 1.00 97.06 339 ASP A CA 1
ATOM 2571 C C . ASP A 1 339 ? -6.030 -18.086 13.799 1.00 97.06 339 ASP A C 1
ATOM 2573 O O . ASP A 1 339 ? -6.606 -18.757 12.943 1.00 97.06 339 ASP A O 1
ATOM 2577 N N . GLY A 1 340 ? -5.159 -17.123 13.468 1.00 96.19 340 GLY A N 1
ATOM 2578 C CA . GLY A 1 340 ? -4.753 -16.781 12.104 1.00 96.19 340 GLY A CA 1
ATOM 2579 C C . GLY A 1 340 ? -5.435 -15.550 11.501 1.00 96.19 340 GLY A C 1
ATOM 2580 O O . GLY A 1 340 ? -5.240 -15.293 10.308 1.00 96.19 340 GLY A O 1
ATOM 2581 N N . ALA A 1 341 ? -6.236 -14.797 12.269 1.00 97.00 341 ALA A N 1
ATOM 2582 C CA . ALA A 1 341 ? -6.761 -13.515 11.802 1.00 97.00 341 ALA A CA 1
ATOM 2583 C C . ALA A 1 341 ? -5.602 -12.521 11.649 1.00 97.00 341 ALA A C 1
ATOM 2585 O O . ALA A 1 341 ? -4.618 -12.574 12.387 1.00 97.00 341 ALA A O 1
ATOM 2586 N N . MET A 1 342 ? -5.686 -11.619 10.677 1.00 96.94 342 MET A N 1
ATOM 2587 C CA . MET A 1 342 ? -4.606 -10.672 10.409 1.00 96.94 342 MET A CA 1
ATOM 2588 C C . MET A 1 342 ? -4.959 -9.286 10.948 1.00 96.94 342 MET A C 1
ATOM 2590 O O . MET A 1 342 ? -6.011 -8.762 10.585 1.00 96.94 342 MET A O 1
ATOM 2594 N N . PRO A 1 343 ? -4.105 -8.658 11.773 1.00 97.12 343 PRO A N 1
ATOM 2595 C CA . PRO A 1 343 ? -4.339 -7.288 12.199 1.00 97.12 343 PRO A CA 1
ATOM 2596 C C . PRO A 1 343 ? -4.181 -6.334 11.012 1.00 97.12 343 PRO A C 1
ATOM 2598 O O . PRO A 1 343 ? -3.227 -6.439 10.238 1.00 97.12 343 PRO A O 1
ATOM 2601 N N . ILE A 1 344 ? -5.110 -5.389 10.895 1.00 97.19 344 ILE A N 1
ATOM 2602 C CA . ILE A 1 344 ? -5.095 -4.309 9.906 1.00 97.19 344 ILE A CA 1
ATOM 2603 C C . ILE A 1 344 ? -5.192 -2.968 10.633 1.00 97.19 344 ILE A C 1
ATOM 2605 O O . ILE A 1 344 ? -5.945 -2.830 11.595 1.00 97.19 344 ILE A O 1
ATOM 2609 N N . SER A 1 345 ? -4.446 -1.962 10.191 1.00 96.38 345 SER A N 1
ATOM 2610 C CA . SER A 1 345 ? -4.516 -0.616 10.772 1.00 96.38 345 SER A CA 1
ATOM 2611 C C . SER A 1 345 ? -4.124 0.460 9.771 1.00 96.38 345 SER A C 1
ATOM 2613 O O . SER A 1 345 ? -3.473 0.188 8.762 1.00 96.38 345 SER A O 1
ATOM 2615 N N . ASN A 1 346 ? -4.469 1.711 10.068 1.00 93.25 346 ASN A N 1
ATOM 2616 C CA . ASN A 1 346 ? -4.095 2.874 9.261 1.00 93.25 346 ASN A CA 1
ATOM 2617 C C . ASN A 1 346 ? -2.627 3.320 9.451 1.00 93.25 346 ASN A C 1
ATOM 2619 O O . ASN A 1 346 ? -2.240 4.408 9.027 1.00 93.25 346 ASN A O 1
ATOM 2623 N N . GLY A 1 347 ? -1.801 2.496 10.096 1.00 85.62 347 GLY A N 1
ATOM 2624 C CA . GLY A 1 347 ? -0.415 2.808 10.415 1.00 85.62 347 GLY A CA 1
ATOM 2625 C C . GLY A 1 347 ? -0.148 2.923 11.907 1.00 85.62 347 GLY A C 1
ATOM 2626 O O . GLY A 1 347 ? -0.990 2.597 12.742 1.00 85.62 347 GLY A O 1
ATOM 2627 N N . ILE A 1 348 ? 1.069 3.344 12.235 1.00 83.88 348 ILE A N 1
ATOM 2628 C CA . ILE A 1 348 ? 1.590 3.365 13.601 1.00 83.88 348 ILE A CA 1
ATOM 2629 C C . ILE A 1 348 ? 2.350 4.658 13.881 1.00 83.88 348 ILE A C 1
ATOM 2631 O O . ILE A 1 348 ? 2.853 5.315 12.961 1.00 83.88 348 ILE A O 1
ATOM 2635 N N . PHE A 1 349 ? 2.454 5.022 15.156 1.00 75.38 349 PHE A N 1
ATOM 2636 C CA . PHE A 1 349 ? 3.313 6.114 15.592 1.00 75.38 349 PHE A CA 1
ATOM 2637 C C . PHE A 1 349 ? 4.781 5.846 15.219 1.00 75.38 349 PHE A C 1
ATOM 2639 O O . PHE A 1 349 ? 5.314 4.753 15.411 1.00 75.38 349 PHE A O 1
ATOM 2646 N N . TRP A 1 350 ? 5.430 6.850 14.627 1.00 70.56 350 TRP A N 1
ATOM 2647 C CA . TRP A 1 350 ? 6.783 6.722 14.089 1.00 70.56 350 TRP A CA 1
ATOM 2648 C C . TRP A 1 350 ? 7.823 6.809 15.215 1.00 70.56 350 TRP A C 1
ATOM 2650 O O . TRP A 1 350 ? 7.724 7.677 16.079 1.00 70.56 350 TRP A O 1
ATOM 2660 N N . GLY A 1 351 ? 8.838 5.940 15.195 1.00 64.81 351 GLY A N 1
ATOM 2661 C CA . GLY A 1 351 ? 9.965 5.975 16.139 1.00 64.81 351 GLY A CA 1
ATOM 2662 C C . GLY A 1 351 ? 10.244 4.653 16.851 1.00 64.81 351 GLY A C 1
ATOM 2663 O O . GLY A 1 351 ? 11.379 4.434 17.262 1.00 64.81 351 GLY A O 1
ATOM 2664 N N . ASP A 1 352 ? 9.258 3.757 16.927 1.00 71.56 352 ASP A N 1
ATOM 2665 C CA . ASP A 1 352 ? 9.461 2.389 17.401 1.00 71.56 352 ASP A CA 1
ATOM 2666 C C . ASP A 1 352 ? 8.362 1.464 16.858 1.00 71.56 352 ASP A C 1
ATOM 2668 O O . ASP A 1 352 ? 7.317 1.239 17.471 1.00 71.56 352 ASP A O 1
ATOM 2672 N N . ALA A 1 353 ? 8.593 0.962 15.644 1.00 72.75 353 ALA A N 1
ATOM 2673 C CA . ALA A 1 353 ? 7.671 0.056 14.969 1.00 72.75 353 ALA A CA 1
ATOM 2674 C C . ALA A 1 353 ? 7.357 -1.206 15.779 1.00 72.75 353 ALA A C 1
ATOM 2676 O O . ALA A 1 353 ? 6.266 -1.769 15.674 1.00 72.75 353 ALA A O 1
ATOM 2677 N N . MET A 1 354 ? 8.302 -1.622 16.623 1.00 79.44 354 MET A N 1
ATOM 2678 C CA . MET A 1 354 ? 8.117 -2.769 17.490 1.00 79.44 354 MET A CA 1
ATOM 2679 C C . MET A 1 354 ? 7.195 -2.439 18.661 1.00 79.44 354 MET A C 1
ATOM 2681 O O . MET A 1 354 ? 6.396 -3.293 19.018 1.00 79.44 354 MET A O 1
ATOM 2685 N N . LEU A 1 355 ? 7.241 -1.230 19.231 1.00 82.88 355 LEU A N 1
ATOM 2686 C CA . LEU A 1 355 ? 6.393 -0.874 20.379 1.00 82.88 355 LEU A CA 1
ATOM 2687 C C . LEU A 1 355 ? 4.914 -0.691 20.030 1.00 82.88 355 LEU A C 1
ATOM 2689 O O . LEU A 1 355 ? 4.066 -1.039 20.849 1.00 82.88 355 LEU A O 1
ATOM 2693 N N . PHE A 1 356 ? 4.596 -0.170 18.843 1.00 87.56 356 PHE A N 1
ATOM 2694 C CA . PHE A 1 356 ? 3.225 0.224 18.477 1.00 87.56 356 PHE A CA 1
ATOM 2695 C C . PHE A 1 356 ? 2.571 -0.687 17.436 1.00 87.56 356 PHE A C 1
ATOM 2697 O O . PHE A 1 356 ? 1.652 -0.264 16.733 1.00 87.56 356 PHE A O 1
ATOM 2704 N N . ASN A 1 357 ? 3.055 -1.920 17.297 1.00 91.44 357 ASN A N 1
ATOM 2705 C CA . ASN A 1 357 ? 2.586 -2.859 16.285 1.00 91.44 357 ASN A CA 1
ATOM 2706 C C . ASN A 1 357 ? 1.069 -3.113 16.401 1.00 91.44 357 ASN A C 1
ATOM 2708 O O . ASN A 1 357 ? 0.544 -3.267 17.498 1.00 91.44 357 ASN A O 1
ATOM 2712 N N . ALA A 1 358 ? 0.354 -3.214 15.274 1.00 94.69 358 ALA A N 1
ATOM 2713 C CA . ALA A 1 358 ? -1.088 -3.486 15.276 1.00 94.69 358 ALA A CA 1
ATOM 2714 C C . ALA A 1 358 ? -1.450 -4.799 15.995 1.00 94.69 358 ALA A C 1
ATOM 2716 O O . ALA A 1 358 ? -2.510 -4.891 16.603 1.00 94.69 358 ALA A O 1
ATOM 2717 N N . SER A 1 359 ? -0.559 -5.796 15.973 1.00 95.75 359 SER A N 1
ATOM 2718 C CA . SER A 1 359 ? -0.741 -7.058 16.707 1.00 95.75 359 SER A CA 1
ATOM 2719 C C . SER A 1 359 ? -0.821 -6.885 18.225 1.00 95.75 359 SER A C 1
ATOM 2721 O O . SER A 1 359 ? -1.469 -7.698 18.875 1.00 95.75 359 SER A O 1
ATOM 2723 N N . HIS A 1 360 ? -0.237 -5.821 18.784 1.00 94.62 360 HIS A N 1
ATOM 2724 C CA . HIS A 1 360 ? -0.302 -5.538 20.216 1.00 94.62 360 HIS A CA 1
ATOM 2725 C C . HIS A 1 360 ? -1.709 -5.218 20.709 1.00 94.62 360 HIS A C 1
ATOM 2727 O O . HIS A 1 360 ? -1.955 -5.355 21.892 1.00 94.62 360 HIS A O 1
ATOM 2733 N N . ALA A 1 361 ? -2.628 -4.806 19.832 1.00 95.06 361 ALA A N 1
ATOM 2734 C CA . ALA A 1 361 ? -4.025 -4.619 20.210 1.00 95.06 361 ALA A CA 1
ATOM 2735 C C . ALA A 1 361 ? -4.823 -5.936 20.241 1.00 95.06 361 ALA A C 1
ATOM 2737 O O . ALA A 1 361 ? -6.028 -5.892 20.445 1.00 95.06 361 ALA A O 1
ATOM 2738 N N . PHE A 1 362 ? -4.206 -7.087 19.963 1.00 96.94 362 PHE A N 1
ATOM 2739 C CA . PHE A 1 362 ? -4.896 -8.378 19.855 1.00 96.94 362 PHE A CA 1
ATOM 2740 C C . PHE A 1 362 ? -4.120 -9.520 20.528 1.00 96.94 362 PHE A C 1
ATOM 2742 O O . PHE A 1 362 ? -4.387 -10.695 20.258 1.00 96.94 362 PHE A O 1
ATOM 2749 N N . ASP A 1 363 ? -3.106 -9.200 21.332 1.00 95.81 363 ASP A N 1
ATOM 2750 C CA . ASP A 1 363 ? -2.194 -10.180 21.927 1.00 95.81 363 ASP A CA 1
ATOM 2751 C C . ASP A 1 363 ? -2.621 -10.627 23.338 1.00 95.81 363 ASP A C 1
ATOM 2753 O O . ASP A 1 363 ? -1.972 -11.495 23.935 1.00 95.81 363 ASP A O 1
ATOM 2757 N N . GLY A 1 364 ? -3.721 -10.074 23.861 1.00 94.44 364 GLY A N 1
ATOM 2758 C CA . GLY A 1 364 ? -4.248 -10.360 25.189 1.00 94.44 364 GLY A CA 1
ATOM 2759 C C . GLY A 1 364 ? -3.430 -9.736 26.320 1.00 94.44 364 GLY A C 1
ATOM 2760 O O . GLY A 1 364 ? -3.593 -10.144 27.475 1.00 94.44 364 GLY A O 1
ATOM 2761 N N . ARG A 1 365 ? -2.516 -8.799 26.030 1.00 92.62 365 ARG A N 1
ATOM 2762 C CA . ARG A 1 365 ? -1.639 -8.160 27.018 1.00 92.62 365 ARG A CA 1
ATOM 2763 C C . ARG A 1 365 ? -1.941 -6.669 27.125 1.00 92.62 365 ARG A C 1
ATOM 2765 O O . ARG A 1 365 ? -1.469 -5.848 26.359 1.00 92.62 365 ARG A O 1
ATOM 2772 N N . GLU A 1 366 ? -2.555 -6.283 28.236 1.00 86.69 366 GLU A N 1
ATOM 2773 C CA . GLU A 1 366 ? -2.894 -4.882 28.548 1.00 86.69 366 GLU A CA 1
ATOM 2774 C C . GLU A 1 366 ? -1.672 -3.929 28.617 1.00 86.69 366 GLU A C 1
ATOM 2776 O O . GLU A 1 366 ? -1.810 -2.705 28.605 1.00 86.69 366 GLU A O 1
ATOM 2781 N N . SER A 1 367 ? -0.455 -4.475 28.735 1.00 85.19 367 SER A N 1
ATOM 2782 C CA . SER A 1 367 ? 0.793 -3.705 28.817 1.00 85.19 367 SER A CA 1
ATOM 2783 C C . SER A 1 367 ? 1.352 -3.256 27.467 1.00 85.19 367 SER A C 1
ATOM 2785 O O . SER A 1 367 ? 2.173 -2.337 27.430 1.00 85.19 367 SER A O 1
ATOM 2787 N N . THR A 1 368 ? 0.975 -3.937 26.390 1.00 90.12 368 THR A N 1
ATOM 2788 C CA . THR A 1 368 ? 1.319 -3.589 25.010 1.00 90.12 368 THR A CA 1
ATOM 2789 C C . THR A 1 368 ? 0.148 -2.814 24.406 1.00 90.12 368 THR A C 1
ATOM 2791 O O . THR A 1 368 ? -0.945 -2.771 24.970 1.00 90.12 368 THR A O 1
ATOM 2794 N N . PHE A 1 369 ? 0.400 -2.053 23.342 1.00 89.75 369 PHE A N 1
ATOM 2795 C CA . PHE A 1 369 ? -0.662 -1.330 22.650 1.00 89.75 369 PHE A CA 1
ATOM 2796 C C . PHE A 1 369 ? -0.263 -0.973 21.227 1.00 89.75 369 PHE A C 1
ATOM 2798 O O . PHE A 1 369 ? 0.912 -0.786 20.913 1.00 89.75 369 PHE A O 1
ATOM 2805 N N . TRP A 1 370 ? -1.271 -0.823 20.379 1.00 92.88 370 TRP A N 1
ATOM 2806 C CA . TRP A 1 370 ? -1.159 -0.116 19.115 1.00 92.88 370 TRP A CA 1
ATOM 2807 C C . TRP A 1 370 ? -1.401 1.381 19.330 1.00 92.88 370 TRP A C 1
ATOM 2809 O O . TRP A 1 370 ? -2.247 1.770 20.139 1.00 92.88 370 TRP A O 1
ATOM 2819 N N . ALA A 1 371 ? -0.696 2.226 18.580 1.00 90.00 371 ALA A N 1
ATOM 2820 C CA . ALA A 1 371 ? -0.912 3.669 18.576 1.00 90.00 371 ALA A CA 1
ATOM 2821 C C . ALA A 1 371 ? -0.955 4.206 17.147 1.00 90.00 371 ALA A C 1
ATOM 2823 O O . ALA A 1 371 ? -0.025 3.996 16.368 1.00 90.00 371 ALA A O 1
ATOM 2824 N N . ALA A 1 372 ? -2.011 4.946 16.829 1.00 91.31 372 ALA A N 1
ATOM 2825 C CA . ALA A 1 372 ? -2.215 5.587 15.544 1.00 91.31 372 ALA A CA 1
ATOM 2826 C C . ALA A 1 372 ? -1.124 6.627 15.246 1.00 91.31 372 ALA A C 1
ATOM 2828 O O . ALA A 1 372 ? -0.650 7.346 16.129 1.00 91.31 372 ALA A O 1
ATOM 2829 N N . SER A 1 373 ? -0.759 6.762 13.969 1.00 89.06 373 SER A N 1
ATOM 2830 C CA . SER A 1 373 ? 0.219 7.765 13.535 1.00 89.06 373 SER A CA 1
ATOM 2831 C C . SER A 1 373 ? -0.286 9.194 13.750 1.00 89.06 373 SER A C 1
ATOM 2833 O O . SER A 1 373 ? 0.501 10.087 14.067 1.00 89.06 373 SER A O 1
ATOM 2835 N N . CYS A 1 374 ? -1.590 9.441 13.562 1.00 87.50 374 CYS A N 1
ATOM 2836 C CA . CYS A 1 374 ? -2.207 10.762 13.714 1.00 87.50 374 CYS A CA 1
ATOM 2837 C C . CYS A 1 374 ? -1.501 11.877 12.917 1.00 87.50 374 CYS A C 1
ATOM 2839 O O . CYS A 1 374 ? -1.480 13.046 13.317 1.00 87.50 374 CYS A O 1
ATOM 2841 N N . GLY A 1 375 ? -0.899 11.507 11.780 1.00 81.81 375 GLY A N 1
ATOM 2842 C CA . GLY A 1 375 ? -0.131 12.404 10.916 1.00 81.81 375 GLY A CA 1
ATOM 2843 C C . GLY A 1 375 ? 1.133 12.977 11.554 1.00 81.81 375 GLY A C 1
ATOM 2844 O O . GLY A 1 375 ? 1.576 14.041 11.128 1.00 81.81 375 GLY A O 1
ATOM 2845 N N . ALA A 1 376 ? 1.691 12.321 12.575 1.00 73.88 376 ALA A N 1
ATOM 2846 C CA . ALA A 1 376 ? 2.949 12.718 13.190 1.00 73.88 376 ALA A CA 1
ATOM 2847 C C . ALA A 1 376 ? 4.057 12.787 12.137 1.00 73.88 376 ALA A C 1
ATOM 2849 O O . ALA A 1 376 ? 4.531 11.755 11.676 1.00 73.88 376 ALA A O 1
ATOM 2850 N N . ALA A 1 377 ? 4.488 13.986 11.741 1.00 68.94 377 ALA A N 1
ATOM 2851 C CA . ALA A 1 377 ? 5.675 14.107 10.901 1.00 68.94 377 ALA A CA 1
ATOM 2852 C C . ALA A 1 377 ? 6.882 13.442 11.596 1.00 68.94 377 ALA A C 1
ATOM 2854 O O . ALA A 1 377 ? 6.906 13.309 12.817 1.00 68.94 377 ALA A O 1
ATOM 2855 N N . ARG A 1 378 ? 7.934 13.090 10.841 1.00 68.31 378 ARG A N 1
ATOM 2856 C CA . ARG A 1 378 ? 9.206 12.613 11.432 1.00 68.31 378 ARG A CA 1
ATOM 2857 C C . ARG A 1 378 ? 9.832 13.631 12.409 1.00 68.31 378 ARG A C 1
ATOM 2859 O O . ARG A 1 378 ? 10.713 13.288 13.190 1.00 68.31 378 ARG A O 1
ATOM 2866 N N . SER A 1 379 ? 9.404 14.895 12.357 1.00 65.31 379 SER A N 1
ATOM 2867 C CA . SER A 1 379 ? 9.790 15.949 13.297 1.00 65.31 379 SER A CA 1
ATOM 2868 C C . SER A 1 379 ? 8.873 15.968 14.529 1.00 65.31 379 SER A C 1
ATOM 2870 O O . SER A 1 379 ? 7.749 15.489 14.481 1.00 65.31 379 SER A O 1
ATOM 2872 N N . ASN A 1 380 ? 9.318 16.574 15.638 1.00 61.97 380 ASN A N 1
ATOM 2873 C CA . ASN A 1 380 ? 8.565 16.730 16.903 1.00 61.97 380 ASN A CA 1
ATOM 2874 C C . ASN A 1 380 ? 7.266 17.582 16.795 1.00 61.97 380 ASN A C 1
ATOM 2876 O O . ASN A 1 380 ? 6.874 18.241 17.761 1.00 61.97 380 ASN A O 1
ATOM 2880 N N . ALA A 1 381 ? 6.626 17.637 15.628 1.00 64.38 381 ALA A N 1
ATOM 2881 C CA . ALA A 1 381 ? 5.365 18.314 15.404 1.00 64.38 381 ALA A CA 1
ATOM 2882 C C . ALA A 1 381 ? 4.260 17.729 16.296 1.00 64.38 381 ALA A C 1
ATOM 2884 O O . ALA A 1 381 ? 4.267 16.556 16.671 1.00 64.38 381 ALA A O 1
ATOM 2885 N N . THR A 1 382 ? 3.300 18.579 16.650 1.00 65.88 382 THR A N 1
ATOM 2886 C CA . THR A 1 382 ? 2.107 18.137 17.371 1.00 65.88 382 THR A CA 1
ATOM 2887 C C . THR A 1 382 ? 1.289 17.224 16.463 1.00 65.88 382 THR A C 1
ATOM 2889 O O . THR A 1 382 ? 0.969 17.590 15.334 1.00 65.88 382 THR A O 1
ATOM 2892 N N . THR A 1 383 ? 0.981 16.023 16.941 1.00 72.19 383 THR A N 1
ATOM 2893 C CA . THR A 1 383 ? 0.133 15.073 16.219 1.00 72.19 383 THR A CA 1
ATOM 2894 C C . THR A 1 383 ? -1.327 15.485 16.389 1.00 72.19 383 THR A C 1
ATOM 2896 O O . THR A 1 383 ? -1.699 16.086 17.396 1.00 72.19 383 THR A O 1
ATOM 2899 N N . SER A 1 384 ? -2.172 15.242 15.394 1.00 83.88 384 SER A N 1
ATOM 2900 C CA . SER A 1 384 ? -3.610 15.466 15.548 1.00 83.88 384 SER A CA 1
ATOM 2901 C C . SER A 1 384 ? -4.328 14.367 14.800 1.00 83.88 384 SER A C 1
ATOM 2903 O O . SER A 1 384 ? -4.318 14.320 13.563 1.00 83.88 384 SER A O 1
ATOM 2905 N N . CYS A 1 385 ? -4.929 13.470 15.571 1.00 88.00 385 CYS A N 1
ATOM 2906 C CA . CYS A 1 385 ? -5.786 12.439 15.030 1.00 88.00 385 CYS A CA 1
ATOM 2907 C C . CYS A 1 385 ? -6.992 13.136 14.390 1.00 88.00 385 CYS A C 1
ATOM 2909 O O . CYS A 1 385 ? -7.496 14.132 14.916 1.00 88.00 385 CYS A O 1
ATOM 2911 N N . LYS A 1 386 ? -7.381 12.690 13.196 1.00 90.88 386 LYS A N 1
ATOM 2912 C CA . LYS A 1 386 ? -8.536 13.237 12.480 1.00 90.88 386 LYS A CA 1
ATOM 2913 C C . LYS A 1 386 ? -9.639 12.185 12.497 1.00 90.88 386 LYS A C 1
ATOM 2915 O O . LYS A 1 386 ? -9.352 11.011 12.256 1.00 90.88 386 LYS A O 1
ATOM 2920 N N . ALA A 1 387 ? -10.867 12.634 12.737 1.00 92.62 387 ALA A N 1
ATOM 2921 C CA . ALA A 1 387 ? -12.076 11.831 12.604 1.00 92.62 387 ALA A CA 1
ATOM 2922 C C . ALA A 1 387 ? -12.076 11.048 11.281 1.00 92.62 387 ALA A C 1
ATOM 2924 O O . ALA A 1 387 ? -11.711 11.593 10.235 1.00 92.62 387 ALA A O 1
ATOM 2925 N N . GLY A 1 388 ? -12.442 9.772 11.327 1.00 93.94 388 GLY A N 1
ATOM 2926 C CA . GLY A 1 388 ? -12.541 8.885 10.174 1.00 93.94 388 GLY A CA 1
ATOM 2927 C C . GLY A 1 388 ? -11.209 8.380 9.602 1.00 93.94 388 GLY A C 1
ATOM 2928 O O . GLY A 1 388 ? -11.223 7.497 8.746 1.00 93.94 388 GLY A O 1
ATOM 2929 N N . LEU A 1 389 ? -10.057 8.923 10.021 1.00 93.19 389 LEU A N 1
ATOM 2930 C CA . LEU A 1 389 ? -8.758 8.569 9.427 1.00 93.19 389 LEU A CA 1
ATOM 2931 C C . LEU A 1 389 ? -7.971 7.545 10.235 1.00 93.19 389 LEU A C 1
ATOM 2933 O O . LEU A 1 389 ? -7.200 6.789 9.644 1.00 93.19 389 LEU A O 1
ATOM 2937 N N . GLU A 1 390 ? -8.143 7.528 11.556 1.00 94.06 390 GLU A N 1
ATOM 2938 C CA . GLU A 1 390 ? -7.446 6.589 12.431 1.00 94.06 390 GLU A CA 1
ATOM 2939 C C . GLU A 1 390 ? -8.308 5.354 12.671 1.00 94.06 390 GLU A C 1
ATOM 2941 O O . GLU A 1 390 ? -9.471 5.480 13.051 1.00 94.06 390 GLU A O 1
ATOM 2946 N N . TRP A 1 391 ? -7.762 4.160 12.429 1.00 96.56 391 TRP A N 1
ATOM 2947 C CA . TRP A 1 391 ? -8.520 2.916 12.559 1.00 96.56 391 TRP A CA 1
ATOM 2948 C C . TRP A 1 391 ? -7.625 1.694 12.768 1.00 96.56 391 TRP A C 1
ATOM 2950 O O . TRP A 1 391 ? -6.486 1.644 12.299 1.00 96.56 391 TRP A O 1
ATOM 2960 N N . ILE A 1 392 ? -8.185 0.682 13.426 1.00 97.44 392 ILE A N 1
ATOM 2961 C CA . ILE A 1 392 ? -7.570 -0.632 13.644 1.00 97.44 392 ILE A CA 1
ATOM 2962 C C . ILE A 1 392 ? -8.640 -1.726 13.622 1.00 97.44 392 ILE A C 1
ATOM 2964 O O . ILE A 1 392 ? -9.792 -1.491 13.985 1.00 97.44 392 ILE A O 1
ATOM 2968 N N . GLY A 1 393 ? -8.285 -2.919 13.157 1.00 97.69 393 GLY A N 1
ATOM 2969 C CA . GLY A 1 393 ? -9.228 -4.005 12.947 1.00 97.69 393 GLY A CA 1
ATOM 2970 C C . GLY A 1 393 ? -8.580 -5.351 12.650 1.00 97.69 393 GLY A C 1
ATOM 2971 O O . GLY A 1 393 ? -7.363 -5.508 12.750 1.00 97.69 393 GLY A O 1
ATOM 2972 N N . LEU A 1 394 ? -9.414 -6.309 12.245 1.00 97.88 394 LEU A N 1
ATOM 2973 C CA . LEU A 1 394 ? -9.005 -7.651 11.834 1.00 97.88 394 LEU A CA 1
ATOM 2974 C C . LEU A 1 394 ? -9.497 -7.966 10.418 1.00 97.88 394 LEU A C 1
ATOM 2976 O O . LEU A 1 394 ? -10.621 -7.632 10.037 1.00 97.88 394 LEU A O 1
ATOM 2980 N N . ASP A 1 395 ? -8.650 -8.661 9.664 1.00 97.56 395 ASP A N 1
ATOM 2981 C CA . ASP A 1 395 ? -8.994 -9.392 8.451 1.00 97.56 395 ASP A CA 1
ATOM 2982 C C . ASP A 1 395 ? -9.094 -10.893 8.767 1.00 97.56 395 ASP A C 1
ATOM 2984 O O . ASP A 1 395 ? -8.114 -11.569 9.093 1.00 97.56 395 ASP A O 1
ATOM 2988 N N . PHE A 1 396 ? -10.312 -11.412 8.664 1.00 97.44 396 PHE A N 1
ATOM 2989 C CA . PHE A 1 396 ? -10.679 -12.802 8.896 1.00 97.44 396 PHE A CA 1
ATOM 2990 C C . PHE A 1 396 ? -10.598 -13.671 7.638 1.00 97.44 396 PHE A C 1
ATOM 2992 O O . PHE A 1 396 ? -10.836 -14.874 7.736 1.00 97.44 396 PHE A O 1
ATOM 2999 N N . SER A 1 397 ? -10.275 -13.106 6.467 1.00 94.56 397 SER A N 1
ATOM 3000 C CA . SER A 1 397 ? -10.343 -13.794 5.167 1.00 94.56 397 SER A CA 1
ATOM 3001 C C . SER A 1 397 ? -9.618 -15.142 5.151 1.00 94.56 397 SER A C 1
ATOM 3003 O O . SER A 1 397 ? -10.115 -16.109 4.570 1.00 94.56 397 SER A O 1
ATOM 3005 N N . ARG A 1 398 ? -8.479 -15.245 5.848 1.00 93.00 398 ARG A N 1
ATOM 3006 C CA . ARG A 1 398 ? -7.700 -16.486 5.951 1.00 93.00 398 ARG A CA 1
ATOM 3007 C C . ARG A 1 398 ? -8.347 -17.534 6.851 1.00 93.00 398 ARG A C 1
ATOM 3009 O O . ARG A 1 398 ? -8.438 -18.692 6.455 1.00 93.00 398 ARG A O 1
ATOM 3016 N N . VAL A 1 399 ? -8.814 -17.142 8.035 1.00 95.31 399 VAL A N 1
ATOM 3017 C CA . VAL A 1 399 ? -9.386 -18.076 9.025 1.00 95.31 399 VAL A CA 1
ATOM 3018 C C . VAL A 1 399 ? -10.773 -18.544 8.611 1.00 95.31 399 VAL A C 1
ATOM 3020 O O . VAL A 1 399 ? -11.153 -19.694 8.821 1.00 95.31 399 VAL A O 1
ATOM 3023 N N . SER A 1 400 ? -11.541 -17.661 7.977 1.00 93.44 400 SER A N 1
ATOM 3024 C CA . SER A 1 400 ? -12.892 -17.969 7.529 1.00 93.44 400 SER A CA 1
ATOM 3025 C C . SER A 1 400 ? -12.928 -18.736 6.205 1.00 93.44 400 SER A C 1
ATOM 3027 O O . SER A 1 400 ? -14.005 -19.184 5.802 1.00 93.44 400 SER A O 1
ATOM 3029 N N . ALA A 1 401 ? -11.777 -18.905 5.536 1.00 91.62 401 ALA A N 1
ATOM 3030 C CA . ALA A 1 401 ? -11.677 -19.339 4.142 1.00 91.62 401 ALA A CA 1
ATOM 3031 C C . ALA A 1 401 ? -12.560 -18.480 3.212 1.00 91.62 401 ALA A C 1
ATOM 3033 O O . ALA A 1 401 ? -13.279 -18.991 2.355 1.00 91.62 401 ALA A O 1
ATOM 3034 N N . GLY A 1 402 ? -12.561 -17.164 3.444 1.00 88.50 402 GLY A N 1
ATOM 3035 C CA . GLY A 1 402 ? -13.381 -16.192 2.723 1.00 88.50 402 GLY A CA 1
ATOM 3036 C C . GLY A 1 402 ? -14.863 -16.167 3.117 1.00 88.50 402 GLY A C 1
ATOM 3037 O O . GLY A 1 402 ? -15.626 -15.416 2.512 1.00 88.50 402 GLY A O 1
ATOM 3038 N N . ARG A 1 403 ? -15.299 -16.956 4.111 1.00 92.50 403 ARG A N 1
ATOM 3039 C CA . ARG A 1 403 ? -16.663 -16.851 4.653 1.00 92.50 403 ARG A CA 1
ATOM 3040 C C . ARG A 1 403 ? -16.850 -15.524 5.387 1.00 92.50 403 ARG A C 1
ATOM 3042 O O . ARG A 1 403 ? -15.938 -15.044 6.059 1.00 92.50 403 ARG A O 1
ATOM 3049 N N . GLN A 1 404 ? -18.045 -14.964 5.255 1.00 94.19 404 GLN A N 1
ATOM 3050 C CA . GLN A 1 404 ? -18.450 -13.738 5.937 1.00 94.19 404 GLN A CA 1
ATOM 3051 C C . GLN A 1 404 ? -18.401 -13.934 7.454 1.00 94.19 404 GLN A C 1
ATOM 3053 O O . GLN A 1 404 ? -18.809 -14.984 7.954 1.00 94.19 404 GLN A O 1
ATOM 3058 N N . MET A 1 405 ? -17.913 -12.923 8.164 1.00 95.19 405 MET A N 1
ATOM 3059 C CA . MET A 1 405 ? -17.942 -12.840 9.619 1.00 95.19 405 MET A CA 1
ATOM 3060 C C . MET A 1 405 ? -18.878 -11.702 10.010 1.00 95.19 405 MET A C 1
ATOM 3062 O O . MET A 1 405 ? -18.773 -10.607 9.467 1.00 95.19 405 MET A O 1
ATOM 3066 N N . ASP A 1 406 ? -19.795 -11.953 10.937 1.00 93.06 406 ASP A N 1
ATOM 3067 C CA . ASP A 1 406 ? -20.728 -10.940 11.430 1.00 93.06 406 ASP A CA 1
ATOM 3068 C C . ASP A 1 406 ? -20.270 -10.484 12.813 1.00 93.06 406 ASP A C 1
ATOM 3070 O O . ASP A 1 406 ? -20.374 -11.238 13.778 1.00 93.06 406 ASP A O 1
ATOM 3074 N N . VAL A 1 407 ? -19.714 -9.275 12.906 1.00 93.50 407 VAL A N 1
ATOM 3075 C CA . VAL A 1 407 ? -19.365 -8.676 14.197 1.00 93.50 407 VAL A CA 1
ATOM 3076 C C . VAL A 1 407 ? -20.591 -7.942 14.718 1.00 93.50 407 VAL A C 1
ATOM 3078 O O . VAL A 1 407 ? -21.069 -6.996 14.093 1.00 93.50 407 VAL A O 1
ATOM 3081 N N . LYS A 1 408 ? -21.086 -8.350 15.887 1.00 88.25 408 LYS A N 1
ATOM 3082 C CA . LYS A 1 408 ? -22.248 -7.725 16.549 1.00 88.25 408 LYS A CA 1
ATOM 3083 C C . LYS A 1 408 ? -21.889 -6.969 17.817 1.00 88.25 408 LYS A C 1
ATOM 3085 O O . LYS A 1 408 ? -22.670 -6.135 18.270 1.00 88.25 408 LYS A O 1
ATOM 3090 N N . CYS A 1 409 ? -20.727 -7.270 18.381 1.00 88.50 409 CYS A N 1
ATOM 3091 C CA . CYS A 1 409 ? -20.174 -6.593 19.538 1.00 88.50 409 CYS A CA 1
ATOM 3092 C C . CYS A 1 409 ? -18.646 -6.513 19.419 1.00 88.50 409 CYS A C 1
ATOM 3094 O O . CYS A 1 409 ? -18.013 -7.376 18.805 1.00 88.50 409 CYS A O 1
ATOM 3096 N N . PHE A 1 410 ? -18.049 -5.496 20.039 1.00 92.94 410 PHE A N 1
ATOM 3097 C CA . PHE A 1 410 ? -16.623 -5.470 20.327 1.00 92.94 410 PHE A CA 1
ATOM 3098 C C . PHE A 1 410 ? -16.354 -5.040 21.772 1.00 92.94 410 PHE A C 1
ATOM 3100 O O . PHE A 1 410 ? -17.156 -4.359 22.410 1.00 92.94 410 PHE A O 1
ATOM 3107 N N . ARG A 1 411 ? -15.188 -5.430 22.277 1.00 90.88 411 ARG A N 1
ATOM 3108 C CA . ARG A 1 411 ? -14.642 -5.008 23.566 1.00 90.88 411 ARG A CA 1
ATOM 3109 C C . ARG A 1 411 ? -13.300 -4.343 23.306 1.00 90.88 411 ARG A C 1
ATOM 3111 O O . ARG A 1 411 ? -12.473 -4.928 22.617 1.00 90.88 411 ARG A O 1
ATOM 3118 N N . ALA A 1 412 ? -13.088 -3.140 23.830 1.00 90.69 412 ALA A N 1
ATOM 3119 C CA . ALA A 1 412 ? -11.855 -2.391 23.602 1.00 90.69 412 ALA A CA 1
ATOM 3120 C C . ALA A 1 412 ? -11.293 -1.823 24.908 1.00 90.69 412 ALA A C 1
ATOM 3122 O O . ALA A 1 412 ? -12.016 -1.247 25.719 1.00 90.69 412 ALA A O 1
ATOM 3123 N N . MET A 1 413 ? -9.981 -1.943 25.075 1.00 87.81 413 MET A N 1
ATOM 3124 C CA . MET A 1 413 ? -9.202 -1.256 26.092 1.00 87.81 413 MET A CA 1
ATOM 3125 C C . MET A 1 413 ? -8.352 -0.194 25.401 1.00 87.81 413 MET A C 1
ATOM 3127 O O . MET A 1 413 ? -7.403 -0.512 24.687 1.00 87.81 413 MET A O 1
ATOM 3131 N N . GLN A 1 414 ? -8.688 1.079 25.597 1.00 86.00 414 GLN A N 1
ATOM 3132 C CA . GLN A 1 414 ? -7.865 2.178 25.089 1.00 86.00 414 GLN A CA 1
ATOM 3133 C C . GLN A 1 414 ? -6.566 2.279 25.894 1.00 86.00 414 GLN A C 1
ATOM 3135 O O . GLN A 1 414 ? -6.567 2.039 27.101 1.00 86.00 414 GLN A O 1
ATOM 3140 N N . SER A 1 415 ? -5.458 2.631 25.242 1.00 81.38 415 SER A N 1
ATOM 3141 C CA . SER A 1 415 ? -4.154 2.709 25.909 1.00 81.38 415 SER A CA 1
ATOM 3142 C C . SER A 1 415 ? -4.149 3.782 27.002 1.00 81.38 415 SER A C 1
ATOM 3144 O O . SER A 1 415 ? -4.594 4.910 26.802 1.00 81.38 415 SER A O 1
ATOM 3146 N N . ARG A 1 416 ? -3.633 3.439 28.190 1.00 68.88 416 ARG A N 1
ATOM 3147 C CA . ARG A 1 416 ? -3.575 4.337 29.367 1.00 68.88 416 ARG A CA 1
ATOM 3148 C C . ARG A 1 416 ? -2.154 4.559 29.890 1.00 68.88 416 ARG A C 1
ATOM 3150 O O . ARG A 1 416 ? -1.969 5.036 31.010 1.00 68.88 416 ARG A O 1
ATOM 3157 N N . SER A 1 417 ? -1.124 4.200 29.118 1.00 58.75 417 SER A N 1
ATOM 3158 C CA . SER A 1 417 ? 0.260 4.160 29.611 1.00 58.75 417 SER A CA 1
ATOM 3159 C C . SER A 1 417 ? 0.795 5.539 30.031 1.00 58.75 417 SER A C 1
ATOM 3161 O O . SER A 1 417 ? 1.325 6.319 29.241 1.00 58.75 417 SER A O 1
ATOM 3163 N N . ALA A 1 418 ? 0.751 5.827 31.336 1.00 46.56 418 ALA A N 1
ATOM 3164 C CA . ALA A 1 418 ? 1.343 7.034 31.917 1.00 46.56 418 ALA A CA 1
ATOM 3165 C C . ALA A 1 418 ? 2.873 7.107 31.702 1.00 46.56 418 ALA A C 1
ATOM 3167 O O . ALA A 1 418 ? 3.449 8.200 31.602 1.00 46.56 418 ALA A O 1
ATOM 3168 N N . LYS A 1 419 ? 3.540 5.945 31.600 1.00 46.12 419 LYS A N 1
ATOM 3169 C CA . LYS A 1 419 ? 5.005 5.824 31.567 1.00 46.12 419 LYS A CA 1
ATOM 3170 C C . LYS A 1 419 ? 5.645 6.253 30.248 1.00 46.12 419 LYS A C 1
ATOM 3172 O O . LYS A 1 419 ? 6.766 6.746 30.297 1.00 46.12 419 LYS A O 1
ATOM 3177 N N . GLN A 1 420 ? 4.977 6.142 29.096 1.00 47.88 420 GLN A N 1
ATOM 3178 C CA . GLN A 1 420 ? 5.633 6.412 27.802 1.00 47.88 420 GLN A CA 1
ATOM 3179 C C . GLN A 1 420 ? 4.887 7.396 26.903 1.00 47.88 420 GLN A C 1
ATOM 3181 O O . GLN A 1 420 ? 5.510 8.378 26.518 1.00 47.88 420 GLN A O 1
ATOM 3186 N N . GLU A 1 421 ? 3.568 7.314 26.793 1.00 46.94 421 GLU A N 1
ATOM 3187 C CA . GLU A 1 421 ? 2.730 8.264 26.061 1.00 46.94 421 GLU A CA 1
ATOM 3188 C C . GLU A 1 421 ? 1.316 8.097 26.598 1.00 46.94 421 GLU A C 1
ATOM 3190 O O . GLU A 1 421 ? 0.683 7.061 26.444 1.00 46.94 421 GLU A O 1
ATOM 3195 N N . CYS A 1 422 ? 0.836 9.094 27.325 1.00 53.00 422 CYS A N 1
ATOM 3196 C CA . CYS A 1 422 ? -0.525 9.059 27.835 1.00 53.00 422 CYS A CA 1
ATOM 3197 C C . CYS A 1 422 ? -1.407 9.208 26.555 1.00 53.00 422 CYS A C 1
ATOM 3199 O O . CYS A 1 422 ? -1.187 10.130 25.781 1.00 53.00 422 CYS A O 1
ATOM 3201 N N . CYS A 1 423 ? -2.234 8.221 26.206 1.00 57.72 423 CYS A N 1
ATOM 3202 C CA . CYS A 1 423 ? -3.044 8.263 24.978 1.00 57.72 423 CYS A CA 1
ATOM 3203 C C . CYS A 1 423 ? -4.343 9.011 25.288 1.00 57.72 423 CYS A C 1
ATOM 3205 O O . CYS A 1 423 ? -4.808 8.955 26.429 1.00 57.72 423 CYS A O 1
ATOM 3207 N N . ASP A 1 424 ? -4.886 9.759 24.325 1.00 67.06 424 ASP A N 1
ATOM 3208 C CA . ASP A 1 424 ? -6.194 10.389 24.533 1.00 67.06 424 ASP A CA 1
ATOM 3209 C C . ASP A 1 424 ? -7.270 9.374 24.143 1.00 67.06 424 ASP A C 1
ATOM 3211 O O . ASP A 1 424 ? -7.233 8.864 23.013 1.00 67.06 424 ASP A O 1
ATOM 3215 N N . PRO A 1 425 ? -8.185 9.037 25.065 1.00 76.31 425 PRO A N 1
ATOM 3216 C CA . PRO A 1 425 ? -9.287 8.160 24.738 1.00 76.31 425 PRO A CA 1
ATOM 3217 C C . PRO A 1 425 ? -10.133 8.802 23.633 1.00 76.31 425 PRO A C 1
ATOM 3219 O O . PRO A 1 425 ? -10.340 10.016 23.583 1.00 76.31 425 PRO A O 1
ATOM 3222 N N . ALA A 1 426 ? -10.618 7.975 22.719 1.00 86.94 426 ALA A N 1
ATOM 3223 C CA . ALA A 1 426 ? -11.718 8.352 21.854 1.00 86.94 426 ALA A CA 1
ATOM 3224 C C . ALA A 1 426 ? -12.954 8.663 22.711 1.00 86.94 426 ALA A C 1
ATOM 3226 O O . ALA A 1 426 ? -13.322 7.845 23.556 1.00 86.94 426 ALA A O 1
ATOM 3227 N N . SER A 1 427 ? -13.588 9.812 22.475 1.00 86.94 427 SER A N 1
ATOM 3228 C CA . SER A 1 427 ? -14.935 10.113 22.968 1.00 86.94 427 SER A CA 1
ATOM 3229 C C . SER A 1 427 ? -16.004 9.526 22.049 1.00 86.94 427 SER A C 1
ATOM 3231 O O . SER A 1 427 ? -17.120 9.290 22.499 1.00 86.94 427 SER A O 1
ATOM 3233 N N . GLU A 1 428 ? -15.667 9.231 20.792 1.00 90.75 428 GLU A N 1
ATOM 3234 C CA . GLU A 1 428 ? -16.545 8.522 19.866 1.00 90.75 428 GLU A CA 1
ATOM 3235 C C . GLU A 1 428 ? -15.739 7.631 18.916 1.00 90.75 428 GLU A C 1
ATOM 3237 O O . GLU A 1 428 ? -14.709 8.039 18.365 1.00 90.75 428 GLU A O 1
ATOM 3242 N N . VAL A 1 429 ? -16.222 6.406 18.702 1.00 93.44 429 VAL A N 1
ATOM 3243 C CA . VAL A 1 429 ? -15.706 5.488 17.679 1.00 93.44 429 VAL A CA 1
ATOM 3244 C C . VAL A 1 429 ? -16.835 4.922 16.830 1.00 93.44 429 VAL A C 1
ATOM 3246 O O . VAL A 1 429 ? -17.957 4.753 17.303 1.00 93.44 429 VAL A O 1
ATOM 3249 N N . ARG A 1 430 ? -16.517 4.554 15.589 1.00 95.12 430 ARG A N 1
ATOM 3250 C CA . ARG A 1 430 ? -17.425 3.876 14.665 1.00 95.12 430 ARG A CA 1
ATOM 3251 C C . ARG A 1 430 ? -16.913 2.487 14.308 1.00 95.12 430 ARG A C 1
ATOM 3253 O O . ARG A 1 430 ? -15.747 2.331 13.955 1.00 95.12 430 ARG A O 1
ATOM 3260 N N . LEU A 1 431 ? -17.782 1.479 14.341 1.00 95.25 431 LEU A N 1
ATOM 3261 C CA . LEU A 1 431 ? -17.475 0.162 13.782 1.00 95.25 431 LEU A CA 1
ATOM 3262 C C . LEU A 1 431 ? -17.809 0.143 12.284 1.00 95.25 431 LEU A C 1
ATOM 3264 O O . LEU A 1 431 ? -18.921 0.471 11.866 1.00 95.25 431 LEU A O 1
ATOM 3268 N N . GLU A 1 432 ? -16.847 -0.270 11.467 1.00 97.38 432 GLU A N 1
ATOM 3269 C CA . GLU A 1 432 ? -17.000 -0.412 10.023 1.00 97.38 432 GLU A CA 1
ATOM 3270 C C . GLU A 1 432 ? -16.742 -1.847 9.573 1.00 97.38 432 GLU A C 1
ATOM 3272 O O . GLU A 1 432 ? -15.889 -2.554 10.116 1.00 97.38 432 GLU A O 1
ATOM 3277 N N . ARG A 1 433 ? -17.455 -2.243 8.517 1.00 96.38 433 ARG A N 1
ATOM 3278 C CA . ARG A 1 433 ? -17.278 -3.512 7.813 1.00 96.38 433 ARG A CA 1
ATOM 3279 C C . ARG A 1 433 ? -16.907 -3.265 6.361 1.00 96.38 433 ARG A C 1
ATOM 3281 O O . ARG A 1 433 ? -17.358 -2.294 5.741 1.00 96.38 433 ARG A O 1
ATOM 3288 N N . TRP A 1 434 ? -16.106 -4.158 5.804 1.00 96.25 434 TRP A N 1
ATOM 3289 C CA . TRP A 1 434 ? -15.804 -4.152 4.381 1.00 96.25 434 TRP A CA 1
ATOM 3290 C C . TRP A 1 434 ? -16.940 -4.797 3.591 1.00 96.25 434 TRP A C 1
ATOM 3292 O O . TRP A 1 434 ? -17.226 -5.970 3.780 1.00 96.25 434 TRP A O 1
ATOM 3302 N N . ASN A 1 435 ? -17.568 -4.082 2.661 1.00 94.38 435 ASN A N 1
ATOM 3303 C CA . ASN A 1 435 ? -18.697 -4.621 1.889 1.00 94.38 435 ASN A CA 1
ATOM 3304 C C . ASN A 1 435 ? -18.283 -5.363 0.597 1.00 94.38 435 ASN A C 1
ATOM 3306 O O . ASN A 1 435 ? -19.140 -5.720 -0.209 1.00 94.38 435 ASN A O 1
ATOM 3310 N N . GLY A 1 436 ? -16.980 -5.559 0.373 1.00 91.56 436 GLY A N 1
ATOM 3311 C CA . GLY A 1 436 ? -16.410 -6.124 -0.856 1.00 91.56 436 GLY A CA 1
ATOM 3312 C C . GLY A 1 436 ? -15.693 -5.090 -1.732 1.00 91.56 436 GLY A C 1
ATOM 3313 O O . GLY A 1 436 ? -14.745 -5.447 -2.430 1.00 91.56 436 GLY A O 1
ATOM 3314 N N . THR A 1 437 ? -16.083 -3.815 -1.658 1.00 88.62 437 THR A N 1
ATOM 3315 C CA . THR A 1 437 ? -15.517 -2.733 -2.488 1.00 88.62 437 THR A CA 1
ATOM 3316 C C . THR A 1 437 ? -15.056 -1.519 -1.687 1.00 88.62 437 THR A C 1
ATOM 3318 O O . THR A 1 437 ? -14.088 -0.866 -2.076 1.00 88.62 437 THR A O 1
ATOM 3321 N N . ALA A 1 438 ? -15.719 -1.227 -0.569 1.00 94.38 438 ALA A N 1
ATOM 3322 C CA . ALA A 1 438 ? -15.433 -0.093 0.293 1.00 94.38 438 ALA A CA 1
ATOM 3323 C C . ALA A 1 438 ? -15.719 -0.418 1.765 1.00 94.38 438 ALA A C 1
ATOM 3325 O O . ALA A 1 438 ? -16.415 -1.379 2.112 1.00 94.38 438 ALA A O 1
ATOM 3326 N N . TRP A 1 439 ? -15.191 0.430 2.643 1.00 96.25 439 TRP A N 1
ATOM 3327 C CA . TRP A 1 439 ? -15.588 0.440 4.043 1.00 96.25 439 TRP A CA 1
ATOM 3328 C C . TRP A 1 439 ? -16.938 1.121 4.194 1.00 96.25 439 TRP A C 1
ATOM 3330 O O . TRP A 1 439 ? -17.184 2.178 3.615 1.00 96.25 439 TRP A O 1
ATOM 3340 N N . THR A 1 440 ? -17.809 0.503 4.978 1.00 95.44 440 THR A N 1
ATOM 3341 C CA . THR A 1 440 ? -19.130 1.039 5.293 1.00 95.44 440 THR A CA 1
ATOM 3342 C C . THR A 1 440 ? -19.365 0.958 6.793 1.00 95.44 440 THR A C 1
ATOM 3344 O O . THR A 1 440 ? -18.933 -0.026 7.404 1.00 95.44 440 THR A O 1
ATOM 3347 N N . PRO A 1 441 ? -20.058 1.942 7.394 1.00 95.25 441 PRO A N 1
ATOM 3348 C CA . PRO A 1 441 ? -20.562 1.804 8.751 1.00 95.25 441 PRO A CA 1
ATOM 3349 C C . PRO A 1 441 ? -21.312 0.483 8.898 1.00 95.25 441 PRO A C 1
ATOM 3351 O O . PRO A 1 441 ? -22.145 0.133 8.052 1.00 95.25 441 PRO A O 1
ATOM 3354 N N . ALA A 1 442 ? -21.001 -0.267 9.952 1.00 92.06 442 ALA A N 1
ATOM 3355 C CA . ALA A 1 442 ? -21.771 -1.454 10.261 1.00 92.06 442 ALA A CA 1
ATOM 3356 C C . ALA A 1 442 ? -23.220 -1.039 10.559 1.00 92.06 442 ALA A C 1
ATOM 3358 O O . ALA A 1 442 ? -23.489 -0.006 11.169 1.00 92.06 442 ALA A O 1
ATOM 3359 N N . THR A 1 443 ? -24.174 -1.809 10.050 1.00 86.62 443 THR A N 1
ATOM 3360 C CA . THR A 1 443 ? -25.597 -1.567 10.278 1.00 86.62 443 THR A CA 1
ATOM 3361 C C . THR A 1 443 ? -26.271 -2.904 10.493 1.00 86.62 443 THR A C 1
ATOM 3363 O O . THR A 1 443 ? -26.011 -3.867 9.771 1.00 86.62 443 THR A O 1
ATOM 3366 N N . TRP A 1 444 ? -27.152 -2.959 11.485 1.00 81.19 444 TRP A N 1
ATOM 3367 C CA . TRP A 1 444 ? -27.923 -4.157 11.788 1.00 81.19 444 TRP A CA 1
ATOM 3368 C C . TRP A 1 444 ? -29.402 -3.807 11.741 1.00 81.19 444 TRP A C 1
ATOM 3370 O O . TRP A 1 444 ? -29.863 -2.906 12.447 1.00 81.19 444 TRP A O 1
ATOM 3380 N N . ALA A 1 445 ? -30.145 -4.523 10.900 1.00 76.00 445 ALA A N 1
ATOM 3381 C CA . ALA A 1 445 ? -31.594 -4.428 10.848 1.00 76.00 445 ALA A CA 1
ATOM 3382 C C . ALA A 1 445 ? -32.193 -5.330 11.932 1.00 76.00 445 ALA A C 1
ATOM 3384 O O . ALA A 1 445 ? -31.968 -6.542 11.926 1.00 76.00 445 ALA A O 1
ATOM 3385 N N . ARG A 1 446 ? -32.974 -4.758 12.855 1.00 68.00 446 ARG A N 1
ATOM 3386 C CA . ARG A 1 446 ? -33.828 -5.559 13.742 1.00 68.00 446 ARG A CA 1
ATOM 3387 C C . ARG A 1 446 ? -35.215 -5.688 13.146 1.00 68.00 446 ARG A C 1
ATOM 3389 O O . ARG A 1 446 ? -35.930 -4.697 13.023 1.00 68.00 446 ARG A O 1
ATOM 3396 N N . THR A 1 447 ? -35.617 -6.918 12.853 1.00 68.25 447 THR A N 1
ATOM 3397 C CA . THR A 1 447 ? -37.024 -7.240 12.620 1.00 68.25 447 THR A CA 1
ATOM 3398 C C . THR A 1 447 ? -37.716 -7.277 13.976 1.00 68.25 447 THR A C 1
ATOM 3400 O O . THR A 1 447 ? -37.488 -8.187 14.772 1.00 68.25 447 THR A O 1
ATOM 3403 N N . LEU A 1 448 ? -38.524 -6.263 14.274 1.00 72.38 448 LEU A N 1
ATOM 3404 C CA . LEU A 1 448 ? -39.357 -6.271 15.472 1.00 72.38 448 LEU A CA 1
ATOM 3405 C C . LEU A 1 448 ? -40.504 -7.272 15.274 1.00 72.38 448 LEU A C 1
ATOM 3407 O O . LEU A 1 448 ? -41.083 -7.370 14.187 1.00 72.38 448 LEU A O 1
ATOM 3411 N N . ALA A 1 449 ? -40.834 -8.029 16.320 1.00 71.69 449 ALA A N 1
ATOM 3412 C CA . ALA A 1 449 ? -42.005 -8.898 16.304 1.00 71.69 449 ALA A CA 1
ATOM 3413 C C . ALA A 1 449 ? -43.267 -8.045 16.068 1.00 71.69 449 ALA A C 1
ATOM 3415 O O . ALA A 1 449 ? -43.466 -7.037 16.741 1.00 71.69 449 ALA A O 1
ATOM 3416 N N . GLY A 1 450 ? -44.108 -8.429 15.101 1.00 81.50 450 GLY A N 1
ATOM 3417 C CA . GLY A 1 450 ? -45.362 -7.719 14.797 1.00 81.50 450 GLY A CA 1
ATOM 3418 C C . GLY A 1 450 ? -45.390 -6.905 13.496 1.00 81.50 450 GLY A C 1
ATOM 3419 O O . GLY A 1 450 ? -46.268 -6.064 13.334 1.00 81.50 450 GLY A O 1
ATOM 3420 N N . GLY A 1 451 ? -44.467 -7.140 12.556 1.00 78.50 451 GLY A N 1
ATOM 3421 C CA . GLY A 1 451 ? -44.547 -6.559 11.206 1.00 78.50 451 GLY A CA 1
ATOM 3422 C C . GLY A 1 451 ? -44.185 -5.072 11.115 1.00 78.50 451 GLY A C 1
ATOM 3423 O O . GLY A 1 451 ? -44.486 -4.432 10.108 1.00 78.50 451 GLY A O 1
ATOM 3424 N N . GLN A 1 452 ? -43.540 -4.512 12.142 1.00 74.19 452 GLN A N 1
ATOM 3425 C CA . GLN A 1 452 ? -42.959 -3.172 12.064 1.00 74.19 452 GLN A CA 1
ATOM 3426 C C . GLN A 1 452 ? -41.745 -3.153 11.126 1.00 74.19 452 GLN A C 1
ATOM 3428 O O . GLN A 1 452 ? -41.016 -4.140 11.000 1.00 74.19 452 GLN A O 1
ATOM 3433 N N . LEU A 1 453 ? -41.542 -2.008 10.465 1.00 74.62 453 LEU A N 1
ATOM 3434 C CA . LEU A 1 453 ? -40.385 -1.780 9.604 1.00 74.62 453 LEU A CA 1
ATOM 3435 C C . LEU A 1 453 ? -39.084 -1.963 10.404 1.00 74.62 453 LEU A C 1
ATOM 3437 O O . LEU A 1 453 ? -39.027 -1.557 11.567 1.00 74.62 453 LEU A O 1
ATOM 3441 N N . PRO A 1 454 ? -38.047 -2.568 9.802 1.00 74.50 454 PRO A N 1
ATOM 3442 C CA . PRO A 1 454 ? -36.794 -2.818 10.492 1.00 74.50 454 PRO A CA 1
ATOM 3443 C C . PRO A 1 454 ? -36.145 -1.511 10.955 1.00 74.50 454 PRO A C 1
ATOM 3445 O O . PRO A 1 454 ? -35.918 -0.600 10.158 1.00 74.50 454 PRO A O 1
ATOM 3448 N N . TRP A 1 455 ? -35.817 -1.436 12.245 1.00 72.69 455 TRP A N 1
ATOM 3449 C CA . TRP A 1 455 ? -35.026 -0.338 12.800 1.00 72.69 455 TRP A CA 1
ATOM 3450 C C . TRP A 1 455 ? -33.546 -0.614 12.512 1.00 72.69 455 TRP A C 1
ATOM 3452 O O . TRP A 1 455 ? -33.023 -1.669 12.885 1.00 72.69 455 TRP A O 1
ATOM 3462 N N . VAL A 1 456 ? -32.881 0.327 11.836 1.00 73.06 456 VAL A N 1
ATOM 3463 C CA . VAL A 1 456 ? -31.429 0.325 11.603 1.00 73.06 456 VAL A CA 1
ATOM 3464 C C . VAL A 1 456 ? -30.703 0.979 12.780 1.00 73.06 456 VAL A C 1
ATOM 3466 O O . VAL A 1 456 ? -30.881 2.167 13.039 1.00 73.06 456 VAL A O 1
ATOM 3469 N N . VAL A 1 457 ? -29.888 0.205 13.495 1.00 73.06 457 VAL A N 1
ATOM 3470 C CA . VAL A 1 457 ? -29.045 0.719 14.587 1.00 73.06 457 VAL A CA 1
ATOM 3471 C C . VAL A 1 457 ? -27.708 1.195 14.012 1.00 73.06 457 VAL A C 1
ATOM 3473 O O . VAL A 1 457 ? -27.101 0.473 13.216 1.00 73.06 457 VAL A O 1
ATOM 3476 N N . SER A 1 458 ? -27.275 2.402 14.396 1.00 78.88 458 SER A N 1
ATOM 3477 C CA . SER A 1 458 ? -25.967 2.957 14.016 1.00 78.88 458 SER A CA 1
ATOM 3478 C C . SER A 1 458 ? -24.831 2.224 14.732 1.00 78.88 458 SER A C 1
ATOM 3480 O O . SER A 1 458 ? -24.998 1.753 15.854 1.00 78.88 458 SER A O 1
ATOM 3482 N N . ALA A 1 459 ? -23.666 2.161 14.096 1.00 87.31 459 ALA A N 1
ATOM 3483 C CA . ALA A 1 459 ? -22.441 1.596 14.653 1.00 87.31 459 ALA A CA 1
ATOM 3484 C C . ALA A 1 459 ? -21.525 2.648 15.298 1.00 87.31 459 ALA A C 1
ATOM 3486 O O . ALA A 1 459 ? -20.310 2.452 15.328 1.00 87.31 459 ALA A O 1
ATOM 3487 N N . ASN A 1 460 ? -22.087 3.757 15.779 1.00 87.81 460 ASN A N 1
ATOM 3488 C CA . ASN A 1 460 ? -21.353 4.763 16.542 1.00 87.81 460 ASN A CA 1
ATOM 3489 C C . ASN A 1 460 ? -21.468 4.461 18.038 1.00 87.81 460 ASN A C 1
ATOM 3491 O O . ASN A 1 460 ? -22.542 4.112 18.525 1.00 87.81 460 ASN A O 1
ATOM 3495 N N . PHE A 1 461 ? -20.357 4.600 18.751 1.00 85.25 461 PHE A N 1
ATOM 3496 C CA . PHE A 1 461 ? -20.232 4.297 20.170 1.00 85.25 461 PHE A CA 1
ATOM 3497 C C . PHE A 1 461 ? -19.595 5.489 20.873 1.00 85.25 461 PHE A C 1
ATOM 3499 O O . PHE A 1 461 ? -18.516 5.932 20.476 1.00 85.25 461 PHE A O 1
ATOM 3506 N N . HIS A 1 462 ? -20.241 5.977 21.930 1.00 84.81 462 HIS A N 1
ATOM 3507 C CA . HIS A 1 462 ? -19.792 7.141 22.685 1.00 84.81 462 HIS A CA 1
ATOM 3508 C C . HIS A 1 462 ? -19.060 6.730 23.968 1.00 84.81 462 HIS A C 1
ATOM 3510 O O . HIS A 1 462 ? -19.341 5.704 24.587 1.00 84.81 462 HIS A O 1
ATOM 3516 N N . LEU A 1 463 ? -18.082 7.548 24.353 1.00 75.88 463 LEU A N 1
ATOM 3517 C CA . LEU A 1 463 ? -17.240 7.402 25.538 1.00 75.88 463 LEU A CA 1
ATOM 3518 C C . LEU A 1 463 ? -16.664 5.982 25.737 1.00 75.88 463 LEU A C 1
ATOM 3520 O O . LEU A 1 463 ? -16.712 5.472 26.864 1.00 75.88 463 LEU A O 1
ATOM 3524 N N . PRO A 1 464 ? -16.130 5.311 24.691 1.00 70.69 464 PRO A N 1
ATOM 3525 C CA . PRO A 1 464 ? -15.579 3.968 24.846 1.00 70.69 464 PRO A CA 1
ATOM 3526 C C . PRO A 1 464 ? -14.424 4.001 25.853 1.00 70.69 464 PRO A C 1
ATOM 3528 O O . PRO A 1 464 ? -13.406 4.633 25.624 1.00 70.69 464 PRO A O 1
ATOM 3531 N N . GLY A 1 465 ? -14.541 3.342 26.997 1.00 59.78 465 GLY A N 1
ATOM 3532 C CA . GLY A 1 465 ? -13.473 3.308 27.993 1.00 59.78 465 GLY A CA 1
ATOM 3533 C C . GLY A 1 465 ? -13.173 4.647 28.675 1.00 59.78 465 GLY A C 1
ATOM 3534 O O . GLY A 1 465 ? -12.021 4.853 29.071 1.00 59.78 465 GLY A O 1
ATOM 3535 N N . ALA A 1 466 ? -14.164 5.533 28.844 1.00 56.72 466 ALA A N 1
ATOM 3536 C CA . ALA A 1 466 ? -14.034 6.699 29.722 1.00 56.72 466 ALA A CA 1
ATOM 3537 C C . ALA A 1 466 ? -13.646 6.273 31.152 1.00 56.72 466 ALA A C 1
ATOM 3539 O O . ALA A 1 466 ? -14.148 5.281 31.690 1.00 56.72 466 ALA A O 1
ATOM 3540 N N . CYS A 1 467 ? -12.724 7.011 31.773 1.00 46.38 467 CYS A N 1
ATOM 3541 C CA . CYS A 1 467 ? -12.396 6.805 33.181 1.00 46.38 467 CYS A CA 1
ATOM 3542 C C . CYS A 1 467 ? -13.598 7.218 34.047 1.00 46.38 467 CYS A C 1
ATOM 3544 O O . CYS A 1 467 ? -14.252 8.211 33.731 1.00 46.38 467 CYS A O 1
ATOM 3546 N N . PRO A 1 468 ? -13.888 6.515 35.156 1.00 48.25 468 PRO A N 1
ATOM 3547 C CA . PRO A 1 468 ? -14.777 7.056 36.177 1.00 48.25 468 PRO A CA 1
ATOM 3548 C C . PRO A 1 468 ? -14.270 8.443 36.589 1.00 48.25 468 PRO A C 1
ATOM 3550 O O . PRO A 1 468 ? -13.091 8.575 36.918 1.00 48.25 468 PRO A O 1
ATOM 3553 N N . ASP A 1 469 ? -15.133 9.460 36.543 1.00 45.22 469 ASP A N 1
ATOM 3554 C CA . ASP A 1 469 ? -14.760 10.827 36.901 1.00 45.22 469 ASP A CA 1
ATOM 3555 C C . ASP A 1 469 ? -14.117 10.874 38.294 1.00 45.22 469 ASP A C 1
ATOM 3557 O O . ASP A 1 469 ? -14.683 10.406 39.287 1.00 45.22 469 ASP A O 1
ATOM 3561 N N . ASP A 1 470 ? -12.946 11.509 38.373 1.00 43.38 470 ASP A N 1
ATOM 3562 C CA . ASP A 1 470 ? -12.170 11.767 39.593 1.00 43.38 470 ASP A CA 1
ATOM 3563 C C . ASP A 1 470 ? -12.831 12.842 40.487 1.00 43.38 470 ASP A C 1
ATOM 3565 O O . ASP A 1 470 ? -12.170 13.670 41.120 1.00 43.38 470 ASP A O 1
ATOM 3569 N N . ALA A 1 471 ? -14.161 12.834 40.599 1.00 46.88 471 ALA A N 1
ATOM 3570 C CA . ALA A 1 471 ? -14.914 13.788 41.411 1.00 46.88 471 ALA A CA 1
ATOM 3571 C C . ALA A 1 471 ? -14.532 13.745 42.909 1.00 46.88 471 ALA A C 1
ATOM 3573 O O . ALA A 1 471 ? -14.882 14.654 43.657 1.00 46.88 471 ALA A O 1
ATOM 3574 N N . SER A 1 472 ? -13.792 12.722 43.365 1.00 47.22 472 SER A N 1
ATOM 3575 C CA . SER A 1 472 ? -13.394 12.568 44.771 1.00 47.22 472 SER A CA 1
ATOM 3576 C C . SER A 1 472 ? -12.012 13.120 45.150 1.00 47.22 472 SER A C 1
ATOM 3578 O O . SER A 1 472 ? -11.665 13.050 46.323 1.00 47.22 472 SER A O 1
ATOM 3580 N N . GLY A 1 473 ? -11.201 13.639 44.220 1.00 49.19 473 GLY A N 1
ATOM 3581 C CA . GLY A 1 473 ? -9.950 14.347 44.555 1.00 49.19 473 GLY A CA 1
ATOM 3582 C C . GLY A 1 473 ? -8.843 13.551 45.280 1.00 49.19 473 GLY A C 1
ATOM 3583 O O . GLY A 1 473 ? -7.849 14.153 45.683 1.00 49.19 473 GLY A O 1
ATOM 3584 N N . GLU A 1 474 ? -8.962 12.226 45.438 1.00 47.50 474 GLU A N 1
ATOM 3585 C CA . GLU A 1 474 ? -7.936 11.378 46.064 1.00 47.50 474 GLU A CA 1
ATOM 3586 C C . GLU A 1 474 ? -7.214 10.475 45.043 1.00 47.50 474 GLU A C 1
ATOM 3588 O O . GLU A 1 474 ? -7.811 9.527 44.522 1.00 47.50 474 GLU A O 1
ATOM 3593 N N . PRO A 1 475 ? -5.907 10.691 44.798 1.00 47.38 475 PRO A N 1
ATOM 3594 C CA . PRO A 1 475 ? -5.113 9.877 43.889 1.00 47.38 475 PRO A CA 1
ATOM 3595 C C . PRO A 1 475 ? -4.603 8.624 44.614 1.00 47.38 475 PRO A C 1
ATOM 3597 O O . PRO A 1 475 ? -3.468 8.580 45.089 1.00 47.38 475 PRO A O 1
ATOM 3600 N N . SER A 1 476 ? -5.423 7.576 44.714 1.00 49.34 476 SER A N 1
ATOM 3601 C CA . SER A 1 476 ? -4.930 6.278 45.195 1.00 49.34 476 SER A CA 1
ATOM 3602 C C . SER A 1 476 ? -4.426 5.427 44.020 1.00 49.34 476 SER A C 1
ATOM 3604 O O . SER A 1 476 ? -5.168 5.110 43.095 1.00 49.34 476 SER A O 1
ATOM 3606 N N . GLN A 1 477 ? -3.155 5.005 44.062 1.00 53.31 477 GLN A N 1
ATOM 3607 C CA . GLN A 1 477 ? -2.548 4.061 43.099 1.00 53.31 477 GLN A CA 1
ATOM 3608 C C . GLN A 1 477 ? -3.367 2.769 42.911 1.00 53.31 477 GLN A C 1
ATOM 3610 O O . GLN A 1 477 ? -3.274 2.128 41.866 1.00 53.31 477 GLN A O 1
ATOM 3615 N N . ARG A 1 478 ? -4.195 2.413 43.901 1.00 51.50 478 ARG A N 1
ATOM 3616 C CA . ARG A 1 478 ? -5.138 1.291 43.852 1.00 51.50 478 ARG A CA 1
ATOM 3617 C C . ARG A 1 478 ? -6.225 1.484 42.790 1.00 51.50 478 ARG A C 1
ATOM 3619 O O . ARG A 1 478 ? -6.513 0.547 42.060 1.00 51.50 478 ARG A O 1
ATOM 3626 N N . ARG A 1 479 ? -6.749 2.704 42.624 1.00 51.09 479 ARG A N 1
ATOM 3627 C CA . ARG A 1 479 ? -7.743 3.004 41.582 1.00 51.09 479 ARG A CA 1
ATOM 3628 C C . ARG A 1 479 ? -7.146 3.102 40.191 1.00 51.09 479 ARG A C 1
ATOM 3630 O O . ARG A 1 479 ? -7.842 2.812 39.237 1.00 51.09 479 ARG A O 1
ATOM 3637 N N . ILE A 1 480 ? -5.864 3.445 40.049 1.00 49.22 480 ILE A N 1
ATOM 3638 C CA . ILE A 1 480 ? -5.183 3.326 38.750 1.00 49.22 480 ILE A CA 1
ATOM 3639 C C . ILE A 1 480 ? -5.092 1.848 38.351 1.00 49.22 480 ILE A C 1
ATOM 3641 O O . ILE A 1 480 ? -5.283 1.540 37.185 1.00 49.22 480 ILE A O 1
ATOM 3645 N N . GLN A 1 481 ? -4.877 0.924 39.295 1.00 51.75 481 GLN A N 1
ATOM 3646 C CA . GLN A 1 481 ? -4.949 -0.516 39.010 1.00 51.75 481 GLN A CA 1
ATOM 3647 C C . GLN A 1 481 ? -6.379 -0.979 38.686 1.00 51.75 481 GLN A C 1
ATOM 3649 O O . GLN A 1 481 ? -6.554 -1.713 37.721 1.00 51.75 481 GLN A O 1
ATOM 3654 N N . GLU A 1 482 ? -7.396 -0.513 39.417 1.00 48.19 482 GLU A N 1
ATOM 3655 C CA . GLU A 1 482 ? -8.806 -0.840 39.129 1.00 48.19 482 GLU A CA 1
ATOM 3656 C C . GLU A 1 482 ? -9.294 -0.219 37.806 1.00 48.19 482 GLU A C 1
ATOM 3658 O O . GLU A 1 482 ? -9.994 -0.870 37.040 1.00 48.19 482 GLU A O 1
ATOM 3663 N N . ALA A 1 483 ? -8.869 1.003 37.477 1.00 46.22 483 ALA A N 1
ATOM 3664 C CA . ALA A 1 483 ? -9.152 1.654 36.204 1.00 46.22 483 ALA A CA 1
ATOM 3665 C C . ALA A 1 483 ? -8.382 0.979 35.061 1.00 46.22 483 ALA A C 1
ATOM 3667 O O . ALA A 1 483 ? -8.959 0.735 34.010 1.00 46.22 483 ALA A O 1
ATOM 3668 N N . VAL A 1 484 ? -7.112 0.603 35.225 1.00 45.97 484 VAL A N 1
ATOM 3669 C CA . VAL A 1 484 ? -6.398 -0.205 34.213 1.00 45.97 484 VAL A CA 1
ATOM 3670 C C . VAL A 1 484 ? -7.133 -1.528 33.940 1.00 45.97 484 VAL A C 1
ATOM 3672 O O . VAL A 1 484 ? -7.141 -1.978 32.804 1.00 45.97 484 VAL A O 1
ATOM 3675 N N . GLN A 1 485 ? -7.860 -2.070 34.923 1.00 43.94 485 GLN A N 1
ATOM 3676 C CA . GLN A 1 485 ? -8.700 -3.265 34.779 1.00 43.94 485 GLN A CA 1
ATOM 3677 C C . GLN A 1 485 ? -10.141 -3.003 34.306 1.00 43.94 485 GLN A C 1
ATOM 3679 O O . GLN A 1 485 ? -10.910 -3.955 34.156 1.00 43.94 485 GLN A O 1
ATOM 3684 N N . THR A 1 486 ? -10.544 -1.751 34.057 1.00 47.47 486 THR A N 1
ATOM 3685 C CA . THR A 1 486 ? -11.876 -1.471 33.490 1.00 47.47 486 THR A CA 1
ATOM 3686 C C . THR A 1 486 ? -11.890 -1.784 32.001 1.00 47.47 486 THR A C 1
ATOM 3688 O O . THR A 1 486 ? -11.669 -0.929 31.148 1.00 47.47 486 THR A O 1
ATOM 3691 N N . TRP A 1 487 ? -12.158 -3.051 31.706 1.00 46.91 487 TRP A N 1
ATOM 3692 C CA . TRP A 1 487 ? -12.625 -3.491 30.405 1.00 46.91 487 TRP A CA 1
ATOM 3693 C C . TRP A 1 487 ? -13.992 -2.871 30.145 1.00 46.91 487 TRP A C 1
ATOM 3695 O O . TRP A 1 487 ? -14.957 -3.195 30.838 1.00 46.91 487 TRP A O 1
ATOM 3705 N N . ASP A 1 488 ? -14.084 -1.991 29.153 1.00 54.34 488 ASP A N 1
ATOM 3706 C CA . ASP A 1 488 ? -15.381 -1.484 28.728 1.00 54.34 488 ASP A CA 1
ATOM 3707 C C . ASP A 1 488 ? -16.003 -2.497 27.759 1.00 54.34 488 ASP A C 1
ATOM 3709 O O . ASP A 1 488 ? -15.660 -2.581 26.576 1.00 54.34 488 ASP A O 1
ATOM 3713 N N . MET A 1 489 ? -16.851 -3.364 28.310 1.00 43.41 489 MET A N 1
ATOM 3714 C CA . MET A 1 489 ? -17.631 -4.314 27.530 1.00 43.41 489 MET A CA 1
ATOM 3715 C C . MET A 1 489 ? -18.890 -3.606 27.050 1.00 43.41 489 MET A C 1
ATOM 3717 O O . MET A 1 489 ? -19.892 -3.522 27.762 1.00 43.41 489 MET A O 1
ATOM 3721 N N . ARG A 1 490 ? -18.856 -3.117 25.812 1.00 55.09 490 ARG A N 1
ATOM 3722 C CA . ARG A 1 490 ? -20.041 -2.556 25.169 1.00 55.09 490 ARG A CA 1
ATOM 3723 C C . ARG A 1 490 ? -20.843 -3.676 24.539 1.00 55.09 490 ARG A C 1
ATOM 3725 O O . ARG A 1 490 ? -20.797 -3.921 23.340 1.00 55.09 490 ARG A O 1
ATOM 3732 N N . SER A 1 491 ? -21.575 -4.370 25.403 1.00 39.28 491 SER A N 1
ATOM 3733 C CA . SER A 1 491 ? -22.624 -5.274 24.960 1.00 39.28 491 SER A CA 1
ATOM 3734 C C . SER A 1 491 ? -23.835 -4.492 24.503 1.00 39.28 491 SER A C 1
ATOM 3736 O O . SER A 1 491 ? -24.220 -3.469 25.074 1.00 39.28 491 SER A O 1
ATOM 3738 N N . ARG A 1 492 ? -24.462 -4.998 23.450 1.00 40.16 492 ARG A N 1
ATOM 3739 C CA . ARG A 1 492 ? -25.818 -4.601 23.132 1.00 40.16 492 ARG A CA 1
ATOM 3740 C C . ARG A 1 492 ? -26.658 -5.070 24.311 1.00 40.16 492 ARG A C 1
ATOM 3742 O O . ARG A 1 492 ? -26.546 -6.232 24.705 1.00 40.16 492 ARG A O 1
ATOM 3749 N N . ARG A 1 493 ? -27.538 -4.223 24.853 1.00 36.28 493 ARG A N 1
ATOM 3750 C CA . ARG A 1 493 ? -28.631 -4.748 25.674 1.00 36.28 493 ARG A CA 1
ATOM 3751 C C . ARG A 1 493 ? -29.436 -5.691 24.779 1.00 36.28 493 ARG A C 1
ATOM 3753 O O . ARG A 1 493 ? -30.295 -5.292 23.988 1.00 36.28 493 ARG A O 1
ATOM 3760 N N . VAL A 1 494 ? -29.130 -6.978 24.889 1.00 34.06 494 VAL A N 1
ATOM 3761 C CA . VAL A 1 494 ? -30.136 -8.009 24.771 1.00 34.06 494 VAL A CA 1
ATOM 3762 C C . VAL A 1 494 ? -31.060 -7.665 25.928 1.00 34.06 494 VAL A C 1
ATOM 3764 O O . VAL A 1 494 ? -30.702 -7.859 27.088 1.00 34.06 494 VAL A O 1
ATOM 3767 N N . ALA A 1 495 ? -32.228 -7.097 25.638 1.00 32.81 495 ALA A N 1
ATOM 3768 C CA . ALA A 1 495 ? -33.371 -7.327 26.503 1.00 32.81 495 ALA A CA 1
ATOM 3769 C C . ALA A 1 495 ? -33.609 -8.840 26.432 1.00 32.81 495 ALA A C 1
ATOM 3771 O O . ALA A 1 495 ? -34.428 -9.317 25.654 1.00 32.81 495 ALA A O 1
ATOM 3772 N N . LYS A 1 496 ? -32.748 -9.609 27.112 1.00 29.78 496 LYS A N 1
ATOM 3773 C CA . LYS A 1 496 ? -32.851 -11.064 27.191 1.00 29.78 496 LYS A CA 1
ATOM 3774 C C . LYS A 1 496 ? -34.160 -11.403 27.887 1.00 29.78 496 LYS A C 1
ATOM 3776 O O . LYS A 1 496 ? -34.807 -12.365 27.501 1.00 29.78 496 LYS A O 1
ATOM 3781 N N . ASP A 1 497 ? -34.602 -10.452 28.705 1.00 31.56 497 ASP A N 1
ATOM 3782 C CA . ASP A 1 497 ? -35.962 -10.263 29.118 1.00 31.56 497 ASP A CA 1
ATOM 3783 C C . ASP A 1 497 ? -36.390 -8.840 28.698 1.00 31.56 497 ASP A C 1
ATOM 3785 O O . ASP A 1 497 ? -35.925 -7.837 29.236 1.00 31.56 497 ASP A O 1
ATOM 3789 N N . CYS A 1 498 ? -37.344 -8.722 27.773 1.00 32.69 498 CYS A N 1
ATOM 3790 C CA . CYS A 1 498 ? -38.307 -7.616 27.858 1.00 32.69 498 CYS A CA 1
ATOM 3791 C C . CYS A 1 498 ? -39.218 -7.785 29.091 1.00 32.69 498 CYS A C 1
ATOM 3793 O O . CYS A 1 498 ? -40.236 -7.111 29.199 1.00 32.69 498 CYS A O 1
ATOM 3795 N N . GLU A 1 499 ? -38.868 -8.651 30.039 1.00 27.83 499 GLU A N 1
ATOM 3796 C CA . GLU A 1 499 ? -39.371 -8.591 31.394 1.00 27.83 499 GLU A CA 1
ATOM 3797 C C . GLU A 1 499 ? -38.595 -7.487 32.118 1.00 27.83 499 GLU A C 1
ATOM 3799 O O . GLU A 1 499 ? -37.593 -7.691 32.799 1.00 27.83 499 GLU A O 1
ATOM 3804 N N . MET A 1 500 ? -39.144 -6.276 32.069 1.00 28.16 500 MET A N 1
ATOM 3805 C CA . MET A 1 500 ? -39.291 -5.650 33.372 1.00 28.16 500 MET A CA 1
ATOM 3806 C C . MET A 1 500 ? -40.089 -6.650 34.210 1.00 28.16 500 MET A C 1
ATOM 3808 O O . MET A 1 500 ? -41.173 -7.057 33.786 1.00 28.16 500 MET A O 1
ATOM 3812 N N . LEU A 1 501 ? -39.580 -7.038 35.384 1.00 29.11 501 LEU A N 1
ATOM 3813 C CA . LEU A 1 501 ? -40.439 -7.510 36.467 1.00 29.11 501 LEU A CA 1
ATOM 3814 C C . LEU A 1 501 ? -41.389 -6.360 36.802 1.00 29.11 501 LEU A C 1
ATOM 3816 O O . LEU A 1 501 ? -41.217 -5.612 37.761 1.00 29.11 501 LEU A O 1
ATOM 3820 N N . PHE A 1 502 ? -42.396 -6.186 35.966 1.00 28.31 502 PHE A N 1
ATOM 3821 C CA . PHE A 1 502 ? -43.590 -5.504 36.352 1.00 28.31 502 PHE A CA 1
ATOM 3822 C C . PHE A 1 502 ? -44.317 -6.491 37.235 1.00 28.31 502 PHE A C 1
ATOM 3824 O O . PHE A 1 502 ? -44.715 -7.566 36.793 1.00 28.31 502 PHE A O 1
ATOM 3831 N N . SER A 1 503 ? -44.472 -6.129 38.501 1.00 36.00 503 SER A N 1
ATOM 3832 C CA . SER A 1 503 ? -45.410 -6.782 39.402 1.00 36.00 503 SER A CA 1
ATOM 3833 C C . SER A 1 503 ? -46.723 -7.069 38.661 1.00 36.00 503 SER A C 1
ATOM 3835 O O . SER A 1 503 ? -47.447 -6.125 38.375 1.00 36.00 503 SER A O 1
ATOM 3837 N N . ALA A 1 504 ? -46.995 -8.328 38.307 1.00 31.64 504 ALA A N 1
ATOM 3838 C CA . ALA A 1 504 ? -48.239 -8.843 37.713 1.00 31.64 504 ALA A CA 1
ATOM 3839 C C . ALA A 1 504 ? -48.904 -8.045 36.554 1.00 31.64 504 ALA A C 1
ATOM 3841 O O . ALA A 1 504 ? -50.034 -8.361 36.192 1.00 31.64 504 ALA A O 1
ATOM 3842 N N . ALA A 1 505 ? -48.266 -7.025 35.972 1.00 30.27 505 ALA A N 1
ATOM 3843 C CA . ALA A 1 505 ? -48.982 -5.991 35.216 1.00 30.27 505 ALA A CA 1
ATOM 3844 C C . ALA A 1 505 ? -48.674 -5.947 33.719 1.00 30.27 505 ALA A C 1
ATOM 3846 O O . ALA A 1 505 ? -49.332 -5.188 33.007 1.00 30.27 505 ALA A O 1
ATOM 3847 N N . THR A 1 506 ? -47.729 -6.734 33.206 1.00 30.92 506 THR A N 1
ATOM 3848 C CA . THR A 1 506 ? -47.331 -6.544 31.807 1.00 30.92 506 THR A CA 1
ATOM 3849 C C . THR A 1 506 ? -46.832 -7.828 31.164 1.00 30.92 506 THR A C 1
ATOM 3851 O O . THR A 1 506 ? -45.646 -7.995 30.920 1.00 30.92 506 THR A O 1
ATOM 3854 N N . GLU A 1 507 ? -47.759 -8.720 30.829 1.00 26.77 507 GLU A N 1
ATOM 3855 C CA . GLU A 1 507 ? -47.528 -9.689 29.763 1.00 26.77 507 GLU A CA 1
ATOM 3856 C C . GLU A 1 507 ? -48.810 -9.872 28.944 1.00 26.77 507 GLU A C 1
ATOM 3858 O O . GLU A 1 507 ? -49.911 -9.948 29.486 1.00 26.77 507 GLU A O 1
ATOM 3863 N N . LEU A 1 508 ? -48.628 -9.917 27.623 1.00 25.12 508 LEU A N 1
ATOM 3864 C CA . LEU A 1 508 ? -49.613 -9.866 26.543 1.00 25.12 508 LEU A CA 1
ATOM 3865 C C . LEU A 1 508 ? -50.294 -8.517 26.344 1.00 25.12 508 LEU A C 1
ATOM 3867 O O . LEU A 1 508 ? -50.974 -8.025 27.230 1.00 25.12 508 LEU A O 1
ATOM 3871 N N . MET A 1 509 ? -50.193 -7.982 25.119 1.00 26.81 509 MET A N 1
ATOM 3872 C CA . MET A 1 509 ? -51.344 -7.637 24.268 1.00 26.81 509 MET A CA 1
ATOM 3873 C C . MET A 1 509 ? -50.862 -6.977 22.954 1.00 26.81 509 MET A C 1
ATOM 3875 O O . MET A 1 509 ? -50.596 -5.779 22.909 1.00 26.81 509 MET A O 1
ATOM 3879 N N . ALA A 1 510 ? -50.831 -7.755 21.865 1.00 24.38 510 ALA A N 1
ATOM 3880 C CA . ALA A 1 510 ? -50.757 -7.269 20.484 1.00 24.38 510 ALA A CA 1
ATOM 3881 C C . ALA A 1 510 ? -51.997 -7.757 19.709 1.00 24.38 510 ALA A C 1
ATOM 3883 O O . ALA A 1 510 ? -52.174 -8.958 19.562 1.00 24.38 510 ALA A O 1
ATOM 3884 N N . GLU A 1 511 ? -52.883 -6.822 19.329 1.00 25.47 511 GLU A N 1
ATOM 3885 C CA . GLU A 1 511 ? -53.716 -6.756 18.097 1.00 25.47 511 GLU A CA 1
ATOM 3886 C C . GLU A 1 511 ? -54.869 -5.729 18.238 1.00 25.47 511 GLU A C 1
ATOM 3888 O O . GLU A 1 511 ? -55.158 -5.249 19.339 1.00 25.47 511 GLU A O 1
ATOM 3893 N N . GLN A 1 512 ? -55.503 -5.361 17.112 1.00 31.17 512 GLN A N 1
ATOM 3894 C CA . GLN A 1 512 ? -55.320 -4.048 16.468 1.00 31.17 512 GLN A CA 1
ATOM 3895 C C . GLN A 1 512 ? -56.585 -3.177 16.258 1.00 31.17 512 GLN A C 1
ATOM 3897 O O . GLN A 1 512 ? -56.500 -2.183 15.544 1.00 31.17 512 GLN A O 1
ATOM 3902 N N . THR A 1 513 ? -57.755 -3.456 16.848 1.00 35.25 513 THR A N 1
ATOM 3903 C CA . THR A 1 513 ? -58.964 -2.635 16.566 1.00 35.25 513 THR A CA 1
ATOM 3904 C C . THR A 1 513 ? -59.885 -2.442 17.775 1.00 35.25 513 THR A C 1
ATOM 3906 O O . THR A 1 513 ? -60.353 -3.420 18.351 1.00 35.25 513 THR A O 1
ATOM 3909 N N . CYS A 1 514 ? -60.183 -1.186 18.148 1.00 31.70 514 CYS A N 1
ATOM 3910 C CA . CYS A 1 514 ? -60.984 -0.825 19.329 1.00 31.70 514 CYS A CA 1
ATOM 3911 C C . CYS A 1 514 ? -62.079 0.216 18.995 1.00 31.70 514 CYS A C 1
ATOM 3913 O O . CYS A 1 514 ? -61.772 1.328 18.565 1.00 31.70 514 CYS A O 1
ATOM 3915 N N . THR A 1 515 ? -63.352 -0.121 19.233 1.00 38.94 515 THR A N 1
ATOM 3916 C CA . THR A 1 515 ? -64.538 0.764 19.131 1.00 38.94 515 THR A CA 1
ATOM 3917 C C . THR A 1 515 ? -65.191 0.953 20.505 1.00 38.94 515 THR A C 1
ATOM 3919 O O . THR A 1 515 ? -65.424 -0.031 21.195 1.00 38.94 515 THR A O 1
ATOM 3922 N N . LYS A 1 516 ? -65.470 2.215 20.879 1.00 39.22 516 LYS A N 1
ATOM 3923 C CA . LYS A 1 516 ? -65.813 2.750 22.224 1.00 39.22 516 LYS A CA 1
ATOM 3924 C C . LYS A 1 516 ? -67.074 2.145 22.887 1.00 39.22 516 LYS A C 1
ATOM 3926 O O . LYS A 1 516 ? -68.096 1.996 22.228 1.00 39.22 516 LYS A O 1
ATOM 3931 N N . HIS A 1 517 ? -67.030 1.908 24.207 1.00 41.91 517 HIS A N 1
ATOM 3932 C CA . HIS A 1 517 ? -68.111 1.314 25.022 1.00 41.91 517 HIS A CA 1
ATOM 3933 C C . HIS A 1 517 ? -68.810 2.339 25.951 1.00 41.91 517 HIS A C 1
ATOM 3935 O O . HIS A 1 517 ? -68.147 3.189 26.547 1.00 41.91 517 HIS A O 1
ATOM 3941 N N . ALA A 1 518 ? -70.140 2.251 26.116 1.00 44.16 518 ALA A N 1
ATOM 3942 C CA . ALA A 1 518 ? -70.975 3.279 26.769 1.00 44.16 518 ALA A CA 1
ATOM 3943 C C . ALA A 1 518 ? -70.729 3.466 28.285 1.00 44.16 518 ALA A C 1
ATOM 3945 O O . ALA A 1 518 ? -70.688 4.598 28.766 1.00 44.16 518 ALA A O 1
ATOM 3946 N N . GLY A 1 519 ? -70.467 2.386 29.030 1.00 44.66 519 GLY A N 1
ATOM 3947 C CA . GLY A 1 519 ? -70.268 2.452 30.491 1.00 44.66 519 GLY A CA 1
ATOM 3948 C C . GLY A 1 519 ? -69.051 3.273 30.956 1.00 44.66 519 GLY A C 1
ATOM 3949 O O . GLY A 1 519 ? -69.031 3.776 32.080 1.00 44.66 519 GLY A O 1
ATOM 3950 N N . CYS A 1 520 ? -68.047 3.472 30.092 1.00 42.84 520 CYS A N 1
ATOM 3951 C CA . CYS A 1 520 ? -66.873 4.297 30.403 1.00 42.84 520 CYS A CA 1
ATOM 3952 C C . CYS A 1 520 ? -67.201 5.799 30.419 1.00 42.84 520 CYS A C 1
ATOM 3954 O O . CYS A 1 520 ? -66.614 6.545 31.202 1.00 42.84 520 CYS A O 1
ATOM 3956 N N . TYR A 1 521 ? -68.170 6.234 29.607 1.00 46.25 521 TYR A N 1
ATOM 3957 C CA . TYR A 1 521 ? -68.600 7.633 29.540 1.00 46.25 521 TYR A CA 1
ATOM 3958 C C . TYR A 1 521 ? -69.458 8.016 30.753 1.00 46.25 521 TYR A C 1
ATOM 3960 O O . TYR A 1 521 ? -69.315 9.104 31.306 1.00 46.25 521 TYR A O 1
ATOM 3968 N N . GLU A 1 522 ? -70.306 7.090 31.202 1.00 44.34 522 GLU A N 1
ATOM 3969 C CA . GLU A 1 522 ? -71.175 7.264 32.373 1.00 44.34 522 GLU A CA 1
ATOM 3970 C C . GLU A 1 522 ? -70.389 7.286 33.693 1.00 44.34 522 GLU A C 1
ATOM 3972 O O . GLU A 1 522 ? -70.800 7.940 34.647 1.00 44.34 522 GLU A O 1
ATOM 3977 N N . SER A 1 523 ? -69.210 6.656 33.725 1.00 44.75 523 SER A N 1
ATOM 3978 C CA . SER A 1 523 ? -68.311 6.636 34.891 1.00 44.75 523 SER A CA 1
ATOM 3979 C C . SER A 1 523 ? -67.329 7.821 34.937 1.00 44.75 523 SER A C 1
ATOM 3981 O O . SER A 1 523 ? -66.411 7.834 35.752 1.00 44.75 523 SER A O 1
ATOM 3983 N N . GLY A 1 524 ? -67.492 8.820 34.061 1.00 41.66 524 GLY A N 1
ATOM 3984 C CA . GLY A 1 524 ? -66.707 10.061 34.073 1.00 41.66 524 GLY A CA 1
ATOM 3985 C C . GLY A 1 524 ? -65.323 9.981 33.416 1.00 41.66 524 GLY A C 1
ATOM 3986 O O . GLY A 1 524 ? -64.610 10.986 33.382 1.00 41.66 524 GLY A O 1
ATOM 3987 N N . PHE A 1 525 ? -64.938 8.836 32.845 1.00 42.06 525 PHE A N 1
ATOM 3988 C CA . PHE A 1 525 ? -63.653 8.682 32.167 1.00 42.06 525 PHE A CA 1
ATOM 3989 C C . PHE A 1 525 ? -63.726 9.235 30.738 1.00 42.06 525 PHE A C 1
ATOM 3991 O O . PHE A 1 525 ? -64.415 8.702 29.868 1.00 42.06 525 PHE A O 1
ATOM 3998 N N . ARG A 1 526 ? -62.986 10.318 30.470 1.00 43.66 526 ARG A N 1
ATOM 3999 C CA . ARG A 1 526 ? -62.808 10.863 29.117 1.00 43.66 526 ARG A CA 1
ATOM 4000 C C . ARG A 1 526 ? -61.506 10.335 28.517 1.00 43.66 526 ARG A C 1
ATOM 4002 O O . ARG A 1 526 ? -60.455 10.942 28.664 1.00 43.66 526 ARG A O 1
ATOM 4009 N N . GLY A 1 527 ? -61.601 9.190 27.846 1.00 50.03 527 GLY A N 1
ATOM 4010 C CA . GLY A 1 527 ? -60.502 8.522 27.144 1.00 50.03 527 GLY A CA 1
ATOM 4011 C C . GLY A 1 527 ? -60.973 7.225 26.477 1.00 50.03 527 GLY A C 1
ATOM 4012 O O . GLY A 1 527 ? -61.954 6.624 26.907 1.00 50.03 527 GLY A O 1
ATOM 4013 N N . SER A 1 528 ? -60.328 6.828 25.378 1.00 41.56 528 SER A N 1
ATOM 4014 C CA . SER A 1 528 ? -60.757 5.721 24.506 1.00 41.56 528 SER A CA 1
ATOM 4015 C C . SER A 1 528 ? -60.329 4.347 25.042 1.00 41.56 528 SER A C 1
ATOM 4017 O O . SER A 1 528 ? -59.317 3.824 24.586 1.00 41.56 528 SER A O 1
ATOM 4019 N N . CYS A 1 529 ? -61.077 3.746 25.974 1.00 40.34 529 CYS A N 1
ATOM 4020 C CA . CYS A 1 529 ? -60.775 2.397 26.484 1.00 40.34 529 CYS A CA 1
ATOM 4021 C C . CYS A 1 529 ? -62.079 1.557 26.583 1.00 40.34 529 CYS A C 1
ATOM 4023 O O . CYS A 1 529 ? -63.128 2.091 26.942 1.00 40.34 529 CYS A O 1
ATOM 4025 N N . CYS A 1 530 ? -62.037 0.270 26.195 1.00 34.97 530 CYS A N 1
ATOM 4026 C CA . CYS A 1 530 ? -63.186 -0.661 26.167 1.00 34.97 530 CYS A CA 1
ATOM 4027 C C . CYS A 1 530 ? -62.947 -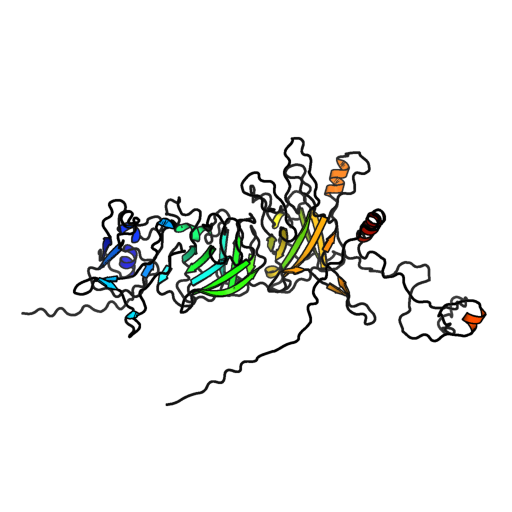1.903 27.041 1.00 34.97 530 CYS A C 1
ATOM 4029 O O . CYS A 1 530 ? -61.799 -2.341 27.141 1.00 34.97 530 CYS A O 1
ATOM 4031 N N . PRO A 1 531 ? -64.005 -2.501 27.622 1.00 35.03 531 PRO A N 1
ATOM 4032 C CA . PRO A 1 531 ? -63.915 -3.742 28.389 1.00 35.03 531 PRO A CA 1
ATOM 4033 C C . PRO A 1 531 ? -63.987 -4.992 27.492 1.00 35.03 531 PRO A C 1
ATOM 4035 O O . PRO A 1 531 ? -64.685 -4.990 26.478 1.00 35.03 531 PRO A O 1
ATOM 4038 N N . VAL A 1 532 ? -63.324 -6.081 27.901 1.00 41.69 532 VAL A N 1
ATOM 4039 C CA . VAL A 1 532 ? -63.494 -7.429 27.318 1.00 41.69 532 VAL A CA 1
ATOM 4040 C C . VAL A 1 532 ? -64.115 -8.355 28.367 1.00 41.69 532 VAL A C 1
ATOM 4042 O O . VAL A 1 532 ? -63.749 -8.313 29.542 1.00 41.69 532 VAL A O 1
ATOM 4045 N N . SER A 1 533 ? -65.090 -9.163 27.945 1.00 43.22 533 SER A N 1
ATOM 4046 C CA . SER A 1 533 ? -65.793 -10.145 28.774 1.00 43.22 533 SER A CA 1
ATOM 4047 C C . SER A 1 533 ? -64.892 -11.302 29.221 1.00 43.22 533 SER A C 1
ATOM 4049 O O . SER A 1 533 ? -63.933 -11.654 28.541 1.00 43.22 533 SER A O 1
ATOM 4051 N N . GLN A 1 534 ? -65.264 -11.891 30.361 1.00 43.41 534 GLN A N 1
ATOM 4052 C CA . GLN A 1 534 ? -64.577 -12.940 31.125 1.00 43.41 534 GLN A CA 1
ATOM 4053 C C . GLN A 1 534 ? -63.806 -13.972 30.282 1.00 43.41 534 GLN A C 1
ATOM 4055 O O . GLN A 1 534 ? -64.375 -14.673 29.448 1.00 43.41 534 GLN A O 1
ATOM 4060 N N . SER A 1 535 ? -62.507 -14.096 30.569 1.00 41.31 535 SER A N 1
ATOM 4061 C CA . SER A 1 535 ? -61.653 -15.166 30.051 1.00 41.31 535 SER A CA 1
ATOM 4062 C C . SER A 1 535 ? -61.952 -16.487 30.786 1.00 41.31 535 SER A C 1
ATOM 4064 O O . SER A 1 535 ? -61.951 -16.490 32.019 1.00 41.31 535 SER A O 1
ATOM 4066 N N . PRO A 1 536 ? -62.152 -17.623 30.086 1.00 42.91 536 PRO A N 1
ATOM 4067 C CA . PRO A 1 536 ? -62.375 -18.939 30.703 1.00 42.91 536 PRO A CA 1
ATOM 4068 C C . PRO A 1 536 ? -61.181 -19.499 31.498 1.00 42.91 536 PRO A C 1
ATOM 4070 O O . PRO A 1 536 ? -61.295 -20.563 32.095 1.00 42.91 536 PRO A O 1
ATOM 4073 N N . LEU A 1 537 ? -60.032 -18.815 31.496 1.00 44.25 537 LEU A N 1
ATOM 4074 C CA . LEU A 1 537 ? -58.786 -19.284 32.117 1.00 44.25 537 LEU A CA 1
ATOM 4075 C C . LEU A 1 537 ? -58.589 -18.825 33.575 1.00 44.25 537 LEU A C 1
ATOM 4077 O O . LEU A 1 537 ? -57.552 -19.099 34.167 1.00 44.25 537 LEU A O 1
ATOM 4081 N N . ALA A 1 538 ? -59.577 -18.167 34.187 1.00 45.59 538 ALA A N 1
ATOM 4082 C CA . ALA A 1 538 ? -59.510 -17.677 35.569 1.00 45.59 538 ALA A CA 1
ATOM 4083 C C . ALA A 1 538 ? -60.083 -18.668 36.608 1.00 45.59 538 ALA A C 1
ATOM 4085 O O . ALA A 1 538 ? -60.844 -18.263 37.487 1.00 45.59 538 ALA A O 1
ATOM 4086 N N . LEU A 1 539 ? -59.771 -19.967 36.500 1.00 44.66 539 LEU A N 1
ATOM 4087 C CA . LEU A 1 539 ? -60.414 -20.993 37.338 1.00 44.66 539 LEU A CA 1
ATOM 4088 C C . LEU A 1 539 ? -59.694 -21.351 38.648 1.00 44.66 539 LEU A C 1
ATOM 4090 O O . LEU A 1 539 ? -60.313 -22.021 39.464 1.00 44.66 539 LEU A O 1
ATOM 4094 N N . ASP A 1 540 ? -58.479 -20.855 38.914 1.00 45.81 540 ASP A N 1
ATOM 4095 C CA . ASP A 1 540 ? -57.717 -21.294 40.104 1.00 45.81 540 ASP A CA 1
ATOM 4096 C C . ASP A 1 540 ? -57.342 -20.207 41.127 1.00 45.81 540 ASP A C 1
ATOM 4098 O O . ASP A 1 540 ? -56.744 -20.523 42.153 1.00 45.81 540 ASP A O 1
ATOM 4102 N N . THR A 1 541 ? -57.717 -18.936 40.937 1.00 48.22 541 THR A N 1
ATOM 4103 C CA . THR A 1 541 ? -57.319 -17.867 41.888 1.00 48.22 541 THR A CA 1
ATOM 4104 C C . THR A 1 541 ? -58.462 -17.091 42.538 1.00 48.22 541 THR A C 1
ATOM 4106 O O . THR A 1 541 ? -58.208 -16.232 43.379 1.00 48.22 541 THR A O 1
ATOM 4109 N N . GLY A 1 542 ? -59.728 -17.398 42.232 1.00 44.28 542 GLY A N 1
ATOM 4110 C CA . GLY A 1 542 ? -60.882 -16.867 42.976 1.00 44.28 542 GLY A CA 1
ATOM 4111 C C . GLY A 1 542 ? -61.040 -15.336 42.982 1.00 44.28 542 GLY A C 1
ATOM 4112 O O . GLY A 1 542 ? -61.853 -14.818 43.745 1.00 44.28 542 GLY A O 1
ATOM 4113 N N . GLN A 1 543 ? -60.304 -14.599 42.145 1.00 44.66 543 GLN A N 1
ATOM 4114 C CA . GLN A 1 543 ? -60.403 -13.144 42.030 1.00 44.66 543 GLN A CA 1
ATOM 4115 C C . GLN A 1 543 ? -60.792 -12.750 40.604 1.00 44.66 543 GLN A C 1
ATOM 4117 O O . GLN A 1 543 ? -60.051 -12.957 39.647 1.00 44.66 543 GLN A O 1
ATOM 4122 N N . SER A 1 544 ? -61.981 -12.164 40.461 1.00 39.16 544 SER A N 1
ATOM 4123 C CA . SER A 1 544 ? -62.482 -11.626 39.197 1.00 39.16 544 SER A CA 1
ATOM 4124 C C . SER A 1 544 ? -61.827 -10.274 38.899 1.00 39.16 544 SER A C 1
ATOM 4126 O O . SER A 1 544 ? -62.315 -9.234 39.343 1.00 39.16 544 SER A O 1
ATOM 4128 N N . ALA A 1 545 ? -60.719 -10.278 38.162 1.00 40.06 545 ALA A N 1
ATOM 4129 C CA . ALA A 1 545 ? -60.099 -9.061 37.646 1.00 40.06 545 ALA A CA 1
ATOM 4130 C C . ALA A 1 545 ? -60.665 -8.715 36.256 1.00 40.06 545 ALA A C 1
ATOM 4132 O O . ALA A 1 545 ? -60.566 -9.501 35.314 1.00 40.06 545 ALA A O 1
ATOM 4133 N N . PHE A 1 546 ? -61.267 -7.532 36.127 1.00 38.66 546 PHE A N 1
ATOM 4134 C CA . PHE A 1 546 ? -61.644 -6.940 34.842 1.00 38.66 546 PHE A CA 1
ATOM 4135 C C . PHE A 1 546 ? -60.459 -6.129 34.299 1.00 38.66 546 PHE A C 1
ATOM 4137 O O . PHE A 1 546 ? -59.895 -5.318 35.030 1.00 38.66 546 PHE A O 1
ATOM 4144 N N . ALA A 1 547 ? -60.090 -6.318 33.029 1.00 37.59 547 ALA A N 1
ATOM 4145 C CA . ALA A 1 547 ? -58.984 -5.599 32.391 1.00 37.59 547 ALA A CA 1
ATOM 4146 C C . ALA A 1 547 ? -59.491 -4.564 31.369 1.00 37.59 547 ALA A C 1
ATOM 4148 O O . ALA A 1 547 ? -60.382 -4.849 30.567 1.00 37.59 547 ALA A O 1
ATOM 4149 N N . SER A 1 548 ? -58.888 -3.372 31.367 1.00 36.75 548 SER A N 1
ATOM 4150 C CA . SER A 1 548 ? -59.090 -2.309 30.368 1.00 36.75 548 SER A CA 1
ATOM 4151 C C . SER A 1 548 ? -57.742 -1.869 29.772 1.00 36.75 548 SER A C 1
ATOM 4153 O O . SER A 1 548 ? -56.790 -1.689 30.525 1.00 36.75 548 SER A O 1
ATOM 4155 N N . ARG A 1 549 ? -57.656 -1.668 28.443 1.00 38.41 549 ARG A N 1
ATOM 4156 C CA . ARG A 1 549 ? -56.450 -1.195 27.710 1.00 38.41 549 ARG A CA 1
ATOM 4157 C C . ARG A 1 549 ? -56.496 0.311 27.409 1.00 38.41 549 ARG A C 1
ATOM 4159 O O . ARG A 1 549 ? -57.531 0.761 26.927 1.00 38.41 549 ARG A O 1
ATOM 4166 N N . CYS A 1 550 ? -55.366 1.025 27.503 1.00 33.06 550 CYS A N 1
ATOM 4167 C CA . CYS A 1 550 ? -55.151 2.354 26.893 1.00 33.06 550 CYS A CA 1
ATOM 4168 C C . CYS A 1 550 ? -53.769 2.426 26.167 1.00 33.06 550 CYS A C 1
ATOM 4170 O O . CYS A 1 550 ? -52.870 1.668 26.519 1.00 33.06 550 CYS A O 1
ATOM 4172 N N . CYS A 1 551 ? -53.616 3.276 25.130 1.00 32.84 551 CYS A N 1
ATOM 4173 C CA . CYS A 1 551 ? -52.461 3.334 24.193 1.00 32.84 551 CYS A CA 1
ATOM 4174 C C . CYS A 1 551 ? -51.417 4.444 24.482 1.00 32.84 551 CYS A C 1
ATOM 4176 O O . CYS A 1 551 ? -51.700 5.397 25.201 1.00 32.84 551 CYS A O 1
ATOM 4178 N N . CYS A 1 552 ? -50.227 4.268 23.884 1.00 41.16 552 CYS A N 1
ATOM 4179 C CA . CYS A 1 552 ? -48.894 4.804 24.209 1.00 41.16 552 CYS A CA 1
ATOM 4180 C C . CYS A 1 552 ? -48.496 6.160 23.578 1.00 41.16 552 CYS A C 1
ATOM 4182 O O . CYS A 1 552 ? -48.691 6.336 22.381 1.00 41.16 552 CYS A O 1
ATOM 4184 N N . ASP A 1 553 ? -47.779 6.995 24.352 1.00 30.61 553 ASP A N 1
ATOM 4185 C CA . ASP A 1 553 ? -46.975 8.164 23.903 1.00 30.61 553 ASP A CA 1
ATOM 4186 C C . ASP A 1 553 ? -45.534 8.190 24.497 1.00 30.61 553 ASP A C 1
ATOM 4188 O O . ASP A 1 553 ? -44.754 9.098 24.238 1.00 30.61 553 ASP A O 1
ATOM 4192 N N . PHE A 1 554 ? -45.135 7.203 25.313 1.00 40.91 554 PHE A N 1
ATOM 4193 C CA . PHE A 1 554 ? -43.909 7.282 26.138 1.00 40.91 554 PHE A CA 1
ATOM 4194 C C . PHE A 1 554 ? -42.630 6.693 25.495 1.00 40.91 554 PHE A C 1
ATOM 4196 O O . PHE A 1 554 ? -41.528 6.928 25.981 1.00 40.91 554 PHE A O 1
ATOM 4203 N N . LEU A 1 555 ? -42.732 5.940 24.394 1.00 34.31 555 LEU A N 1
ATOM 4204 C CA . LEU A 1 555 ? -41.585 5.201 23.831 1.00 34.31 555 LEU A CA 1
ATOM 4205 C C . LEU A 1 555 ? -40.676 6.014 22.892 1.00 34.31 555 LEU A C 1
ATOM 4207 O O . LEU A 1 555 ? -39.652 5.502 22.457 1.00 34.31 555 LEU A O 1
ATOM 4211 N N . SER A 1 556 ? -40.991 7.277 22.606 1.00 40.50 556 SER A N 1
ATOM 4212 C CA . SER A 1 556 ? -40.125 8.163 21.813 1.00 40.50 556 SER A CA 1
ATOM 4213 C C . SER A 1 556 ? -39.065 8.909 22.642 1.00 40.50 556 SER A C 1
ATOM 4215 O O . SER A 1 556 ? -38.423 9.808 22.109 1.00 40.50 556 SER A O 1
ATOM 4217 N N . GLY A 1 557 ? -38.899 8.589 23.934 1.00 40.84 557 GLY A N 1
ATOM 4218 C CA . GLY A 1 557 ? -38.084 9.384 24.866 1.00 40.84 557 GLY A CA 1
ATOM 4219 C C . GLY A 1 557 ? -37.038 8.637 25.702 1.00 40.84 557 GLY A C 1
ATOM 4220 O O . GLY A 1 557 ? -36.497 9.247 26.619 1.00 40.84 557 GLY A O 1
ATOM 4221 N N . LEU A 1 558 ? -36.756 7.353 25.450 1.00 42.62 558 LEU A N 1
ATOM 4222 C CA . LEU A 1 558 ? -35.792 6.580 26.250 1.00 42.62 558 LEU A CA 1
ATOM 4223 C C . LEU A 1 558 ? -34.533 6.205 25.461 1.00 42.62 558 LEU A C 1
ATOM 4225 O O . LEU A 1 558 ? -34.614 5.697 24.345 1.00 42.62 558 LEU A O 1
ATOM 4229 N N . ALA A 1 559 ? -33.393 6.433 26.110 1.00 40.06 559 ALA A N 1
ATOM 4230 C CA . ALA A 1 559 ? -32.055 6.015 25.715 1.00 40.06 559 ALA A CA 1
ATOM 4231 C C . ALA A 1 559 ? -31.963 4.488 25.500 1.00 40.06 559 ALA A C 1
ATOM 4233 O O . ALA A 1 559 ? -32.347 3.703 26.369 1.00 40.06 559 ALA A O 1
ATOM 4234 N N . LEU A 1 560 ? -31.461 4.076 24.336 1.00 42.31 560 LEU A N 1
ATOM 4235 C CA . LEU A 1 560 ? -31.226 2.694 23.902 1.00 42.31 560 LEU A CA 1
ATOM 4236 C C . LEU A 1 560 ? -29.909 2.118 24.434 1.00 42.31 560 LEU A C 1
ATOM 4238 O O . LEU A 1 560 ? -29.793 0.897 24.576 1.00 42.31 560 LEU A O 1
ATOM 4242 N N . PHE A 1 561 ? -28.945 2.980 24.750 1.00 47.09 561 PHE A N 1
ATOM 4243 C CA . PHE A 1 561 ? -27.698 2.616 25.417 1.00 47.09 561 PHE A CA 1
ATOM 4244 C C . PHE A 1 561 ? -27.647 3.202 26.838 1.00 47.09 561 PHE A C 1
ATOM 4246 O O . PHE A 1 561 ? -28.266 4.225 27.128 1.00 47.09 561 PHE A O 1
ATOM 4253 N N . ASP A 1 562 ? -26.906 2.558 27.745 1.00 42.50 562 ASP A N 1
ATOM 4254 C CA . ASP A 1 562 ? -26.777 3.008 29.143 1.00 42.50 562 ASP A CA 1
ATOM 4255 C C . ASP A 1 562 ? -26.128 4.403 29.284 1.00 42.50 562 ASP A C 1
ATOM 4257 O O . ASP A 1 562 ? -26.327 5.095 30.282 1.00 42.50 562 ASP A O 1
ATOM 4261 N N . ASP A 1 563 ? -25.382 4.845 28.275 1.00 44.72 563 ASP A N 1
ATOM 4262 C CA . ASP A 1 563 ? -24.705 6.141 28.199 1.00 44.72 563 ASP A CA 1
ATOM 4263 C C . ASP A 1 563 ? -25.512 7.233 27.478 1.00 44.72 563 ASP A C 1
ATOM 4265 O O . ASP A 1 563 ? -25.324 8.416 27.772 1.00 44.72 563 ASP A O 1
ATOM 4269 N N . GLU A 1 564 ? -26.480 6.878 26.629 1.00 41.50 564 GLU A N 1
ATOM 4270 C CA . GLU A 1 564 ? -27.440 7.842 26.073 1.00 41.50 564 GLU A CA 1
ATOM 4271 C C . GLU A 1 564 ? -28.265 8.517 27.188 1.00 41.50 564 GLU A C 1
ATOM 4273 O O . GLU A 1 564 ? -28.613 9.694 27.084 1.00 41.50 564 GLU A O 1
ATOM 4278 N N . GLY A 1 565 ? -28.498 7.825 28.311 1.00 47.31 565 GLY A N 1
ATOM 4279 C CA . GLY A 1 565 ? -29.137 8.408 29.495 1.00 47.31 565 GLY A CA 1
ATOM 4280 C C . GLY A 1 565 ? -28.329 9.550 30.129 1.00 47.31 565 GLY A C 1
ATOM 4281 O O . GLY A 1 565 ? -28.915 10.510 30.629 1.00 47.31 565 GLY A O 1
ATOM 4282 N N . ARG A 1 566 ? -26.989 9.504 30.049 1.00 41.34 566 ARG A N 1
ATOM 4283 C CA . ARG A 1 566 ? -26.099 10.564 30.565 1.00 41.34 566 ARG A CA 1
ATOM 4284 C C . ARG A 1 566 ? -26.048 11.789 29.653 1.00 41.34 566 ARG A C 1
ATOM 4286 O O . ARG A 1 566 ? -25.961 12.908 30.152 1.00 41.34 566 ARG A O 1
ATOM 4293 N N . LEU A 1 567 ? -26.158 11.614 28.334 1.00 39.72 567 LEU A N 1
ATOM 4294 C CA . LEU A 1 567 ? -26.260 12.738 27.389 1.00 39.72 567 LEU A CA 1
ATOM 4295 C C . LEU A 1 567 ? -27.556 13.543 27.588 1.00 39.72 567 LEU A C 1
ATOM 4297 O O . LEU A 1 567 ? -27.550 14.770 27.447 1.00 39.72 567 LEU A O 1
ATOM 4301 N N . ILE A 1 568 ? -28.646 12.877 27.979 1.00 41.12 568 ILE A N 1
ATOM 4302 C CA . ILE A 1 568 ? -29.928 13.523 28.300 1.00 41.12 568 ILE A CA 1
ATOM 4303 C C . ILE A 1 568 ? -29.823 14.351 29.598 1.00 41.12 568 ILE A C 1
ATOM 4305 O O . ILE A 1 568 ? -30.364 15.456 29.664 1.00 41.12 568 ILE A O 1
ATOM 4309 N N . GLU A 1 569 ? -29.065 13.898 30.604 1.00 39.69 569 GLU A N 1
ATOM 4310 C CA . GLU A 1 569 ? -28.807 14.699 31.813 1.00 39.69 569 GLU A CA 1
ATOM 4311 C C . GLU A 1 569 ? -27.934 15.934 31.528 1.00 39.69 569 GLU A C 1
ATOM 4313 O O . GLU A 1 569 ? -28.238 17.020 32.026 1.00 39.69 569 GLU A O 1
ATOM 4318 N N . VAL A 1 570 ? -26.908 15.821 30.676 1.00 38.59 570 VAL A N 1
ATOM 4319 C CA . VAL A 1 570 ? -26.001 16.941 30.347 1.00 38.59 570 VAL A CA 1
ATOM 4320 C C . VAL A 1 570 ? -26.672 17.998 29.455 1.00 38.59 570 VAL A C 1
ATOM 4322 O O . VAL A 1 570 ? -26.437 19.195 29.627 1.00 38.59 570 VAL A O 1
ATOM 4325 N N . THR A 1 571 ? -27.560 17.598 28.541 1.00 37.06 571 THR A N 1
ATOM 4326 C CA . THR A 1 571 ? -28.290 18.541 27.667 1.00 37.06 571 THR A CA 1
ATOM 4327 C C . THR A 1 571 ? -29.434 19.273 28.373 1.00 37.06 571 THR A C 1
ATOM 4329 O O . THR A 1 571 ? -29.827 20.350 27.928 1.00 37.06 571 THR A O 1
ATOM 4332 N N . SER A 1 572 ? -29.906 18.783 29.525 1.00 35.44 572 SER A N 1
ATOM 4333 C CA . SER A 1 572 ? -30.937 19.462 30.326 1.00 35.44 572 SER A CA 1
ATOM 4334 C C . SER A 1 572 ? -30.479 20.780 30.985 1.00 35.44 572 SER A C 1
ATOM 4336 O O . SER A 1 572 ? -31.312 21.529 31.498 1.00 35.44 572 SER A O 1
ATOM 4338 N N . TYR A 1 573 ? -29.177 21.103 30.931 1.00 35.22 573 TYR A N 1
ATOM 4339 C CA . TYR A 1 573 ? -28.581 22.294 31.557 1.00 35.22 573 TYR A CA 1
ATOM 4340 C C . TYR A 1 573 ? -28.190 23.429 30.597 1.00 35.22 573 TYR A C 1
ATOM 4342 O O . TYR A 1 573 ? -27.797 24.504 31.057 1.00 35.22 573 TYR A O 1
ATOM 4350 N N . VAL A 1 574 ? -28.313 23.245 29.278 1.00 35.31 574 VAL A N 1
ATOM 4351 C CA . VAL A 1 574 ? -27.985 24.289 28.294 1.00 35.31 574 VAL A CA 1
ATOM 4352 C C . VAL A 1 574 ? -29.275 24.784 27.647 1.00 35.31 574 VAL A C 1
ATOM 4354 O O . VAL A 1 574 ? -29.925 24.075 26.885 1.00 35.31 574 VAL A O 1
ATOM 4357 N N . GLY A 1 575 ? -29.670 26.011 27.998 1.00 36.91 575 GLY A N 1
ATOM 4358 C CA . GLY A 1 575 ? -30.843 26.677 27.431 1.00 36.91 575 GLY A CA 1
ATOM 4359 C C . GLY A 1 575 ? -30.761 26.818 25.902 1.00 36.91 575 GLY A C 1
ATOM 4360 O O . GLY A 1 575 ? -29.668 26.808 25.336 1.00 36.91 575 GLY A O 1
ATOM 4361 N N . PRO A 1 576 ? -31.909 26.964 25.220 1.00 30.84 576 PRO A N 1
ATOM 4362 C CA . PRO A 1 576 ? -31.992 26.857 23.770 1.00 30.84 576 PRO A CA 1
ATOM 4363 C C . PRO A 1 576 ? -31.268 28.022 23.082 1.00 30.84 576 PRO A C 1
ATOM 4365 O O . PRO A 1 576 ? -31.756 29.152 23.076 1.00 30.84 576 PRO A O 1
ATOM 4368 N N . SER A 1 577 ? -30.122 27.747 22.460 1.00 33.97 577 SER A N 1
ATOM 4369 C CA . SER A 1 577 ? -29.554 28.595 21.414 1.00 33.97 577 SER A CA 1
ATOM 4370 C C . SER A 1 577 ? -30.059 28.114 20.054 1.00 33.97 577 SER A C 1
ATOM 4372 O O . SER A 1 577 ? -29.926 26.948 19.690 1.00 33.97 577 SER A O 1
ATOM 4374 N N . GLN A 1 578 ? -30.684 29.032 19.313 1.00 36.16 578 GLN A N 1
ATOM 4375 C CA . GLN A 1 578 ? -31.103 28.824 17.930 1.00 36.16 578 GLN A CA 1
ATOM 4376 C C . GLN A 1 578 ? -29.900 28.412 17.077 1.00 36.16 578 GLN A C 1
ATOM 4378 O O . GLN A 1 578 ? -28.956 29.186 16.921 1.00 36.16 578 GLN A O 1
ATOM 4383 N N . VAL A 1 579 ? -29.964 27.216 16.499 1.00 31.67 579 VAL A N 1
ATOM 4384 C CA . VAL A 1 579 ? -29.120 26.820 15.373 1.00 31.67 579 VAL A CA 1
ATOM 4385 C C . VAL A 1 579 ? -30.042 26.641 14.176 1.00 31.67 579 VAL A C 1
ATOM 4387 O O . VAL A 1 579 ? -30.972 25.836 14.207 1.00 31.67 579 VAL A O 1
ATOM 4390 N N . ASP A 1 580 ? -29.804 27.458 13.153 1.00 28.30 580 ASP A N 1
ATOM 4391 C CA . ASP A 1 580 ? -30.524 27.450 11.887 1.00 28.30 580 ASP A CA 1
ATOM 4392 C C . ASP A 1 580 ? -30.396 26.092 11.186 1.00 28.30 580 ASP A C 1
ATOM 4394 O O . ASP A 1 580 ? -29.298 25.586 10.939 1.00 28.30 580 ASP A O 1
ATOM 4398 N N . ALA A 1 581 ? -31.545 25.517 10.833 1.00 28.75 581 ALA A N 1
ATOM 4399 C CA . ALA A 1 581 ? -31.647 24.304 10.038 1.00 28.75 581 ALA A CA 1
ATOM 4400 C C . ALA A 1 581 ? -31.262 24.599 8.579 1.00 28.75 581 ALA A C 1
ATOM 4402 O O . ALA A 1 581 ? -32.097 24.954 7.746 1.00 28.75 581 ALA A O 1
ATOM 4403 N N . GLY A 1 582 ? -29.974 24.450 8.273 1.00 27.16 582 GLY A N 1
ATOM 4404 C CA . GLY A 1 582 ? -29.469 24.372 6.908 1.00 27.16 582 GLY A CA 1
ATOM 4405 C C . GLY A 1 582 ? -29.982 23.107 6.219 1.00 27.16 582 GLY A C 1
ATOM 4406 O O . GLY A 1 582 ? -29.738 21.988 6.663 1.00 27.16 582 GLY A O 1
ATOM 4407 N N . THR A 1 583 ? -30.713 23.304 5.129 1.00 29.45 583 THR A N 1
ATOM 4408 C CA . THR A 1 583 ? -31.292 22.291 4.241 1.00 29.45 583 THR A CA 1
ATOM 4409 C C . THR A 1 583 ? -30.272 21.249 3.767 1.00 29.45 583 THR A C 1
ATOM 4411 O O . THR A 1 583 ? -29.337 21.588 3.041 1.00 29.45 583 THR A O 1
ATOM 4414 N N . SER A 1 584 ? -30.499 19.977 4.103 1.00 25.78 584 SER A N 1
ATOM 4415 C CA . SER A 1 584 ? -29.827 18.833 3.472 1.00 25.78 584 SER A CA 1
ATOM 4416 C C . SER A 1 584 ? -30.604 18.399 2.215 1.00 25.78 584 SER A C 1
ATOM 4418 O O . SER A 1 584 ? -31.840 18.367 2.261 1.00 25.78 584 SER A O 1
ATOM 4420 N N . PRO A 1 585 ? -29.941 18.101 1.082 1.00 29.48 585 PRO A N 1
ATOM 4421 C CA . PRO A 1 585 ? -30.616 17.752 -0.159 1.00 29.48 585 PRO A CA 1
ATOM 4422 C C . PRO A 1 585 ? -31.178 16.326 -0.131 1.00 29.48 585 PRO A C 1
ATOM 4424 O O . PRO A 1 585 ? -30.523 15.361 0.260 1.00 29.48 585 PRO A O 1
ATOM 4427 N N . VAL A 1 586 ? -32.413 16.226 -0.612 1.00 28.20 586 VAL A N 1
ATOM 4428 C CA . VAL A 1 586 ? -33.141 14.994 -0.915 1.00 28.20 586 VAL A CA 1
ATOM 4429 C C . VAL A 1 586 ? -32.413 14.246 -2.035 1.00 28.20 586 VAL A C 1
ATOM 4431 O O . VAL A 1 586 ? -32.390 14.721 -3.169 1.00 28.20 586 VAL A O 1
ATOM 4434 N N . TYR A 1 587 ? -31.861 13.066 -1.748 1.00 27.44 587 TYR A N 1
ATOM 4435 C CA . TYR A 1 587 ? -31.471 12.114 -2.789 1.00 27.44 587 TYR A CA 1
ATOM 4436 C C . TYR A 1 587 ? -32.598 11.104 -2.995 1.00 27.44 587 TYR A C 1
ATOM 4438 O O . TYR A 1 587 ? -32.941 10.326 -2.104 1.00 27.44 587 TYR A O 1
ATOM 4446 N N . GLY A 1 588 ? -33.214 11.191 -4.174 1.00 25.48 588 GLY A N 1
ATOM 4447 C CA . GLY A 1 588 ? -34.257 10.294 -4.644 1.00 25.48 588 GLY A CA 1
ATOM 4448 C C . GLY A 1 588 ? -33.716 8.915 -5.016 1.00 25.48 588 GLY A C 1
ATOM 4449 O O . GLY A 1 588 ? -32.578 8.758 -5.452 1.00 25.48 588 GLY A O 1
ATOM 4450 N N . PHE A 1 589 ? -34.577 7.919 -4.842 1.00 26.23 589 PHE A N 1
ATOM 4451 C CA . PHE A 1 589 ? -34.409 6.566 -5.353 1.00 26.23 589 PHE A CA 1
ATOM 4452 C C . PHE A 1 589 ? -34.741 6.525 -6.853 1.00 26.23 589 PHE A C 1
ATOM 4454 O O . PHE A 1 589 ? -35.818 6.971 -7.243 1.00 26.23 589 PHE A O 1
ATOM 4461 N N . GLU A 1 590 ? -33.889 5.900 -7.669 1.00 24.70 590 GLU A N 1
ATOM 4462 C CA . GLU A 1 590 ? -34.253 5.405 -9.004 1.00 24.70 590 GLU A CA 1
ATOM 4463 C C . GLU A 1 590 ? -33.792 3.948 -9.179 1.00 24.70 590 GLU A C 1
ATOM 4465 O O . GLU A 1 590 ? -32.692 3.561 -8.782 1.00 24.70 590 GLU A O 1
ATOM 4470 N N . PHE A 1 591 ? -34.671 3.124 -9.756 1.00 27.03 591 PHE A N 1
ATOM 4471 C CA . PHE A 1 591 ? -34.443 1.712 -10.067 1.00 27.03 591 PHE A CA 1
ATOM 4472 C C . PHE A 1 591 ? -33.735 1.520 -11.425 1.00 27.03 591 PHE A C 1
ATOM 4474 O O . PHE A 1 591 ? -34.110 2.128 -12.418 1.00 27.03 591 PHE A O 1
ATOM 4481 N N . MET A 1 592 ? -32.802 0.560 -11.443 1.00 25.78 592 MET A N 1
ATOM 4482 C CA . MET A 1 592 ? -32.566 -0.514 -12.432 1.00 25.78 592 MET A CA 1
ATOM 4483 C C . MET A 1 592 ? -32.493 -0.213 -13.952 1.00 25.78 592 MET A C 1
ATOM 4485 O O . MET A 1 592 ? -33.480 0.114 -14.600 1.00 25.78 592 MET A O 1
ATOM 4489 N N . SER A 1 593 ? -31.371 -0.605 -14.575 1.00 23.05 593 SER A N 1
ATOM 4490 C CA . SER A 1 593 ? -31.361 -1.152 -15.945 1.00 23.05 593 SER A CA 1
ATOM 4491 C C . SER A 1 593 ? -30.227 -2.168 -16.127 1.00 23.05 593 SER A C 1
ATOM 4493 O O . SER A 1 593 ? -29.059 -1.810 -16.255 1.00 23.05 593 SER A O 1
ATOM 4495 N N . ILE A 1 594 ? -30.598 -3.446 -16.216 1.00 27.38 594 ILE A N 1
ATOM 4496 C CA . ILE A 1 594 ? -29.760 -4.540 -16.721 1.00 27.38 594 ILE A CA 1
ATOM 4497 C C . ILE A 1 594 ? -29.657 -4.386 -18.244 1.00 27.38 594 ILE A C 1
ATOM 4499 O O . ILE A 1 594 ? -30.678 -4.383 -18.930 1.00 27.38 594 ILE A O 1
ATOM 4503 N N . ARG A 1 595 ? -28.441 -4.314 -18.798 1.00 28.30 595 ARG A N 1
ATOM 4504 C CA . ARG A 1 595 ? -28.207 -4.581 -20.226 1.00 28.30 595 ARG A CA 1
ATOM 4505 C C . ARG A 1 595 ? -27.359 -5.834 -20.379 1.00 28.30 595 ARG A C 1
ATOM 4507 O O . ARG A 1 595 ? -26.141 -5.814 -20.265 1.00 28.30 595 ARG A O 1
ATOM 4514 N N . LEU A 1 596 ? -28.068 -6.927 -20.635 1.00 23.17 596 LEU A N 1
ATOM 4515 C CA . LEU A 1 596 ? -27.549 -8.171 -21.179 1.00 23.17 596 LEU A CA 1
ATOM 4516 C C . LEU A 1 596 ? -27.009 -7.882 -22.593 1.00 23.17 596 LEU A C 1
ATOM 4518 O O . LEU A 1 596 ? -27.763 -7.408 -23.443 1.00 23.17 596 LEU A O 1
ATOM 4522 N N . VAL A 1 597 ? -25.731 -8.154 -22.860 1.00 25.03 597 VAL A N 1
ATOM 4523 C CA . VAL A 1 597 ? -25.180 -8.145 -24.225 1.00 25.03 597 VAL A CA 1
ATOM 4524 C C . VAL A 1 597 ? -24.930 -9.590 -24.639 1.00 25.03 597 VAL A C 1
ATOM 4526 O O . VAL A 1 597 ? -23.973 -10.227 -24.210 1.00 25.03 597 VAL A O 1
ATOM 4529 N N . LEU A 1 598 ? -25.840 -10.111 -25.461 1.00 24.66 598 LEU A N 1
ATOM 4530 C CA . LEU A 1 598 ? -25.679 -11.356 -26.208 1.00 24.66 598 LEU A CA 1
ATOM 4531 C C . LEU A 1 598 ? -24.756 -11.085 -27.404 1.00 24.66 598 LEU A C 1
ATOM 4533 O O . LEU A 1 598 ? -25.126 -10.361 -28.325 1.00 24.66 598 LEU A O 1
ATOM 4537 N N . SER A 1 599 ? -23.558 -11.668 -27.385 1.00 24.95 599 SER A N 1
ATOM 4538 C CA . SER A 1 599 ? -22.661 -11.731 -28.543 1.00 24.95 599 SER A CA 1
ATOM 4539 C C . SER A 1 599 ? -23.048 -12.934 -29.409 1.00 24.95 599 SER A C 1
ATOM 4541 O O . SER A 1 599 ? -22.892 -14.082 -28.994 1.00 24.95 599 SER A O 1
ATOM 4543 N N . LEU A 1 600 ? -23.593 -12.666 -30.597 1.00 26.41 600 LEU A N 1
ATOM 4544 C CA . LEU A 1 600 ? -23.826 -13.652 -31.653 1.00 26.41 600 LEU A CA 1
ATOM 4545 C C . LEU A 1 600 ? -22.647 -13.603 -32.632 1.00 26.41 600 LEU A C 1
ATOM 4547 O O . LEU A 1 600 ? -22.383 -12.567 -33.241 1.00 26.41 600 LEU A O 1
ATOM 4551 N N . GLN A 1 601 ? -21.952 -14.730 -32.791 1.00 32.91 601 GLN A N 1
ATOM 4552 C CA . GLN A 1 601 ? -20.947 -14.914 -33.835 1.00 32.91 601 GLN A CA 1
ATOM 4553 C C . GLN A 1 601 ? -21.632 -15.015 -35.203 1.00 32.91 601 GLN A C 1
ATOM 4555 O O . GLN A 1 601 ? -22.460 -15.898 -35.423 1.00 32.91 601 GLN A O 1
ATOM 4560 N N . LEU A 1 602 ? -21.260 -14.135 -36.134 1.00 33.72 602 LEU A N 1
ATOM 4561 C CA . LEU A 1 602 ? -21.566 -14.278 -37.555 1.00 33.72 602 LEU A CA 1
ATOM 4562 C C . LEU A 1 602 ? -20.329 -14.820 -38.275 1.00 33.72 602 LEU A C 1
ATOM 4564 O O . LEU A 1 602 ? -19.292 -14.164 -38.338 1.00 33.72 602 LEU A O 1
ATOM 4568 N N . PHE A 1 603 ? -20.467 -16.024 -38.829 1.00 38.59 603 PHE A N 1
ATOM 4569 C CA . PHE A 1 603 ? -19.585 -16.546 -39.865 1.00 38.59 603 PHE A CA 1
ATOM 4570 C C . PHE A 1 603 ? -19.827 -15.762 -41.159 1.00 38.59 603 PHE A C 1
ATOM 4572 O O . PHE A 1 603 ? -20.945 -15.742 -41.670 1.00 38.59 603 PHE A O 1
ATOM 4579 N N . GLY A 1 604 ? -18.777 -15.144 -41.696 1.00 31.50 604 GLY A N 1
ATOM 4580 C CA . GLY A 1 604 ? -18.755 -14.582 -43.042 1.00 31.50 604 GLY A CA 1
ATOM 4581 C C . GLY A 1 604 ? -17.689 -15.289 -43.867 1.00 31.50 604 GLY A C 1
ATOM 4582 O O . GLY A 1 604 ? -16.502 -15.071 -43.653 1.00 31.50 604 GLY A O 1
ATOM 4583 N N . VAL A 1 605 ? -18.129 -16.153 -44.780 1.00 30.64 605 VAL A N 1
ATOM 4584 C CA . VAL A 1 605 ? -17.336 -16.640 -45.912 1.00 30.64 605 VAL A CA 1
ATOM 4585 C C . VAL A 1 605 ? -17.529 -15.635 -47.045 1.00 30.64 605 VAL A C 1
ATOM 4587 O O . VAL A 1 605 ? -18.669 -15.337 -47.404 1.00 30.64 605 VAL A O 1
ATOM 4590 N N . GLY A 1 606 ? -16.423 -15.129 -47.582 1.00 38.34 606 GLY A N 1
ATOM 4591 C CA . GLY A 1 606 ? -16.348 -14.240 -48.738 1.00 38.34 606 GLY A CA 1
ATOM 4592 C C . GLY A 1 606 ? -14.901 -14.070 -49.144 1.00 38.34 606 GLY A C 1
ATOM 4593 O O . GLY A 1 606 ? -14.204 -13.333 -48.416 1.00 38.34 606 GLY A O 1
#

pLDDT: mean 70.17, std 24.29, range [23.05, 98.44]

Foldseek 3Di:
DDPPPDPPPDLPDAPPDPQFQLVVSCVVSVHPDNQWDKDWDDDPPFDLSQQRRRALLGDDARPVCLVPPDDIDIDIDGNDDHDHDKDKGFDQLPLSRWDQWDADWDQDPDGTDGDADPDPPSRVPDRVTPHGPQKGWMDMPPAPFQQKKKKFFQAFFQAKAKWQAKWFDQDQLNPDDTQDAIKMWGRFCPQCPDSSSCRCLLVSHHVPDSVGITIHDAPPRGDDTRSTMIIGRSVDRGHTNKMKTATAQALSRHRQKIFMWTAHDVGIDTDDIAGRAAHPWIDMPQAAFQQKKKKFFAAFDPDQDDDPDPDRAAFFWKFQAKWFAQDLQRPHTDDFVVLPWTKGWNGAAPDCCPQQHLCSRGVPDLVGMHTHNQNVDPDSDHRHNHGRRTMIIIRRCVNCVRDHGHGNFMWTDIRCDPPPTGHTYRQKMFMWTGRSGDIDTDWDWDDDPPPDGTDIDTRMDGPRLPADDPPPPDDDPVVVVVSSVPTRGPRQPPCVPPDPVPPVDDDDDDDDDADADDVCVVVVDDAGKDWDDDDPPPDPPPDDDTDIDDDDDPVVDDDSGPCVVVVVVVVVPDPDDDDDDDDDDDDDDDDDDDDDDDDDDDDDDD

Organism: Polarella glacialis (NCBI:txid89957)

Sequence (606 aa):
AASKVQPGRTNNAPVCSSYSSSHEVAAATGFRGGYGVVLGSESASHEPSLAFDGDLGSFWVDLAASGGLRRAWIGIEFLVSVDIKCVRLAWAAIPSLHPTWSEVQAWGSSGWITAAPALGDWAERHRIALPQPSFIGWRRNPAPIGSLWRLANAVELEVAWEVLELAFFQDAQCSSQEIHGNPISSVSADGAMGRDGGHAAPSLAFDRNLETSWTASCGKGGCQISEAWIGIDAGVYSLVRCFRIVQAGLRTHQSGSVMLASWGEDGWQIGDLHQGLGGHSWNQRPVGADTMWRVVLEEQELGTCRRPGNWKRRRSWGISELELFADEACSEKLPGIADGAMPISNGIFWGDAMLFNASHAFDGRESTFWAASCGAARSNATTSCKAGLEWIGLDFSRVSAGRQMDVKCFRAMQSRSAKQECCDPASEVRLERWNGTAWTPATWARTLAGGQLPWVVSANFHLPGACPDDASGEPSQRRIQEAVQTWDMRSRRVAKDCEMLFSAATELMAEQTCTKHAGCYESGFRGSCCPVSQSPLALDTGQSAFASRCCCDFLSGLALFDDEGRLIEVTSYVGPSQVDAGTSPVYGFEFMSIRLVLSLQLFGVG

Secondary structure (DSSP, 8-state):
-----PPP----S-B--SS-SHHHHHHHTT--S--EEEEE---TTS-GGGGSSS-TT-----TTGGGTTS---EEEEESS---B--EEE---S-GGG--S----EEE-SSSEEE---SSGGGTTT---------EEE-EEESPPTTSEEEEEESS-BSS--EEEEEEEESSTTS-S-B---EEEEEPBGGGGSSTTTTTTGGGGGSSS-TT--EEB--BBTBB-TTTSEEEEE-SS-----EEEEEE-SSGGG--SEEEEEEE-SSSEEEEEEEE---BSS-EEES--TTSEEEEEEEEE-------SSS-------EEEEEEEESSTTS-SBPP-GGGTPEEEEB---TT-TTTT-GGGGSSS-TT--EE--TT--SSSPPP---TTT-EEEEE-TTTTTT------EEEEEE---TTT-PPPPEEEEEEEEE-SSSEEE--EEE--TTSPPPEEE--EEESTTPPPP-TT----HHHHHHHHT--EEE-----S------SS-------------HHHHHTT--S---B----TT--SS------B----S-TTS--SSTTHHHHHHHHTTS-------PPPP--------------PPPP---